Protein 4H3W (pdb70)

Structure (mmCIF, N/CA/C/O backbone):
data_4H3W
#
_entry.id   4H3W
#
_cell.length_a   38.746
_cell.length_b   65.323
_cell.length_c   78.756
_cell.angle_alpha   91.640
_cell.angle_beta   92.350
_cell.angle_gamma   104.500
#
_symmetry.space_group_name_H-M   'P 1'
#
loop_
_entity.id
_entity.type
_entity.pdbx_description
1 polymer 'hypothetical protein'
2 water water
#
loop_
_atom_site.group_PDB
_atom_site.id
_atom_site.type_symbol
_atom_site.label_atom_id
_atom_site.label_alt_id
_atom_site.label_comp_id
_atom_site.label_asym_id
_atom_site.label_entity_id
_atom_site.label_seq_id
_atom_site.pdbx_PDB_ins_code
_atom_site.Cartn_x
_atom_site.Cartn_y
_atom_site.Cartn_z
_atom_site.occupancy
_atom_site.B_iso_or_equiv
_atom_site.auth_seq_id
_atom_site.auth_comp_id
_atom_site.auth_asym_id
_atom_site.auth_atom_id
_atom_site.pdbx_PDB_model_num
ATOM 1 N N . GLU A 1 16 ? 7.286 -18.223 4.693 1.00 69.35 38 GLU A N 1
ATOM 2 C CA . GLU A 1 16 ? 6.001 -17.488 4.962 1.00 72.89 38 GLU A CA 1
ATOM 3 C C . GLU A 1 16 ? 5.986 -16.851 6.364 1.00 62.53 38 GLU A C 1
ATOM 4 O O . GLU A 1 16 ? 5.194 -17.257 7.238 1.00 64.85 38 GLU A O 1
ATOM 6 N N . SER A 1 17 ? 6.870 -15.864 6.564 1.00 54.36 39 SER A N 1
ATOM 7 C CA . SER A 1 17 ? 6.869 -15.030 7.772 1.00 53.81 39 SER A CA 1
ATOM 8 C C . SER A 1 17 ? 6.075 -13.734 7.611 1.00 47.91 39 SER A C 1
ATOM 9 O O . SER A 1 17 ? 6.179 -13.072 6.591 1.00 50.14 39 SER A O 1
ATOM 12 N N . TRP A 1 18 ? 5.294 -13.389 8.632 1.00 39.50 40 TRP A N 1
ATOM 13 C CA A TRP A 1 18 ? 4.690 -12.065 8.754 0.50 36.02 40 TRP A CA 1
ATOM 14 C CA B TRP A 1 18 ? 4.686 -12.080 8.745 0.50 36.67 40 TRP A CA 1
ATOM 15 C C . TRP A 1 18 ? 5.440 -11.315 9.836 1.00 35.25 40 TRP A C 1
ATOM 16 O O . TRP A 1 18 ? 5.817 -11.896 10.866 1.00 33.91 40 TRP A O 1
ATOM 37 N N . VAL A 1 19 ? 5.686 -10.033 9.621 1.00 34.08 41 VAL A N 1
ATOM 38 C CA . VAL A 1 19 ? 6.188 -9.175 10.686 1.00 32.27 41 VAL A CA 1
ATOM 39 C C . VAL A 1 19 ? 5.210 -8.019 10.867 1.00 34.59 41 VAL A C 1
ATOM 40 O O . VAL A 1 19 ? 4.776 -7.416 9.878 1.00 35.24 41 VAL A O 1
ATOM 44 N N . ALA A 1 20 ? 4.836 -7.747 12.125 1.00 31.54 42 ALA A N 1
ATOM 45 C CA . ALA A 1 20 ? 3.919 -6.664 12.431 1.00 31.82 42 ALA A CA 1
ATOM 46 C C . ALA A 1 20 ? 4.505 -5.751 13.528 1.00 30.10 42 ALA A C 1
ATOM 47 O O . ALA A 1 20 ? 5.031 -6.232 14.520 1.00 31.92 42 ALA A O 1
ATOM 49 N N . PRO A 1 21 ? 4.383 -4.438 13.358 1.00 31.80 43 PRO A N 1
ATOM 50 C CA . PRO A 1 21 ? 4.880 -3.495 14.371 1.00 31.04 43 PRO A CA 1
ATOM 51 C C . PRO A 1 21 ? 3.917 -3.369 15.540 1.00 32.23 43 PRO A C 1
ATOM 52 O O . PRO A 1 21 ? 2.712 -3.551 15.371 1.00 38.96 43 PRO A O 1
ATOM 56 N N . LEU A 1 22 ? 4.431 -3.130 16.735 1.00 30.05 44 LEU A N 1
ATOM 57 C CA . LEU A 1 22 ? 3.586 -3.112 17.937 1.00 34.10 44 LEU A CA 1
ATOM 58 C C . LEU A 1 22 ? 3.583 -1.753 18.605 1.00 37.77 44 LEU A C 1
ATOM 59 O O . LEU A 1 22 ? 2.721 -1.498 19.433 1.00 41.89 44 LEU A O 1
ATOM 64 N N . GLY A 1 23 ? 4.560 -0.916 18.281 1.00 46.04 45 GLY A N 1
ATOM 65 C CA . GLY A 1 23 ? 4.640 0.460 18.784 1.00 50.90 45 GLY A CA 1
ATOM 66 C C . GLY A 1 23 ? 5.706 0.527 19.851 1.00 52.68 45 GLY A C 1
ATOM 67 O O . GLY A 1 23 ? 6.064 -0.484 20.420 1.00 52.51 45 GLY A O 1
ATOM 76 N N . GLY A 1 25 ? 7.246 1.137 23.233 1.00 61.30 47 GLY A N 1
ATOM 77 C CA . GLY A 1 25 ? 7.397 1.395 24.661 1.00 51.76 47 GLY A CA 1
ATOM 78 C C . GLY A 1 25 ? 8.628 2.291 24.746 1.00 69.92 47 GLY A C 1
ATOM 79 O O . GLY A 1 25 ? 9.613 2.164 23.977 1.00 65.26 47 GLY A O 1
ATOM 80 N N . TYR A 1 26 ? 8.556 3.239 25.652 1.00 66.55 48 TYR A N 1
ATOM 81 C CA . TYR A 1 26 ? 9.567 4.265 25.718 1.00 72.51 48 TYR A CA 1
ATOM 82 C C . TYR A 1 26 ? 9.180 5.005 26.941 1.00 61.15 48 TYR A C 1
ATOM 83 O O . TYR A 1 26 ? 8.140 5.639 26.940 1.00 50.96 48 TYR A O 1
ATOM 92 N N . VAL A 1 27 ? 9.970 4.900 28.000 1.00 43.70 49 VAL A N 1
ATOM 93 C CA . VAL A 1 27 ? 9.593 5.536 29.251 1.00 41.20 49 VAL A CA 1
ATOM 94 C C . VAL A 1 27 ? 10.768 6.330 29.823 1.00 43.41 49 VAL A C 1
ATOM 95 O O . VAL A 1 27 ? 11.921 6.022 29.536 1.00 44.84 49 VAL A O 1
ATOM 99 N N . THR A 1 28 ? 10.469 7.396 30.550 1.00 41.97 50 THR A N 1
ATOM 100 C CA A THR A 1 28 ? 11.506 8.217 31.177 0.33 41.86 50 THR A CA 1
ATOM 101 C CA B THR A 1 28 ? 11.506 8.213 31.185 0.67 36.67 50 THR A CA 1
ATOM 102 C C . THR A 1 28 ? 11.542 7.882 32.660 1.00 38.88 50 THR A C 1
ATOM 103 O O . THR A 1 28 ? 10.664 7.173 33.152 1.00 37.62 50 THR A O 1
ATOM 110 N N . SER A 1 29 ? 12.558 8.379 33.354 1.00 34.93 51 SER A N 1
ATOM 111 C CA . SER A 1 29 ? 12.721 8.080 34.774 1.00 38.76 51 SER A CA 1
ATOM 112 C C . SER A 1 29 ? 11.427 8.375 35.494 1.00 45.08 51 SER A C 1
ATOM 113 O O . SER A 1 29 ? 10.907 7.530 36.240 1.00 36.61 51 SER A O 1
ATOM 116 N N . ASP A 1 30 ? 10.855 9.535 35.203 1.00 35.82 52 ASP A N 1
ATOM 117 C CA . ASP A 1 30 ? 9.661 9.938 35.953 1.00 36.39 52 ASP A CA 1
ATOM 118 C C . ASP A 1 30 ? 8.332 9.232 35.498 1.00 32.44 52 ASP A C 1
ATOM 119 O O . ASP A 1 30 ? 7.340 9.306 36.183 1.00 37.15 52 ASP A O 1
ATOM 124 N N . ASP A 1 31 ? 8.362 8.398 34.458 1.00 35.58 53 ASP A N 1
ATOM 125 C CA . ASP A 1 31 ? 7.298 7.430 34.209 1.00 32.61 53 ASP A CA 1
ATOM 126 C C . ASP A 1 31 ? 7.478 6.162 35.071 1.00 47.34 53 ASP A C 1
ATOM 127 O O . ASP A 1 31 ? 6.507 5.564 35.544 1.00 47.06 53 ASP A O 1
ATOM 132 N N . VAL A 1 32 ? 8.725 5.701 35.206 1.00 39.76 54 VAL A N 1
ATOM 133 C CA . VAL A 1 32 ? 9.015 4.451 35.912 1.00 41.17 54 VAL A CA 1
ATOM 134 C C . VAL A 1 32 ? 8.959 4.622 37.439 1.00 34.47 54 VAL A C 1
ATOM 135 O O . VAL A 1 32 ? 8.592 3.702 38.165 1.00 35.96 54 VAL A O 1
ATOM 139 N N . VAL A 1 33 ? 9.384 5.795 37.883 1.00 30.66 55 VAL A N 1
ATOM 140 C CA . VAL A 1 33 ? 9.435 6.179 39.242 1.00 30.23 55 VAL A CA 1
ATOM 141 C C . VAL A 1 33 ? 8.588 7.422 39.375 1.00 40.41 55 VAL A C 1
ATOM 142 O O . VAL A 1 33 ? 8.838 8.386 38.685 1.00 42.74 55 VAL A O 1
ATOM 146 N N . ASN A 1 34 ? 7.582 7.396 40.246 1.00 40.87 56 ASN A N 1
ATOM 147 C CA . ASN A 1 34 ? 6.538 8.454 40.285 1.00 43.99 56 ASN A CA 1
ATOM 148 C C . ASN A 1 34 ? 6.944 9.643 41.092 1.00 38.99 56 ASN A C 1
ATOM 149 O O . ASN A 1 34 ? 6.318 9.956 42.099 1.00 40.79 56 ASN A O 1
ATOM 154 N N . VAL A 1 35 ? 8.039 10.269 40.688 1.00 38.30 57 VAL A N 1
ATOM 155 C CA . VAL A 1 35 ? 8.626 11.364 41.433 1.00 39.18 57 VAL A CA 1
ATOM 156 C C . VAL A 1 35 ? 7.668 12.538 41.524 1.00 41.75 57 VAL A C 1
ATOM 157 O O . VAL A 1 35 ? 7.748 13.333 42.462 1.00 45.59 57 VAL A O 1
ATOM 161 N N . GLU A 1 36 ? 6.736 12.633 40.588 1.00 40.98 58 GLU A N 1
ATOM 162 C CA . GLU A 1 36 ? 5.727 13.704 40.629 1.00 48.75 58 GLU A CA 1
ATOM 163 C C . GLU A 1 36 ? 4.749 13.606 41.801 1.00 46.20 58 GLU A C 1
ATOM 164 O O . GLU A 1 36 ? 4.201 14.613 42.232 1.00 43.13 58 GLU A O 1
ATOM 177 N N . VAL A 1 38 ? 5.561 12.745 44.707 1.00 38.60 60 VAL A N 1
ATOM 178 C CA . VAL A 1 38 ? 6.371 12.807 45.926 1.00 38.58 60 VAL A CA 1
ATOM 179 C C . VAL A 1 38 ? 6.951 14.216 46.106 1.00 36.00 60 VAL A C 1
ATOM 180 O O . VAL A 1 38 ? 8.000 14.523 45.542 1.00 34.76 60 VAL A O 1
ATOM 184 N N . PRO A 1 39 ? 6.285 15.078 46.899 1.00 37.58 61 PRO A N 1
ATOM 185 C CA . PRO A 1 39 ? 6.705 16.497 47.045 1.00 37.38 61 PRO A CA 1
ATOM 186 C C . PRO A 1 39 ? 8.090 16.757 47.615 1.00 37.93 61 PRO A C 1
ATOM 187 O O . PRO A 1 39 ? 8.631 17.853 47.415 1.00 35.83 61 PRO A O 1
ATOM 191 N N . SER A 1 40 ? 8.640 15.791 48.353 1.00 39.88 62 SER A N 1
ATOM 192 C CA . SER A 1 40 ? 9.998 15.920 48.914 1.00 37.33 62 SER A CA 1
ATOM 193 C C . SER A 1 40 ? 11.137 15.819 47.856 1.00 34.50 62 SER A C 1
ATOM 194 O O . SER A 1 40 ? 12.255 16.217 48.105 1.00 31.95 62 SER A O 1
ATOM 197 N N . ILE A 1 41 ? 10.827 15.302 46.682 1.00 32.57 63 ILE A N 1
ATOM 198 C CA . ILE A 1 41 ? 11.791 15.201 45.604 1.00 33.28 63 ILE A CA 1
ATOM 199 C C . ILE A 1 41 ? 12.308 16.573 45.168 1.00 33.57 63 ILE A C 1
ATOM 200 O O . ILE A 1 41 ? 11.496 17.466 44.916 1.00 37.97 63 ILE A O 1
ATOM 205 N N . ARG A 1 42 ? 13.641 16.720 45.133 1.00 31.89 64 ARG A N 1
ATOM 206 C CA . ARG A 1 42 ? 14.365 17.828 44.529 1.00 38.23 64 ARG A CA 1
ATOM 207 C C . ARG A 1 42 ? 15.299 17.283 43.467 1.00 40.75 64 ARG A C 1
ATOM 208 O O . ARG A 1 42 ? 15.690 16.109 43.523 1.00 35.71 64 ARG A O 1
ATOM 216 N N . GLU A 1 43 ? 15.638 18.109 42.482 1.00 38.55 65 GLU A N 1
ATOM 217 C CA . GLU A 1 43 ? 16.682 17.750 41.519 1.00 41.03 65 GLU A CA 1
ATOM 218 C C . GLU A 1 43 ? 17.948 18.429 41.964 1.00 40.29 65 GLU A C 1
ATOM 219 O O . GLU A 1 43 ? 17.960 19.622 42.024 1.00 38.78 65 GLU A O 1
ATOM 225 N N . VAL A 1 44 ? 19.000 17.678 42.299 1.00 37.45 66 VAL A N 1
ATOM 226 C CA . VAL A 1 44 ? 20.267 18.250 42.787 1.00 38.61 66 VAL A CA 1
ATOM 227 C C . VAL A 1 44 ? 21.407 17.732 41.932 1.00 41.95 66 VAL A C 1
ATOM 228 O O . VAL A 1 44 ? 21.708 16.532 41.969 1.00 36.49 66 VAL A O 1
ATOM 232 N N . ASP A 1 45 ? 22.014 18.597 41.126 1.00 39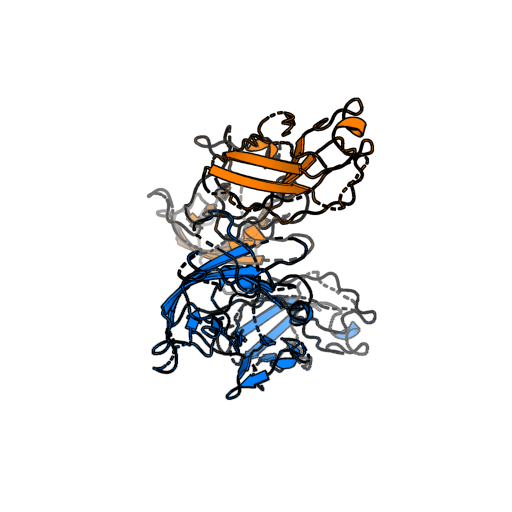.61 67 ASP A N 1
ATOM 233 C CA . ASP A 1 45 ? 23.044 18.167 40.163 1.00 44.08 67 ASP A CA 1
ATOM 234 C C . ASP A 1 45 ? 22.535 17.140 39.134 1.00 47.62 67 ASP A C 1
ATOM 235 O O . ASP A 1 45 ? 23.245 16.218 38.769 1.00 55.70 67 ASP A O 1
ATOM 240 N N . GLY A 1 46 ? 21.293 17.302 38.691 1.00 46.62 68 GLY A N 1
ATOM 241 C CA . GLY A 1 46 ? 20.673 16.437 37.702 1.00 38.86 68 GLY A CA 1
ATOM 242 C C . GLY A 1 46 ? 20.106 15.131 38.252 1.00 41.53 68 GLY A C 1
ATOM 243 O O . GLY A 1 46 ? 19.525 14.359 37.504 1.00 47.61 68 GLY A O 1
ATOM 244 N N . ALA A 1 47 ? 20.236 14.918 39.562 1.00 35.24 69 ALA A N 1
ATOM 245 C CA . ALA A 1 47 ? 19.863 13.675 40.212 1.00 33.61 69 ALA A CA 1
ATOM 246 C C . ALA A 1 47 ? 18.677 13.887 41.137 1.00 32.02 69 ALA A C 1
ATOM 247 O O . ALA A 1 47 ? 18.607 14.892 41.832 1.00 28.78 69 ALA A O 1
ATOM 249 N N . TYR A 1 48 ? 17.770 12.924 41.171 1.00 32.20 70 TYR A N 1
ATOM 250 C CA . TYR A 1 48 ? 16.623 12.987 42.071 1.00 34.92 70 TYR A CA 1
ATOM 251 C C . TYR A 1 48 ? 17.024 12.635 43.514 1.00 35.60 70 TYR A C 1
ATOM 252 O O . TYR A 1 48 ? 17.629 11.593 43.797 1.00 29.97 70 TYR A O 1
ATOM 261 N N . VAL A 1 49 ? 16.659 13.517 44.424 1.00 31.09 71 VAL A N 1
ATOM 262 C CA . VAL A 1 49 ? 16.927 13.335 45.822 1.00 32.84 71 VAL A CA 1
ATOM 263 C C . VAL A 1 49 ? 15.740 13.758 46.682 1.00 35.27 71 VAL A C 1
ATOM 264 O O . VAL A 1 49 ? 15.222 14.859 46.491 1.00 34.43 71 VAL A O 1
ATOM 276 N N . ILE A 1 51 ? 14.363 15.234 50.150 1.00 30.68 73 ILE A N 1
ATOM 277 C CA . ILE A 1 51 ? 14.910 15.972 51.267 1.00 35.67 73 ILE A CA 1
ATOM 278 C C . ILE A 1 51 ? 13.786 16.342 52.236 1.00 34.80 73 ILE A C 1
ATOM 279 O O . ILE A 1 51 ? 12.749 16.830 51.813 1.00 34.60 73 ILE A O 1
ATOM 284 N N . TYR A 1 52 ? 13.996 16.062 53.517 1.00 32.68 74 TYR A N 1
ATOM 285 C CA . TYR A 1 52 ? 13.131 16.525 54.602 1.00 36.80 74 TYR A CA 1
ATOM 286 C C . TYR A 1 52 ? 13.983 17.319 55.547 1.00 37.58 74 TYR A C 1
ATOM 287 O O . TYR A 1 52 ? 14.909 16.759 56.130 1.00 42.67 74 TYR A O 1
ATOM 296 N N . ASP A 1 53 ? 13.722 18.622 55.687 1.00 37.43 75 ASP A N 1
ATOM 297 C CA . ASP A 1 53 ? 14.507 19.473 56.594 1.00 40.02 75 ASP A CA 1
ATOM 298 C C . ASP A 1 53 ? 13.618 20.271 57.568 1.00 38.23 75 ASP A C 1
ATOM 299 O O . ASP A 1 53 ? 12.421 20.374 57.394 1.00 38.15 75 ASP A O 1
ATOM 304 N N . GLY A 1 54 ? 14.230 20.781 58.618 1.00 38.63 76 GLY A N 1
ATOM 305 C CA . GLY A 1 54 ? 13.509 21.552 59.622 1.00 45.39 76 GLY A CA 1
ATOM 306 C C . GLY A 1 54 ? 14.377 21.826 60.820 1.00 43.51 76 GLY A C 1
ATOM 307 O O . GLY A 1 54 ? 15.609 21.756 60.738 1.00 39.04 76 GLY A O 1
ATOM 308 N N . GLU A 1 55 ? 13.721 22.118 61.940 1.00 48.50 77 GLU A N 1
ATOM 309 C CA . GLU A 1 55 ? 14.406 22.380 63.191 1.00 57.31 77 GLU A CA 1
ATOM 310 C C . GLU A 1 55 ? 13.937 21.402 64.249 1.00 53.29 77 GLU A C 1
ATOM 311 O O . GLU A 1 55 ? 12.813 20.910 64.186 1.00 58.97 77 GLU A O 1
ATOM 332 N N . ILE A 1 58 ? 14.327 22.431 71.046 1.00 63.69 80 ILE A N 1
ATOM 333 C CA . ILE A 1 58 ? 15.093 22.087 72.238 1.00 65.51 80 ILE A CA 1
ATOM 334 C C . ILE A 1 58 ? 14.190 22.156 73.473 1.00 70.02 80 ILE A C 1
ATOM 335 O O . ILE A 1 58 ? 13.381 23.071 73.597 1.00 73.66 80 ILE A O 1
ATOM 351 N N . GLY A 1 60 ? 13.180 22.374 77.588 1.00 81.92 82 GLY A N 1
ATOM 352 C CA . GLY A 1 60 ? 13.596 23.110 78.781 1.00 76.82 82 GLY A CA 1
ATOM 353 C C . GLY A 1 60 ? 14.202 22.161 79.797 1.00 77.42 82 GLY A C 1
ATOM 354 O O . GLY A 1 60 ? 14.004 20.951 79.707 1.00 70.74 82 GLY A O 1
ATOM 366 N N . SER A 1 62 ? 14.421 20.411 83.155 1.00 97.96 84 SER A N 1
ATOM 367 C CA . SER A 1 62 ? 13.475 20.012 84.201 1.00 106.77 84 SER A CA 1
ATOM 368 C C . SER A 1 62 ? 14.095 19.272 85.384 1.00 116.17 84 SER A C 1
ATOM 369 O O . SER A 1 62 ? 14.144 18.042 85.369 1.00 127.34 84 SER A O 1
ATOM 372 N N . LEU A 1 63 ? 14.531 19.993 86.418 1.00 121.48 85 LEU A N 1
ATOM 373 C CA . LEU A 1 63 ? 15.080 19.346 87.615 1.00 123.31 85 LEU A CA 1
ATOM 374 C C . LEU A 1 63 ? 16.151 18.313 87.203 1.00 129.57 85 LEU A C 1
ATOM 375 O O . LEU A 1 63 ? 16.939 18.578 86.292 1.00 116.16 85 LEU A O 1
ATOM 377 N N . ARG A 1 64 ? 16.190 17.144 87.842 1.00 131.53 86 ARG A N 1
ATOM 378 C CA . ARG A 1 64 ? 17.095 16.082 87.380 1.00 121.17 86 ARG A CA 1
ATOM 379 C C . ARG A 1 64 ? 16.761 14.688 87.932 1.00 121.51 86 ARG A C 1
ATOM 380 O O . ARG A 1 64 ? 17.083 14.377 89.082 1.00 115.65 86 ARG A O 1
ATOM 382 N N . ALA A 1 65 ? 16.087 13.871 87.121 1.00 125.15 87 ALA A N 1
ATOM 383 C CA . ALA A 1 65 ? 16.156 12.414 87.261 1.00 123.73 87 ALA A CA 1
ATOM 384 C C . ALA A 1 65 ? 17.591 11.986 87.034 1.00 127.20 87 ALA A C 1
ATOM 385 O O . ALA A 1 65 ? 18.231 12.470 86.101 1.00 123.93 87 ALA A O 1
ATOM 387 N N . ALA A 1 66 ? 18.094 11.067 87.857 1.00 127.01 88 ALA A N 1
ATOM 388 C CA . ALA A 1 66 ? 19.518 10.701 87.830 1.00 120.74 88 ALA A CA 1
ATOM 389 C C . ALA A 1 66 ? 19.873 9.711 86.710 1.00 120.16 88 ALA A C 1
ATOM 390 O O . ALA A 1 66 ? 20.683 8.809 86.904 1.00 128.66 88 ALA A O 1
ATOM 392 N N . SER A 1 67 ? 19.276 9.897 85.537 1.00 109.82 89 SER A N 1
ATOM 393 C CA . SER A 1 67 ? 19.589 9.109 84.360 1.00 89.83 89 SER A CA 1
ATOM 394 C C . SER A 1 67 ? 20.880 9.634 83.732 1.00 89.55 89 SER A C 1
ATOM 395 O O . SER A 1 67 ? 21.117 10.841 83.702 1.00 88.74 89 SER A O 1
ATOM 398 N N . ASP A 1 68 ? 21.713 8.722 83.237 1.00 89.05 90 ASP A N 1
ATOM 399 C CA . ASP A 1 68 ? 23.014 9.065 82.638 1.00 83.22 90 ASP A CA 1
ATOM 400 C C . ASP A 1 68 ? 22.907 9.991 81.417 1.00 76.50 90 ASP A C 1
ATOM 401 O O . ASP A 1 68 ? 23.785 10.829 81.171 1.00 69.13 90 ASP A O 1
ATOM 417 N N . VAL A 1 70 ? 19.962 12.338 78.949 1.00 55.39 92 VAL A N 1
ATOM 418 C CA . VAL A 1 70 ? 18.685 13.026 78.955 1.00 53.80 92 VAL A CA 1
ATOM 419 C C . VAL A 1 70 ? 18.323 13.431 77.511 1.00 51.36 92 VAL A C 1
ATOM 420 O O . VAL A 1 70 ? 19.189 13.816 76.730 1.00 53.58 92 VAL A O 1
ATOM 424 N N . GLU A 1 71 ? 17.049 13.307 77.154 1.00 52.29 93 GLU A N 1
ATOM 425 C CA . GLU A 1 71 ? 16.564 13.732 75.847 1.00 52.26 93 GLU A CA 1
ATOM 426 C C . GLU A 1 71 ? 16.441 15.245 75.828 1.00 56.18 93 GLU A C 1
ATOM 427 O O . GLU A 1 71 ? 15.750 15.818 76.664 1.00 57.88 93 GLU A O 1
ATOM 433 N N . ILE A 1 72 ? 17.111 15.900 74.883 1.00 52.13 94 ILE A N 1
ATOM 434 C CA . ILE A 1 72 ? 17.111 17.370 74.852 1.00 50.01 94 ILE A CA 1
ATOM 435 C C . ILE A 1 72 ? 16.384 17.950 73.629 1.00 48.23 94 ILE A C 1
ATOM 436 O O . ILE A 1 72 ? 16.100 19.151 73.570 1.00 45.83 94 ILE A O 1
ATOM 441 N N . ALA A 1 73 ? 16.084 17.113 72.648 1.00 44.42 95 ALA A N 1
ATOM 442 C CA . ALA A 1 73 ? 15.306 17.546 71.486 1.00 45.90 95 ALA A CA 1
ATOM 443 C C . ALA A 1 73 ? 14.722 16.337 70.759 1.00 44.85 95 ALA A C 1
ATOM 444 O O . ALA A 1 73 ? 15.277 15.251 70.846 1.00 44.10 95 ALA A O 1
ATOM 446 N N . SER A 1 74 ? 13.578 16.535 70.107 1.00 44.38 96 SER A N 1
ATOM 447 C CA A SER A 1 74 ? 12.908 15.509 69.327 0.50 46.57 96 SER A CA 1
ATOM 448 C CA B SER A 1 74 ? 12.979 15.483 69.294 0.50 45.22 96 SER A CA 1
ATOM 449 C C . SER A 1 74 ? 12.206 16.120 68.147 1.00 47.15 96 SER A C 1
ATOM 450 O O . SER A 1 74 ? 11.850 17.303 68.184 1.00 49.22 96 SER A O 1
ATOM 455 N N . GLU A 1 75 ? 11.994 15.324 67.114 1.00 44.30 97 GLU A N 1
ATOM 456 C CA . GLU A 1 75 ? 11.208 15.773 65.982 1.00 44.95 97 GLU A CA 1
ATOM 457 C C . GLU A 1 75 ? 10.607 14.570 65.305 1.00 39.74 97 GLU A C 1
ATOM 458 O O . GLU A 1 75 ? 11.253 13.543 65.185 1.00 44.70 97 GLU A O 1
ATOM 464 N N . ASP A 1 76 ? 9.341 14.698 64.915 1.00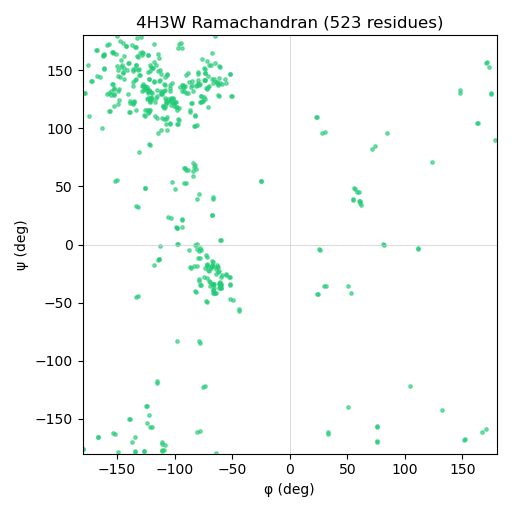 41.49 98 ASP A N 1
ATOM 465 C CA . ASP A 1 76 ? 8.659 13.740 64.078 1.00 43.27 98 ASP A CA 1
ATOM 466 C C . ASP A 1 76 ? 8.587 14.314 62.693 1.00 43.95 98 ASP A C 1
ATOM 467 O O . ASP A 1 76 ? 8.098 15.411 62.494 1.00 43.22 98 ASP A O 1
ATOM 472 N N . ILE A 1 77 ? 9.073 13.553 61.727 1.00 37.65 99 ILE A N 1
ATOM 473 C CA . ILE A 1 77 ? 9.071 13.955 60.348 1.00 37.68 99 ILE A CA 1
ATOM 474 C C . ILE A 1 77 ? 8.010 13.106 59.676 1.00 39.83 99 ILE A C 1
ATOM 475 O O . ILE A 1 77 ? 8.089 11.878 59.706 1.00 38.63 99 ILE A O 1
ATOM 480 N N . THR A 1 78 ? 7.027 13.752 59.058 1.00 39.90 100 THR A N 1
ATOM 481 C CA . THR A 1 78 ? 6.060 13.045 58.212 1.00 43.62 100 THR A CA 1
ATOM 482 C C . THR A 1 78 ? 6.669 12.705 56.843 1.00 38.81 100 THR A C 1
ATOM 483 O O . THR A 1 78 ? 7.114 13.595 56.128 1.00 34.88 100 THR A O 1
ATOM 487 N N . THR A 1 79 ? 6.685 11.422 56.470 1.00 38.61 101 THR A N 1
ATOM 488 C CA . THR A 1 79 ? 7.288 11.000 55.173 1.00 36.33 101 THR A CA 1
ATOM 489 C C . THR A 1 79 ? 6.364 10.069 54.416 1.00 33.94 101 THR A C 1
ATOM 490 O O . THR A 1 79 ? 6.814 9.195 53.681 1.00 33.98 101 THR A O 1
ATOM 494 N N . GLY A 1 80 ? 5.056 10.280 54.582 1.00 39.59 102 GLY A N 1
ATOM 495 C CA . GLY A 1 80 ? 4.045 9.416 53.970 1.00 31.96 102 GLY A CA 1
ATOM 496 C C . GLY A 1 80 ? 3.972 9.488 52.461 1.00 32.06 102 GLY A C 1
ATOM 497 O O . GLY A 1 80 ? 3.400 8.594 51.825 1.00 36.83 102 GLY A O 1
ATOM 498 N N . ASP A 1 81 ? 4.594 10.507 51.875 1.00 30.67 103 ASP A N 1
ATOM 499 C CA . ASP A 1 81 ? 4.649 10.623 50.411 1.00 30.89 103 ASP A CA 1
ATOM 500 C C . ASP A 1 81 ? 5.604 9.631 49.730 1.00 30.96 103 ASP A C 1
ATOM 501 O O . ASP A 1 81 ? 5.449 9.379 48.537 1.00 30.62 103 ASP A O 1
ATOM 506 N N . ILE A 1 82 ? 6.564 9.070 50.474 1.00 25.96 104 ILE A N 1
ATOM 507 C CA . ILE A 1 82 ? 7.558 8.159 49.893 1.00 25.43 104 ILE A CA 1
ATOM 508 C C . ILE A 1 82 ? 6.898 6.939 49.280 1.00 25.93 104 ILE A C 1
ATOM 509 O O . ILE A 1 82 ? 7.358 6.447 48.234 1.00 26.17 104 ILE A O 1
ATOM 514 N N . ASP A 1 83 ? 5.807 6.465 49.891 1.00 28.68 105 ASP A N 1
ATOM 515 C CA . ASP A 1 83 ? 5.033 5.352 49.329 1.00 28.79 105 ASP A CA 1
ATOM 516 C C . ASP A 1 83 ? 4.613 5.567 47.872 1.00 31.36 105 ASP A C 1
ATOM 517 O O . ASP A 1 83 ? 4.406 4.596 47.158 1.00 32.11 105 ASP A O 1
ATOM 522 N N . GLY A 1 84 ? 4.447 6.830 47.455 1.00 32.07 106 GLY A N 1
ATOM 523 C CA . GLY A 1 84 ? 4.019 7.147 46.092 1.00 34.52 106 GLY A CA 1
ATOM 524 C C . GLY A 1 84 ? 5.072 6.917 45.003 1.00 32.68 106 GLY A C 1
ATOM 525 O O . GLY A 1 84 ? 4.743 6.958 43.832 1.00 32.59 106 GLY A O 1
ATOM 526 N N . LEU A 1 85 ? 6.326 6.636 45.350 1.00 27.67 107 LEU A N 1
ATOM 527 C CA . LEU A 1 85 ? 7.315 6.382 44.308 1.00 27.82 107 LEU A CA 1
ATOM 528 C C . LEU A 1 85 ? 6.984 5.183 43.396 1.00 27.43 107 LEU A C 1
ATOM 529 O O . LEU A 1 85 ? 7.303 5.183 42.218 1.00 26.04 107 LEU A O 1
ATOM 534 N N . PHE A 1 86 ? 6.408 4.155 43.961 1.00 25.25 108 PHE A N 1
ATOM 535 C CA . PHE A 1 86 ? 6.021 2.980 43.227 1.00 27.47 108 PHE A CA 1
ATOM 536 C C . PHE A 1 86 ? 4.671 2.535 43.773 1.00 36.74 108 PHE A C 1
ATOM 537 O O . PHE A 1 86 ? 4.307 2.873 44.911 1.00 32.89 108 PHE A O 1
ATOM 545 N N . ASP A 1 87 ? 3.922 1.799 42.954 1.00 29.66 109 ASP A N 1
ATOM 546 C CA . ASP A 1 87 ? 2.734 1.111 43.423 1.00 35.94 109 ASP A CA 1
ATOM 547 C C . ASP A 1 87 ? 3.129 -0.153 44.122 1.00 33.11 109 ASP A C 1
ATOM 548 O O . ASP A 1 87 ? 4.001 -0.861 43.642 1.00 34.61 109 ASP A O 1
ATOM 553 N N . GLY A 1 88 ? 2.475 -0.453 45.236 1.00 30.90 110 GLY A N 1
ATOM 554 C CA . GLY A 1 88 ? 2.736 -1.686 45.949 1.00 36.17 110 GLY A CA 1
ATOM 555 C C . GLY A 1 88 ? 4.044 -1.629 46.743 1.00 32.82 110 GLY A C 1
ATOM 556 O O . GLY A 1 88 ? 4.680 -0.586 46.857 1.00 36.79 110 GLY A O 1
ATOM 557 N N . ASP A 1 89 ? 4.451 -2.773 47.253 1.00 38.36 111 ASP A N 1
ATOM 558 C CA . ASP A 1 89 ? 5.595 -2.844 48.124 1.00 39.47 111 ASP A CA 1
ATOM 559 C C . ASP A 1 89 ? 6.866 -2.675 47.313 1.00 31.52 111 ASP A C 1
ATOM 560 O O . ASP A 1 89 ? 6.974 -3.172 46.185 1.00 30.41 111 ASP A O 1
ATOM 565 N N . PHE A 1 90 ? 7.819 -1.962 47.890 1.00 29.66 112 PHE A N 1
ATOM 566 C CA . PHE A 1 90 ? 9.157 -1.901 47.338 1.00 24.91 112 PHE A CA 1
ATOM 567 C C . PHE A 1 90 ? 10.161 -1.837 48.495 1.00 24.68 112 PHE A C 1
ATOM 568 O O . PHE A 1 90 ? 9.791 -1.556 49.615 1.00 23.87 112 PHE A O 1
ATOM 576 N N . VAL A 1 91 ? 11.411 -2.143 48.178 1.00 25.57 113 VAL A N 1
ATOM 577 C CA . VAL A 1 91 ? 12.507 -2.105 49.096 1.00 23.13 113 VAL A CA 1
ATOM 578 C C . VAL A 1 91 ? 13.401 -0.950 48.662 1.00 22.84 113 VAL A C 1
ATOM 579 O O . VAL A 1 91 ? 14.118 -1.048 47.660 1.00 22.41 113 VAL A O 1
ATOM 583 N N . LEU A 1 92 ? 13.382 0.101 49.460 1.00 21.70 114 LEU A N 1
ATOM 584 C CA . LEU A 1 92 ? 14.064 1.354 49.144 1.00 23.99 114 LEU A CA 1
ATOM 585 C C . LEU A 1 92 ? 15.498 1.373 49.682 1.00 22.19 114 LEU A C 1
ATOM 586 O O . LEU A 1 92 ? 15.805 2.113 50.588 1.00 22.07 114 LEU A O 1
ATOM 591 N N . ALA A 1 93 ? 16.333 0.473 49.159 1.00 21.54 115 ALA A N 1
ATOM 592 C CA . ALA A 1 93 ? 17.741 0.321 49.544 1.00 22.22 115 ALA A CA 1
ATOM 593 C C . ALA A 1 93 ? 18.572 1.284 48.705 1.00 23.56 115 ALA A C 1
ATOM 594 O O . ALA A 1 93 ? 18.614 1.166 47.467 1.00 22.42 115 ALA A O 1
ATOM 596 N N . LEU A 1 94 ? 19.168 2.263 49.384 1.00 23.84 116 LEU A N 1
ATOM 597 C CA . LEU A 1 94 ? 19.877 3.352 48.788 1.00 22.05 116 LEU A CA 1
ATOM 598 C C . LEU A 1 94 ? 21.305 3.335 49.252 1.00 23.76 116 LEU A C 1
ATOM 599 O O . LEU A 1 94 ? 21.639 2.831 50.343 1.00 22.43 116 LEU A O 1
ATOM 604 N N . THR A 1 95 ? 22.177 3.863 48.415 1.00 21.41 117 THR A N 1
ATOM 605 C CA A THR A 1 95 ? 23.607 3.834 48.644 0.50 23.31 117 THR A CA 1
ATOM 606 C CA B THR A 1 95 ? 23.606 3.768 48.720 0.50 23.08 117 THR A CA 1
ATOM 607 C C . THR A 1 95 ? 24.055 4.778 49.741 1.00 23.68 117 THR A C 1
ATOM 608 O O . THR A 1 95 ? 25.016 4.508 50.470 1.00 22.48 117 THR A O 1
ATOM 615 N N . ASN A 1 96 ? 23.390 5.924 49.822 1.00 23.76 118 ASN A N 1
ATOM 616 C CA . ASN A 1 96 ? 23.890 6.969 50.735 1.00 29.19 118 ASN A CA 1
ATOM 617 C C . ASN A 1 96 ? 22.822 7.907 51.302 1.00 24.58 118 ASN A C 1
ATOM 618 O O . ASN A 1 96 ? 22.946 9.157 51.239 1.00 25.64 118 ASN A O 1
ATOM 623 N N . PRO A 1 97 ? 21.809 7.322 51.923 1.00 22.68 119 PRO A N 1
ATOM 624 C CA . PRO A 1 97 ? 20.907 8.122 52.727 1.00 21.93 119 PRO A CA 1
ATOM 625 C C . PRO A 1 97 ? 21.709 8.631 53.890 1.00 23.80 119 PRO A C 1
ATOM 626 O O . PRO A 1 97 ? 22.597 7.921 54.373 1.00 25.76 119 PRO A O 1
ATOM 630 N N . HIS A 1 98 ? 21.494 9.901 54.266 1.00 24.98 120 HIS A N 1
ATOM 631 C CA . HIS A 1 98 ? 22.221 10.478 55.372 1.00 25.27 120 HIS A CA 1
ATOM 632 C C . HIS A 1 98 ? 21.380 11.540 56.046 1.00 24.28 120 HIS A C 1
ATOM 633 O O . HIS A 1 98 ? 20.367 12.007 55.506 1.00 23.02 120 HIS A O 1
ATOM 640 N N . ILE A 1 99 ? 21.813 11.879 57.241 1.00 27.32 121 ILE A N 1
ATOM 641 C CA . ILE A 1 99 ? 21.216 12.912 58.054 1.00 29.05 121 ILE A CA 1
ATOM 642 C C . ILE A 1 99 ? 22.292 13.877 58.445 1.00 30.66 121 ILE A C 1
ATOM 643 O O . ILE A 1 99 ? 23.363 13.464 58.912 1.00 29.65 121 ILE A O 1
ATOM 648 N N . THR A 1 100 ? 22.017 15.179 58.289 1.00 28.36 122 THR A N 1
ATOM 649 C CA . THR A 1 100 ? 22.914 16.199 58.839 1.00 30.37 122 THR A CA 1
ATOM 650 C C . THR A 1 100 ? 22.219 16.958 59.962 1.00 29.12 122 THR A C 1
ATOM 651 O O . THR A 1 100 ? 20.994 17.094 59.975 1.00 29.27 122 THR A O 1
ATOM 655 N N . LEU A 1 101 ? 23.036 17.418 60.894 1.00 33.30 123 LEU A N 1
ATOM 656 C CA . LEU A 1 101 ? 22.635 18.279 61.997 1.00 38.65 123 LEU A CA 1
ATOM 657 C C . LEU A 1 101 ? 23.489 19.515 62.033 1.00 40.54 123 LEU A C 1
ATOM 658 O O . LEU A 1 101 ? 24.692 19.384 62.035 1.00 40.28 123 LEU A O 1
ATOM 674 N N . SER A 1 103 ? 24.082 23.008 64.308 1.00 39.69 125 SER A N 1
ATOM 675 C CA . SER A 1 103 ? 23.779 23.654 65.598 1.00 46.10 125 SER A CA 1
ATOM 676 C C . SER A 1 103 ? 24.575 24.930 65.814 1.00 46.88 125 SER A C 1
ATOM 677 O O . SER A 1 103 ? 25.645 25.085 65.243 1.00 45.23 125 SER A O 1
ATOM 680 N N . ASN A 1 104 ? 24.050 25.825 66.653 1.00 55.47 126 ASN A N 1
ATOM 681 C CA . ASN A 1 104 ? 24.800 26.969 67.175 1.00 59.71 126 ASN A CA 1
ATOM 682 C C . ASN A 1 104 ? 25.187 26.667 68.603 1.00 59.84 126 ASN A C 1
ATOM 683 O O . ASN A 1 104 ? 24.337 26.712 69.475 1.00 58.74 126 ASN A O 1
ATOM 688 N N . VAL A 1 105 ? 26.455 26.323 68.833 1.00 66.23 127 VAL A N 1
ATOM 689 C CA . VAL A 1 105 ? 26.925 25.892 70.155 1.00 65.76 127 VAL A CA 1
ATOM 690 C C . VAL A 1 105 ? 27.848 26.930 70.742 1.00 73.00 127 VAL A C 1
ATOM 691 O O . VAL A 1 105 ? 28.995 27.037 70.311 1.00 81.59 127 VAL A O 1
ATOM 706 N N . ASN A 1 107 ? 30.158 28.130 73.516 1.00 65.27 129 ASN A N 1
ATOM 707 C CA . ASN A 1 107 ? 31.005 27.855 74.679 1.00 69.06 129 ASN A CA 1
ATOM 708 C C . ASN A 1 107 ? 30.666 26.585 75.467 1.00 70.13 129 ASN A C 1
ATOM 709 O O . ASN A 1 107 ? 30.450 26.630 76.685 1.00 63.05 129 ASN A O 1
ATOM 714 N N . ALA A 1 108 ? 30.631 25.451 74.772 1.00 63.13 130 ALA A N 1
ATOM 715 C CA . ALA A 1 108 ? 30.322 24.183 75.417 1.00 62.77 130 ALA A CA 1
ATOM 716 C C . ALA A 1 108 ? 30.782 23.003 74.575 1.00 59.01 130 ALA A C 1
ATOM 717 O O . ALA A 1 108 ? 31.092 23.147 73.388 1.00 57.13 130 ALA A O 1
ATOM 719 N N . SER A 1 109 ? 30.839 21.845 75.219 1.00 58.42 131 SER A N 1
ATOM 720 C CA . SER A 1 109 ? 31.172 20.590 74.582 1.00 56.93 131 SER A CA 1
ATOM 721 C C . SER A 1 109 ? 30.268 19.521 75.166 1.00 56.31 131 SER A C 1
ATOM 722 O O . SER A 1 109 ? 30.357 19.217 76.357 1.00 61.99 131 SER A O 1
ATOM 725 N N . LEU A 1 110 ? 29.388 18.964 74.335 1.00 54.14 132 LEU A N 1
ATOM 726 C CA . LEU A 1 110 ? 28.351 18.023 74.804 1.00 49.74 132 LEU A CA 1
ATOM 727 C C . LEU A 1 110 ? 28.425 16.688 74.091 1.00 48.73 132 LEU A C 1
ATOM 728 O O . LEU A 1 110 ? 28.374 16.630 72.861 1.00 47.16 132 LEU A O 1
ATOM 733 N N . ASP A 1 111 ? 28.517 15.619 74.870 1.00 46.35 133 ASP A N 1
ATOM 734 C CA . ASP A 1 111 ? 28.498 14.271 74.324 1.00 50.80 133 ASP A CA 1
ATOM 735 C C . ASP A 1 111 ? 27.061 13.860 74.152 1.00 48.15 133 ASP A C 1
ATOM 736 O O . ASP A 1 111 ? 26.291 13.821 75.127 1.00 47.61 133 ASP A O 1
ATOM 741 N N . CYS A 1 112 ? 26.724 13.534 72.904 1.00 45.38 134 CYS A N 1
ATOM 742 C CA . CYS A 1 112 ? 25.368 13.347 72.467 1.00 43.88 134 CYS A CA 1
ATOM 743 C C . CYS A 1 112 ? 25.159 12.013 71.759 1.00 39.95 134 CYS A C 1
ATOM 744 O O . CYS A 1 112 ? 26.115 11.339 71.376 1.00 42.37 134 CYS A O 1
ATOM 747 N N . SER A 1 113 ? 23.892 11.642 71.611 1.00 43.38 135 SER A N 1
ATOM 748 C CA . SER A 1 113 ? 23.464 10.521 70.755 1.00 39.87 135 SER A CA 1
ATOM 749 C C . SER A 1 113 ? 22.249 10.926 69.964 1.00 39.44 135 SER A C 1
ATOM 750 O O . SER A 1 113 ? 21.348 11.568 70.509 1.00 47.47 135 SER A O 1
ATOM 753 N N . LEU A 1 114 ? 22.217 10.586 68.681 1.00 39.35 136 LEU A N 1
ATOM 754 C CA . LEU A 1 114 ? 21.016 10.770 67.891 1.00 38.49 136 LEU A CA 1
ATOM 755 C C . LEU A 1 114 ? 20.368 9.423 67.570 1.00 37.35 136 LEU A C 1
ATOM 756 O O . LEU A 1 114 ? 20.972 8.593 66.908 1.00 35.41 136 LEU A O 1
ATOM 761 N N . SER A 1 115 ? 19.139 9.239 68.051 1.00 36.80 137 SER A N 1
ATOM 762 C CA . SER A 1 115 ? 18.300 8.127 67.685 1.00 38.02 137 SER A CA 1
ATOM 763 C C . SER A 1 115 ? 17.476 8.496 66.475 1.00 36.18 137 SER A C 1
ATOM 764 O O . SER A 1 115 ? 16.846 9.561 66.417 1.00 36.64 137 SER A O 1
ATOM 767 N N . ILE A 1 116 ? 17.511 7.599 65.498 1.00 34.40 138 ILE A N 1
ATOM 768 C CA . ILE A 1 116 ? 16.780 7.722 64.251 1.00 33.93 138 ILE A CA 1
ATOM 769 C C . ILE A 1 116 ? 15.881 6.503 64.102 1.00 36.77 138 ILE A C 1
ATOM 770 O O . ILE A 1 116 ? 16.371 5.394 63.951 1.00 31.83 138 ILE A O 1
ATOM 775 N N . GLU A 1 117 ? 14.575 6.724 64.143 1.00 36.96 139 GLU A N 1
ATOM 776 C CA . GLU A 1 117 ? 13.608 5.637 64.088 1.00 36.30 139 GLU A CA 1
ATOM 777 C C . GLU A 1 117 ? 12.713 5.833 62.889 1.00 37.34 139 GLU A C 1
ATOM 778 O O . GLU A 1 117 ? 12.094 6.881 62.736 1.00 41.07 139 GLU A O 1
ATOM 784 N N . ALA A 1 118 ? 12.618 4.808 62.061 1.00 28.96 140 ALA A N 1
ATOM 785 C CA . ALA A 1 118 ? 11.714 4.858 60.950 1.00 30.06 140 ALA A CA 1
ATOM 786 C C . ALA A 1 118 ? 10.569 3.934 61.240 1.00 31.05 140 ALA A C 1
ATOM 787 O O . ALA A 1 118 ? 10.759 2.905 61.870 1.00 28.59 140 ALA A O 1
ATOM 789 N N . GLU A 1 119 ? 9.369 4.307 60.812 1.00 29.95 141 GLU A N 1
ATOM 790 C CA . GLU A 1 119 ? 8.252 3.375 60.976 1.00 32.84 141 GLU A CA 1
ATOM 791 C C . GLU A 1 119 ? 7.225 3.527 59.877 1.00 32.26 141 GLU A C 1
ATOM 792 O O . GLU A 1 119 ? 7.056 4.593 59.271 1.00 29.20 141 GLU A O 1
ATOM 798 N N . ASN A 1 120 ? 6.588 2.413 59.587 1.00 29.23 142 ASN A N 1
ATOM 799 C CA . ASN A 1 120 ? 5.387 2.422 58.786 1.00 31.00 142 ASN A CA 1
ATOM 800 C C . ASN A 1 120 ? 4.367 1.510 59.475 1.00 31.06 142 ASN A C 1
ATOM 801 O O . ASN A 1 120 ? 4.576 1.128 60.625 1.00 28.80 142 ASN A O 1
ATOM 806 N N . THR A 1 121 ? 3.306 1.133 58.781 1.00 34.93 143 THR A N 1
ATOM 807 C CA . THR A 1 121 ? 2.229 0.387 59.440 1.00 42.86 143 THR A CA 1
ATOM 808 C C . THR A 1 121 ? 2.627 -1.029 59.819 1.00 40.16 143 THR A C 1
ATOM 809 O O . THR A 1 121 ? 2.029 -1.592 60.722 1.00 39.26 143 THR A O 1
ATOM 813 N N . SER A 1 122 ? 3.637 -1.602 59.170 1.00 32.48 144 SER A N 1
ATOM 814 C CA A SER A 1 122 ? 3.998 -2.986 59.503 0.50 34.18 144 SER A CA 1
ATOM 815 C CA B SER A 1 122 ? 4.046 -2.986 59.427 0.50 34.44 144 SER A CA 1
ATOM 816 C C . SER A 1 122 ? 5.343 -3.117 60.231 1.00 37.03 144 SER A C 1
ATOM 817 O O . SER A 1 122 ? 5.604 -4.172 60.853 1.00 32.69 144 SER A O 1
ATOM 839 N N . GLU A 1 125 ? 12.011 0.410 62.775 1.00 31.22 147 GLU A N 1
ATOM 840 C CA . GLU A 1 125 ? 13.425 0.034 62.953 1.00 31.45 147 GLU A CA 1
ATOM 841 C C . GLU A 1 125 ? 14.167 1.290 63.335 1.00 33.87 147 GLU A C 1
ATOM 842 O O . GLU A 1 125 ? 13.749 2.382 62.945 1.00 31.16 147 GLU A O 1
ATOM 848 N N . ALA A 1 126 ? 15.266 1.134 64.053 1.00 29.25 148 ALA A N 1
ATOM 849 C CA . ALA A 1 126 ? 15.955 2.277 64.656 1.00 30.75 148 ALA A CA 1
ATOM 850 C C . ALA A 1 126 ? 17.459 2.058 64.659 1.00 35.29 148 ALA A C 1
ATOM 851 O O . ALA A 1 126 ? 17.940 0.925 64.620 1.00 31.55 148 ALA A O 1
ATOM 853 N N . THR A 1 127 ? 18.197 3.157 64.663 1.00 31.18 149 THR A N 1
ATOM 854 C CA . THR A 1 127 ? 19.618 3.105 64.856 1.00 33.67 149 THR A CA 1
ATOM 855 C C . THR A 1 127 ? 19.965 4.349 65.641 1.00 34.41 149 THR A C 1
ATOM 856 O O . THR A 1 127 ? 19.127 5.224 65.851 1.00 32.65 149 THR A O 1
ATOM 860 N N . SER A 1 128 ? 21.219 4.419 66.050 1.00 36.77 150 SER A N 1
ATOM 861 C CA . SER A 1 128 ? 21.703 5.493 66.872 1.00 35.84 150 SER A CA 1
ATOM 862 C C . SER A 1 128 ? 23.150 5.755 66.532 1.00 37.72 150 SER A C 1
ATOM 863 O O . SER A 1 128 ? 23.882 4.827 66.201 1.00 34.41 150 SER A O 1
ATOM 866 N N . SER A 1 129 ? 23.549 7.022 66.577 1.00 33.02 151 SER A N 1
ATOM 867 C CA . SER A 1 129 ? 24.962 7.419 66.424 1.00 36.66 151 SER A CA 1
ATOM 868 C C . SER A 1 129 ? 25.386 8.372 67.548 1.00 35.51 151 SER A C 1
ATOM 869 O O . SER A 1 129 ? 24.596 9.201 67.980 1.00 36.10 151 SER A O 1
ATOM 872 N N . ASP A 1 130 ? 26.647 8.268 67.980 1.00 40.61 152 ASP A N 1
ATOM 873 C CA . ASP A 1 130 ? 27.221 9.115 69.036 1.00 40.00 152 ASP A CA 1
ATOM 874 C C . ASP A 1 130 ? 28.185 10.151 68.469 1.00 37.40 152 ASP A C 1
ATOM 875 O O . ASP A 1 130 ? 28.884 9.890 67.483 1.00 39.27 152 ASP A O 1
ATOM 880 N N . PHE A 1 131 ? 28.227 11.315 69.101 1.00 40.30 153 PHE A N 1
ATOM 881 C CA . PHE A 1 131 ? 29.097 12.400 68.658 1.00 37.09 153 PHE A CA 1
ATOM 882 C C . PHE A 1 131 ? 29.132 13.457 69.726 1.00 40.53 153 PHE A C 1
ATOM 883 O O . PHE A 1 131 ? 28.305 13.461 70.627 1.00 40.55 153 PHE A O 1
ATOM 891 N N . THR A 1 132 ? 30.072 14.386 69.596 1.00 42.95 154 THR A N 1
ATOM 892 C CA . THR A 1 132 ? 30.160 15.527 70.487 1.00 48.26 154 THR A CA 1
ATOM 893 C C . THR A 1 132 ? 29.819 16.798 69.723 1.00 47.27 154 THR A C 1
ATOM 894 O O . THR A 1 132 ? 30.303 17.017 68.617 1.00 47.94 154 THR A O 1
ATOM 898 N N . LEU A 1 133 ? 28.915 17.585 70.290 1.00 44.67 155 LEU A N 1
ATOM 899 C CA . LEU A 1 133 ? 28.585 18.879 69.750 1.00 43.92 155 LEU A CA 1
ATOM 900 C C . LEU A 1 133 ? 29.402 19.897 70.508 1.00 45.65 155 LEU A C 1
ATOM 901 O O . LEU A 1 133 ? 29.246 20.011 71.725 1.00 45.42 155 LEU A O 1
ATOM 906 N N . SER A 1 134 ? 30.287 20.606 69.806 1.00 47.56 156 SER A N 1
ATOM 907 C CA . SER A 1 134 ? 31.046 21.682 70.428 1.00 47.25 156 SER A CA 1
ATOM 908 C C . SER A 1 134 ? 31.063 22.933 69.563 1.00 49.41 156 SER A C 1
ATOM 909 O O . SER A 1 134 ? 30.658 22.917 68.399 1.00 45.84 156 SER A O 1
ATOM 912 N N . THR A 1 135 ? 31.554 24.010 70.164 1.00 45.92 157 THR A N 1
ATOM 913 C CA . THR A 1 135 ? 31.864 25.243 69.474 1.00 50.75 157 THR A CA 1
ATOM 914 C C . THR A 1 135 ? 32.590 24.999 68.173 1.00 45.58 157 THR A C 1
ATOM 915 O O . THR A 1 135 ? 32.146 25.431 67.114 1.00 43.03 157 THR A O 1
ATOM 919 N N . VAL A 1 136 ? 33.706 24.282 68.271 1.00 46.73 158 VAL A N 1
ATOM 920 C CA . VAL A 1 136 ? 34.593 24.029 67.129 1.00 54.72 158 VAL A CA 1
ATOM 921 C C . VAL A 1 136 ? 34.039 22.996 66.149 1.00 53.13 158 VAL A C 1
ATOM 922 O O . VAL A 1 136 ? 34.368 23.060 64.970 1.00 47.89 158 VAL A O 1
ATOM 926 N N . SER A 1 137 ? 33.210 22.060 66.637 1.00 50.36 159 SER A N 1
ATOM 927 C CA A SER A 1 137 ? 32.542 21.057 65.774 0.50 47.31 159 SER A CA 1
ATOM 928 C CA B SER A 1 137 ? 32.550 21.072 65.789 0.50 44.87 159 SER A CA 1
ATOM 929 C C . SER A 1 137 ? 31.047 20.971 66.073 1.00 44.34 159 SER A C 1
ATOM 930 O O . SER A 1 137 ? 30.603 20.063 66.780 1.00 41.88 159 SER A O 1
ATOM 935 N N . PRO A 1 138 ? 30.259 21.903 65.514 1.00 42.09 160 PRO A N 1
ATOM 936 C CA . PRO A 1 138 ? 28.825 22.000 65.808 1.00 42.48 160 PRO A CA 1
ATOM 937 C C . PRO A 1 138 ? 27.918 21.335 64.802 1.00 39.93 160 PRO A C 1
ATOM 938 O O . PRO A 1 138 ? 26.693 21.372 64.973 1.00 39.39 160 PRO A O 1
ATOM 942 N N . ASN A 1 139 ? 28.507 20.721 63.772 1.00 41.25 161 ASN A N 1
ATOM 943 C CA . ASN A 1 139 ? 27.755 20.129 62.687 1.00 35.23 161 ASN A CA 1
ATOM 944 C C . ASN A 1 139 ? 28.130 18.681 62.486 1.00 34.75 161 ASN A C 1
ATOM 945 O O . ASN A 1 139 ? 29.307 18.351 62.437 1.00 33.93 161 ASN A O 1
ATOM 950 N N . ILE A 1 140 ? 27.116 17.837 62.332 1.00 32.51 162 ILE A N 1
ATOM 951 C CA . ILE A 1 140 ? 27.310 16.418 62.241 1.00 33.60 162 ILE A CA 1
ATOM 952 C C . ILE A 1 140 ? 26.740 15.888 60.944 1.00 31.59 162 ILE A C 1
ATOM 953 O O . ILE A 1 140 ? 25.688 16.352 60.503 1.00 34.93 162 ILE A O 1
ATOM 958 N N . TRP A 1 141 ? 27.423 14.902 60.344 1.00 29.75 163 TRP A N 1
ATOM 959 C CA . TRP A 1 141 ? 26.916 14.191 59.163 1.00 28.89 163 TRP A CA 1
ATOM 960 C C . TRP A 1 141 ? 26.883 12.689 59.487 1.00 28.22 163 TRP A C 1
ATOM 961 O O . TRP A 1 141 ? 27.923 12.102 59.761 1.00 26.79 163 TRP A O 1
ATOM 972 N N . ILE A 1 142 ? 25.691 12.103 59.514 1.00 27.17 164 ILE A N 1
ATOM 973 C CA . ILE A 1 142 ? 25.523 10.679 59.818 1.00 27.68 164 ILE A CA 1
ATOM 974 C C . ILE A 1 142 ? 25.080 9.904 58.569 1.00 27.24 164 ILE A C 1
ATOM 975 O O . ILE A 1 142 ? 24.024 10.171 57.995 1.00 29.31 164 ILE A O 1
ATOM 980 N N . GLY A 1 143 ? 25.885 8.946 58.157 1.00 28.63 165 GLY A N 1
ATOM 981 C CA . GLY A 1 143 ? 25.553 8.103 57.016 1.00 25.55 165 GLY A CA 1
ATOM 982 C C . GLY A 1 143 ? 26.631 7.075 56.764 1.00 26.07 165 GLY A C 1
ATOM 983 O O . GLY A 1 143 ? 27.626 7.022 57.470 1.00 28.66 165 GLY A O 1
ATOM 984 N N . PRO A 1 144 ? 26.478 6.306 55.697 1.00 27.99 166 PRO A N 1
ATOM 985 C CA . PRO A 1 144 ? 27.412 5.215 55.402 1.00 27.72 166 PRO A CA 1
ATOM 986 C C . PRO A 1 144 ? 28.686 5.698 54.669 1.00 30.12 166 PRO A C 1
ATOM 987 O O . PRO A 1 144 ? 29.707 5.037 54.765 1.00 25.57 166 PRO A O 1
ATOM 991 N N . LEU A 1 145 ? 28.670 6.884 54.051 1.00 27.27 167 LEU A N 1
ATOM 992 C CA . LEU A 1 145 ? 29.820 7.324 53.244 1.00 26.79 167 LEU A CA 1
ATOM 993 C C . LEU A 1 145 ? 30.340 8.683 53.690 1.00 28.58 167 LEU A C 1
ATOM 994 O O . LEU A 1 145 ? 29.571 9.616 53.851 1.00 26.48 167 LEU A O 1
ATOM 999 N N . ASP A 1 146 ? 31.656 8.808 53.802 1.00 31.01 168 ASP A N 1
ATOM 1000 C CA . ASP A 1 146 ? 32.259 10.027 54.333 1.00 30.65 168 ASP A CA 1
ATOM 1001 C C . ASP A 1 146 ? 32.180 11.164 53.308 1.00 30.64 168 ASP A C 1
ATOM 1002 O O . ASP A 1 146 ? 32.605 10.994 52.196 1.00 30.23 168 ASP A O 1
ATOM 1007 N N . PRO A 1 147 ? 31.604 12.323 53.664 1.00 31.15 169 PRO A N 1
ATOM 1008 C CA . PRO A 1 147 ? 31.496 13.363 52.643 1.00 32.22 169 PRO A CA 1
ATOM 1009 C C . PRO A 1 147 ? 32.827 14.116 52.398 1.00 40.51 169 PRO A C 1
ATOM 1010 O O . PRO A 1 147 ? 32.949 14.852 51.415 1.00 37.94 169 PRO A O 1
ATOM 1033 N N . THR A 1 149 ? 34.150 16.721 54.034 1.00 44.79 171 THR A N 1
ATOM 1034 C CA . THR A 1 149 ? 33.975 18.170 54.060 1.00 46.53 171 THR A CA 1
ATOM 1035 C C . THR A 1 149 ? 34.255 18.621 55.476 1.00 46.12 171 THR A C 1
ATOM 1036 O O . THR A 1 149 ? 33.741 18.037 56.437 1.00 39.81 171 THR A O 1
ATOM 1040 N N . ASP A 1 150 ? 35.092 19.639 55.626 1.00 39.96 172 ASP A N 1
ATOM 1041 C CA . ASP A 1 150 ? 35.482 20.117 56.944 1.00 40.62 172 ASP A CA 1
ATOM 1042 C C . ASP A 1 150 ? 34.322 20.768 57.658 1.00 38.67 172 ASP A C 1
ATOM 1043 O O . ASP A 1 150 ? 34.377 20.939 58.867 1.00 35.92 172 ASP A O 1
ATOM 1048 N N . ALA A 1 151 ? 33.296 21.162 56.908 1.00 40.64 173 ALA A N 1
ATOM 1049 C CA . ALA A 1 151 ? 32.102 21.742 57.501 1.00 40.80 173 ALA A CA 1
ATOM 1050 C C . ALA A 1 151 ? 31.418 20.786 58.470 1.00 34.93 173 ALA A C 1
ATOM 1051 O O . ALA A 1 151 ? 30.733 21.235 59.393 1.00 35.48 173 ALA A O 1
ATOM 1053 N N . PHE A 1 152 ? 31.570 19.487 58.249 1.00 35.12 174 PHE A N 1
ATOM 1054 C CA . PHE A 1 152 ? 30.847 18.478 59.024 1.00 35.30 174 PHE A CA 1
ATOM 1055 C C . PHE A 1 152 ? 31.789 17.482 59.700 1.00 35.63 174 PHE A C 1
ATOM 1056 O O . PHE A 1 152 ? 32.769 17.061 59.103 1.00 36.26 174 PHE A O 1
ATOM 1075 N N . PHE A 1 154 ? 32.049 13.765 60.424 1.00 31.76 176 PHE A N 1
ATOM 1076 C CA . PHE A 1 154 ? 31.426 12.556 59.888 1.00 30.77 176 PHE A CA 1
ATOM 1077 C C . PHE A 1 154 ? 31.351 11.417 60.920 1.00 30.40 176 PHE A C 1
ATOM 1078 O O . PHE A 1 154 ? 32.345 11.084 61.567 1.00 31.95 176 PHE A O 1
ATOM 1086 N N . VAL A 1 155 ? 30.166 10.843 61.070 1.00 28.62 177 VAL A N 1
ATOM 1087 C CA . VAL A 1 155 ? 29.953 9.757 61.990 1.00 30.67 177 VAL A CA 1
ATOM 1088 C C . VAL A 1 155 ? 29.374 8.612 61.178 1.00 29.03 177 VAL A C 1
ATOM 1089 O O . VAL A 1 155 ? 28.247 8.695 60.743 1.00 28.55 177 VAL A O 1
ATOM 1104 N N . ASN A 1 157 ? 27.588 5.533 59.881 1.00 32.62 179 ASN A N 1
ATOM 1105 C CA . ASN A 1 157 ? 26.451 4.681 60.271 1.00 31.85 179 ASN A CA 1
ATOM 1106 C C . ASN A 1 157 ? 26.022 3.866 59.079 1.00 30.68 179 ASN A C 1
ATOM 1107 O O . ASN A 1 157 ? 25.401 4.367 58.140 1.00 28.77 179 ASN A O 1
ATOM 1112 N N . GLU A 1 158 ? 26.392 2.601 59.116 1.00 30.40 180 GLU A N 1
ATOM 1113 C CA . GLU A 1 158 ? 26.082 1.675 58.032 1.00 31.03 180 GLU A CA 1
ATOM 1114 C C . GLU A 1 158 ? 24.765 0.949 58.209 1.00 30.70 180 GLU A C 1
ATOM 1115 O O . GLU A 1 158 ? 24.362 0.194 57.323 1.00 29.20 180 GLU A O 1
ATOM 1128 N N . LEU A 1 160 ? 21.993 2.783 58.785 1.00 28.05 182 LEU A N 1
ATOM 1129 C CA . LEU A 1 160 ? 20.958 3.726 58.329 1.00 28.55 182 LEU A CA 1
ATOM 1130 C C . LEU A 1 160 ? 20.253 3.280 57.037 1.00 23.43 182 LEU A C 1
ATOM 1131 O O . LEU A 1 160 ? 19.035 3.434 56.946 1.00 25.81 182 LEU A O 1
ATOM 1136 N N . PRO A 1 161 ? 20.992 2.745 56.043 1.00 25.56 183 PRO A N 1
ATOM 1137 C CA . PRO A 1 161 ? 20.275 2.362 54.832 1.00 26.41 183 PRO A CA 1
ATOM 1138 C C . PRO A 1 161 ? 19.216 1.280 55.063 1.00 25.29 183 PRO A C 1
ATOM 1139 O O . PRO A 1 161 ? 18.161 1.296 54.453 1.00 24.88 183 PRO A O 1
ATOM 1143 N N . GLY A 1 162 ? 19.530 0.336 55.936 1.00 24.10 184 GLY A N 1
ATOM 1144 C CA . GLY A 1 162 ? 18.562 -0.675 56.327 1.00 24.01 184 GLY A CA 1
ATOM 1145 C C . GLY A 1 162 ? 17.296 -0.189 56.980 1.00 26.00 184 GLY A C 1
ATOM 1146 O O . GLY A 1 162 ? 16.218 -0.764 56.753 1.00 25.87 184 GLY A O 1
ATOM 1147 N N . ILE A 1 163 ? 17.343 0.906 57.745 1.00 25.93 185 ILE A N 1
ATOM 1148 C CA . ILE A 1 163 ? 16.085 1.374 58.363 1.00 28.43 185 ILE A CA 1
ATOM 1149 C C . ILE A 1 163 ? 15.251 2.130 57.307 1.00 26.83 185 ILE A C 1
ATOM 1150 O O . ILE A 1 163 ? 14.024 2.185 57.377 1.00 30.15 185 ILE A O 1
ATOM 1155 N N . VAL A 1 164 ? 15.915 2.788 56.368 1.00 26.29 186 VAL A N 1
ATOM 1156 C CA . VAL A 1 164 ? 15.214 3.521 55.310 1.00 26.66 186 VAL A CA 1
ATOM 1157 C C . VAL A 1 164 ? 14.541 2.576 54.329 1.00 24.83 186 VAL A C 1
ATOM 1158 O O . VAL A 1 164 ? 13.498 2.901 53.789 1.00 31.71 186 VAL A O 1
ATOM 1162 N N . GLN A 1 165 ? 15.122 1.404 54.114 1.00 26.20 187 GLN A N 1
ATOM 1163 C CA . GLN A 1 165 ? 14.604 0.509 53.056 1.00 24.07 187 GLN A CA 1
ATOM 1164 C C . GLN A 1 165 ? 13.205 -0.056 53.349 1.00 23.11 187 GLN A C 1
ATOM 1165 O O . GLN A 1 165 ? 12.550 -0.509 52.442 1.00 24.34 187 GLN A O 1
ATOM 1171 N N . ILE A 1 166 ? 12.757 -0.018 54.597 1.00 22.50 188 ILE A N 1
ATOM 1172 C CA . ILE A 1 166 ? 11.379 -0.419 54.926 1.00 24.79 188 ILE A CA 1
ATOM 1173 C C . ILE A 1 166 ? 10.313 0.486 54.274 1.00 25.35 188 ILE A C 1
ATOM 1174 O O . ILE A 1 166 ? 9.148 0.132 54.222 1.00 24.55 188 ILE A O 1
ATOM 1179 N N . VAL A 1 167 ? 10.731 1.675 53.838 1.00 22.55 189 VAL A N 1
ATOM 1180 C CA . VAL A 1 167 ? 9.861 2.736 53.290 1.00 24.03 189 VAL A CA 1
ATOM 1181 C C . VAL A 1 167 ? 9.082 3.388 54.446 1.00 26.06 189 VAL A C 1
ATOM 1182 O O . VAL A 1 167 ? 7.956 3.060 54.740 1.00 25.57 189 VAL A O 1
ATOM 1186 N N . PRO A 1 168 ? 9.717 4.371 55.103 1.00 29.25 190 PRO A N 1
ATOM 1187 C CA . PRO A 1 168 ? 9.089 4.968 56.255 1.00 29.60 190 PRO A CA 1
ATOM 1188 C C . PRO A 1 168 ? 7.892 5.821 55.868 1.00 34.16 190 PRO A C 1
ATOM 1189 O O . PRO A 1 168 ? 7.890 6.474 54.819 1.00 33.52 190 PRO A O 1
ATOM 1193 N N . GLN A 1 169 ? 6.885 5.812 56.711 1.00 32.45 191 GLN A N 1
ATOM 1194 C CA . GLN A 1 169 ? 5.830 6.811 56.661 1.00 33.93 191 GLN A CA 1
ATOM 1195 C C . GLN A 1 169 ? 6.131 7.895 57.688 1.00 33.38 191 GLN A C 1
ATOM 1196 O O . GLN A 1 169 ? 5.605 8.968 57.580 1.00 32.37 191 GLN A O 1
ATOM 1208 N N . ILE A 1 171 ? 9.546 9.377 60.296 1.00 30.94 193 ILE A N 1
ATOM 1209 C CA . ILE A 1 171 ? 10.879 9.255 60.894 1.00 29.58 193 ILE A CA 1
ATOM 1210 C C . ILE A 1 171 ? 10.895 10.074 62.160 1.00 35.32 193 ILE A C 1
ATOM 1211 O O . ILE A 1 171 ? 10.489 11.229 62.138 1.00 38.92 193 ILE A O 1
ATOM 1216 N N . HIS A 1 172 ? 11.383 9.500 63.247 1.00 34.30 194 HIS A N 1
ATOM 1217 C CA . HIS A 1 172 ? 11.469 10.214 64.505 1.00 35.05 194 HIS A CA 1
ATOM 1218 C C . HIS A 1 172 ? 12.931 10.366 64.904 1.00 35.13 194 HIS A C 1
ATOM 1219 O O . HIS A 1 172 ? 13.694 9.385 64.941 1.00 31.74 194 HIS A O 1
ATOM 1226 N N . LEU A 1 173 ? 13.328 11.608 65.162 1.00 31.76 195 LEU A N 1
ATOM 1227 C CA . LEU A 1 173 ? 14.675 11.938 65.597 1.00 35.71 195 LEU A CA 1
ATOM 1228 C C . LEU A 1 173 ? 14.638 12.331 67.043 1.00 39.00 195 LEU A C 1
ATOM 1229 O O . LEU A 1 173 ? 13.805 13.159 67.441 1.00 36.88 195 LEU A O 1
ATOM 1234 N N . SER A 1 174 ? 15.560 11.762 67.808 1.00 38.85 196 SER A N 1
ATOM 1235 C CA . SER A 1 174 ? 15.684 12.031 69.209 1.00 41.25 196 SER A CA 1
ATOM 1236 C C . SER A 1 174 ? 17.144 12.289 69.590 1.00 43.19 196 SER A C 1
ATOM 1237 O O . SER A 1 174 ? 17.986 11.403 69.501 1.00 37.21 196 SER A O 1
ATOM 1240 N N . LEU A 1 175 ? 17.414 13.514 70.034 1.00 39.40 197 LEU A N 1
ATOM 1241 C CA . LEU A 1 175 ? 18.748 13.914 70.447 1.00 40.28 197 LEU A CA 1
ATOM 1242 C C . LEU A 1 175 ? 18.863 13.839 71.952 1.00 40.21 197 LEU A C 1
ATOM 1243 O O . LEU A 1 175 ? 18.078 14.481 72.675 1.00 41.25 197 LEU A O 1
ATOM 1248 N N . SER A 1 176 ? 19.829 13.049 72.416 1.00 42.26 198 SER A N 1
ATOM 1249 C CA A SER A 1 176 ? 20.094 12.931 73.846 0.50 45.00 198 SER A CA 1
ATOM 1250 C CA B SER A 1 176 ? 20.120 12.899 73.831 0.50 45.40 198 SER A CA 1
ATOM 1251 C C . SER A 1 176 ? 21.531 13.350 74.142 1.00 47.42 198 SER A C 1
ATOM 1252 O O . SER A 1 176 ? 22.407 13.264 73.287 1.00 49.78 198 SER A O 1
ATOM 1257 N N . ALA A 1 177 ? 21.736 13.847 75.361 1.00 50.37 199 ALA A N 1
ATOM 1258 C CA . ALA A 1 177 ? 23.044 14.287 75.817 1.00 50.08 199 ALA A CA 1
ATOM 1259 C C . ALA A 1 177 ? 23.333 13.741 77.205 1.00 51.97 199 ALA A C 1
ATOM 1260 O O . ALA A 1 177 ? 22.414 13.446 77.953 1.00 52.95 199 ALA A O 1
ATOM 1262 N N . ASP A 1 178 ? 24.619 13.598 77.516 1.00 54.37 200 ASP A N 1
ATOM 1263 C CA . ASP A 1 178 ? 25.086 13.286 78.856 1.00 58.76 200 ASP A CA 1
ATOM 1264 C C . ASP A 1 178 ? 24.441 14.255 79.862 1.00 59.86 200 ASP A C 1
ATOM 1265 O O . ASP A 1 178 ? 24.486 15.466 79.678 1.00 58.00 200 ASP A O 1
ATOM 1270 N N . SER A 1 179 ? 23.833 13.715 80.917 1.00 62.23 201 SER A N 1
ATOM 1271 C CA . SER A 1 179 ? 23.011 14.534 81.826 1.00 65.04 201 SER A CA 1
ATOM 1272 C C . SER A 1 179 ? 23.802 15.555 82.640 1.00 62.70 201 SER A C 1
ATOM 1273 O O . SER A 1 179 ? 23.353 16.685 82.811 1.00 57.42 201 SER A O 1
ATOM 1281 N N . GLN A 1 181 ? 26.703 16.945 81.909 1.00 61.31 203 GLN A N 1
ATOM 1282 C CA . GLN A 1 181 ? 27.170 18.010 81.004 1.00 62.70 203 GLN A CA 1
ATOM 1283 C C . GLN A 1 181 ? 26.073 18.999 80.649 1.00 60.97 203 GLN A C 1
ATOM 1284 O O . GLN A 1 181 ? 26.303 20.208 80.613 1.00 60.44 203 GLN A O 1
ATOM 1290 N N . TRP A 1 182 ? 24.881 18.473 80.378 1.00 59.77 204 TRP A N 1
ATOM 1291 C CA . TRP A 1 182 ? 23.739 19.311 79.995 1.00 61.27 204 TRP A CA 1
ATOM 1292 C C . TRP A 1 182 ? 23.259 20.251 81.116 1.00 64.10 204 TRP A C 1
ATOM 1293 O O . TRP A 1 182 ? 22.940 21.419 80.847 1.00 63.20 204 TRP A O 1
ATOM 1304 N N . THR A 1 183 ? 23.202 19.765 82.359 1.00 69.20 205 THR A N 1
ATOM 1305 C CA . THR A 1 183 ? 22.854 20.649 83.493 1.00 65.82 205 THR A CA 1
ATOM 1306 C C . THR A 1 183 ? 23.928 21.705 83.757 1.00 68.85 205 THR A C 1
ATOM 1307 O O . THR A 1 183 ? 23.611 22.854 84.073 1.00 70.28 205 THR A O 1
ATOM 1311 N N . ASN A 1 184 ? 25.196 21.312 83.641 1.00 70.23 206 ASN A N 1
ATOM 1312 C CA . ASN A 1 184 ? 26.327 22.211 83.908 1.00 72.75 206 ASN A CA 1
ATOM 1313 C C . ASN A 1 184 ? 26.649 23.202 82.793 1.00 68.21 206 ASN A C 1
ATOM 1314 O O . ASN A 1 184 ? 27.453 24.116 82.988 1.00 67.54 206 ASN A O 1
ATOM 1319 N N . ALA A 1 185 ? 26.056 23.016 81.623 1.00 62.81 207 ALA A N 1
ATOM 1320 C CA . ALA A 1 185 ? 26.379 23.866 80.487 1.00 68.05 207 ALA A CA 1
ATOM 1321 C C . ALA A 1 185 ? 25.745 25.251 80.638 1.00 67.31 207 ALA A C 1
ATOM 1322 O O . ALA A 1 185 ? 24.691 25.383 81.262 1.00 70.66 207 ALA A O 1
ATOM 1324 N N . PRO A 1 186 ? 26.373 26.281 80.042 1.00 71.54 208 PRO A N 1
ATOM 1325 C CA . PRO A 1 186 ? 25.767 27.623 80.021 1.00 69.57 208 PRO A CA 1
ATOM 1326 C C . PRO A 1 186 ? 24.327 27.601 79.494 1.00 67.35 208 PRO A C 1
ATOM 1327 O O . PRO A 1 186 ? 23.997 26.781 78.633 1.00 66.75 208 PRO A O 1
ATOM 1331 N N . ALA A 1 187 ? 23.475 28.476 80.013 1.00 67.72 209 ALA A N 1
ATOM 1332 C CA . ALA A 1 187 ? 22.043 28.457 79.675 1.00 72.15 209 ALA A CA 1
ATOM 1333 C C . ALA A 1 187 ? 21.786 28.659 78.182 1.00 73.18 209 ALA A C 1
ATOM 1334 O O . ALA A 1 187 ? 20.851 28.084 77.648 1.00 70.46 209 ALA A O 1
ATOM 1336 N N . ASP A 1 188 ? 22.620 29.460 77.515 1.00 76.04 210 ASP A N 1
ATOM 1337 C CA . ASP A 1 188 ? 22.484 29.695 76.065 1.00 79.55 210 ASP A CA 1
ATOM 1338 C C . ASP A 1 188 ? 23.353 28.757 75.182 1.00 73.24 210 ASP A C 1
ATOM 1339 O O . ASP A 1 188 ? 23.639 29.080 74.020 1.00 68.94 210 ASP A O 1
ATOM 1344 N N . ALA A 1 189 ? 23.754 27.605 75.724 1.00 64.33 211 ALA A N 1
ATOM 1345 C CA . ALA A 1 189 ? 24.806 26.783 75.100 1.00 64.96 211 ALA A CA 1
ATOM 1346 C C . ALA A 1 189 ? 24.390 26.180 73.756 1.00 60.65 211 ALA A C 1
ATOM 1347 O O . ALA A 1 189 ? 25.223 26.052 72.869 1.00 62.42 211 ALA A O 1
ATOM 1349 N N . LEU A 1 190 ? 23.117 25.828 73.609 1.00 53.12 212 LEU A N 1
ATOM 1350 C CA . LEU A 1 190 ? 22.648 25.202 72.385 1.00 54.51 212 LEU A CA 1
ATOM 1351 C C . LEU A 1 190 ? 21.322 25.772 71.875 1.00 54.02 212 LEU A C 1
ATOM 1352 O O . LEU A 1 190 ? 20.332 25.766 72.596 1.00 57.68 212 LEU A O 1
ATOM 1357 N N . SER A 1 191 ? 21.327 26.264 70.629 1.00 57.87 213 SER A N 1
ATOM 1358 C CA . SER A 1 191 ? 20.111 26.662 69.905 1.00 59.36 213 SER A CA 1
ATOM 1359 C C . SER A 1 191 ? 20.288 26.475 68.377 1.00 60.24 213 SER A C 1
ATOM 1360 O O . SER A 1 191 ? 21.345 26.026 67.923 1.00 61.29 213 SER A O 1
ATOM 1363 N N . GLU A 1 192 ? 19.252 26.793 67.598 1.00 57.12 214 GLU A N 1
ATOM 1364 C CA . GLU A 1 192 ? 19.281 26.713 66.124 1.00 58.92 214 GLU A CA 1
ATOM 1365 C C . GLU A 1 192 ? 19.594 25.307 65.635 1.00 61.83 214 GLU A C 1
ATOM 1366 O O . GLU A 1 192 ? 20.407 25.129 64.724 1.00 60.68 214 GLU A O 1
ATOM 1368 N N . LEU A 1 193 ? 18.944 24.313 66.219 1.00 60.11 215 LEU A N 1
ATOM 1369 C CA . LEU A 1 193 ? 19.219 22.935 65.879 1.00 56.75 215 LEU A CA 1
ATOM 1370 C C . LEU A 1 193 ? 18.497 22.517 64.587 1.00 52.49 215 LEU A C 1
ATOM 1371 O O . LEU A 1 193 ? 17.302 22.257 64.605 1.00 54.18 215 LEU A O 1
ATOM 1376 N N . ARG A 1 194 ? 19.235 22.450 63.472 1.00 46.02 216 ARG A N 1
ATOM 1377 C CA . ARG A 1 194 ? 18.649 22.269 62.145 1.00 43.26 216 ARG A CA 1
ATOM 1378 C C . ARG A 1 194 ? 19.008 20.906 61.584 1.00 40.18 216 ARG A C 1
ATOM 1379 O O . ARG A 1 194 ? 20.182 20.534 61.588 1.00 38.03 216 ARG A O 1
ATOM 1387 N N . TYR A 1 195 ? 18.019 20.168 61.095 1.00 35.50 217 TYR A N 1
ATOM 1388 C CA . TYR A 1 195 ? 18.286 18.852 60.489 1.00 34.69 217 TYR A CA 1
ATOM 1389 C C . TYR A 1 195 ? 17.978 18.791 58.996 1.00 34.10 217 TYR A C 1
ATOM 1390 O O . TYR A 1 195 ? 17.182 19.573 58.471 1.00 33.60 217 TYR A O 1
ATOM 1399 N N . ALA A 1 196 ? 18.513 17.755 58.344 1.00 30.05 218 ALA A N 1
ATOM 1400 C CA . ALA A 1 196 ? 18.229 17.495 56.969 1.00 29.05 218 ALA A CA 1
ATOM 1401 C C . ALA A 1 196 ? 18.409 15.987 56.768 1.00 28.82 218 ALA A C 1
ATOM 1402 O O . ALA A 1 196 ? 19.446 15.461 57.133 1.00 27.53 218 ALA A O 1
ATOM 1404 N N . VAL A 1 197 ? 17.339 15.315 56.370 1.00 26.44 219 VAL A N 1
ATOM 1405 C CA . VAL A 1 197 ? 17.352 13.912 55.988 1.00 28.29 219 VAL A CA 1
ATOM 1406 C C . VAL A 1 197 ? 17.367 13.928 54.486 1.00 27.41 219 VAL A C 1
ATOM 1407 O O . VAL A 1 197 ? 16.471 14.489 53.872 1.00 30.41 219 VAL A O 1
ATOM 1411 N N . GLU A 1 198 ? 18.409 13.359 53.884 1.00 27.41 220 GLU A N 1
ATOM 1412 C CA . GLU A 1 198 ? 18.550 13.354 52.450 1.00 28.21 220 GLU A CA 1
ATOM 1413 C C . GLU A 1 198 ? 18.597 11.920 51.947 1.00 26.39 220 GLU A C 1
ATOM 1414 O O . GLU A 1 198 ? 19.397 11.118 52.428 1.00 24.60 220 GLU A O 1
ATOM 1420 N N . LEU A 1 199 ? 17.703 11.604 51.017 1.00 25.62 221 LEU A N 1
ATOM 1421 C CA . LEU A 1 199 ? 17.566 10.249 50.466 1.00 26.03 221 LEU A CA 1
ATOM 1422 C C . LEU A 1 199 ? 17.776 10.302 48.951 1.00 23.89 221 LEU A C 1
ATOM 1423 O O . LEU A 1 199 ? 16.820 10.456 48.170 1.00 27.01 221 LEU A O 1
ATOM 1428 N N . PRO A 1 200 ? 19.026 10.231 48.515 1.00 23.12 222 PRO A N 1
ATOM 1429 C CA . PRO A 1 200 ? 19.332 10.266 47.086 1.00 25.46 222 PRO A CA 1
ATOM 1430 C C . PRO A 1 200 ? 18.933 8.959 46.432 1.00 28.82 222 PRO A C 1
ATOM 1431 O O . PRO A 1 200 ? 19.261 7.887 46.954 1.00 23.47 222 PRO A O 1
ATOM 1435 N N . LEU A 1 201 ? 18.273 9.052 45.286 1.00 26.52 223 LEU A N 1
ATOM 1436 C CA . LEU A 1 201 ? 17.780 7.885 44.625 1.00 27.16 223 LEU A CA 1
ATOM 1437 C C . LEU A 1 201 ? 18.910 7.255 43.806 1.00 27.88 223 LEU A C 1
ATOM 1438 O O . LEU A 1 201 ? 18.875 7.257 42.575 1.00 27.31 223 LEU A O 1
ATOM 1443 N N . THR A 1 202 ? 19.899 6.716 44.534 1.00 26.15 224 THR A N 1
ATOM 1444 C CA . THR A 1 202 ? 20.964 5.886 44.000 1.00 25.84 224 THR A CA 1
ATOM 1445 C C . THR A 1 202 ? 20.720 4.500 44.545 1.00 22.51 224 THR A C 1
ATOM 1446 O O . THR A 1 202 ? 21.007 4.247 45.719 1.00 23.37 224 THR A O 1
ATOM 1450 N N . PRO A 1 203 ? 20.095 3.622 43.763 1.00 21.74 225 PRO A N 1
ATOM 1451 C CA . PRO A 1 203 ? 19.787 2.278 44.318 1.00 21.82 225 PRO A CA 1
ATOM 1452 C C . PRO A 1 203 ? 21.031 1.469 44.732 1.00 20.39 225 PRO A C 1
ATOM 1453 O O . PRO A 1 203 ? 22.059 1.563 44.078 1.00 23.95 225 PRO A O 1
ATOM 1457 N N . ALA A 1 204 ? 20.901 0.729 45.812 1.00 22.66 226 ALA A N 1
ATOM 1458 C CA . ALA A 1 204 ? 21.874 -0.234 46.292 1.00 22.66 226 ALA A CA 1
ATOM 1459 C C . ALA A 1 204 ? 21.458 -1.616 45.804 1.00 23.21 226 ALA A C 1
ATOM 1460 O O . ALA A 1 204 ? 20.343 -1.761 45.318 1.00 22.57 226 ALA A O 1
ATOM 1462 N N . PRO A 1 205 ? 22.323 -2.623 45.944 1.00 22.29 227 PRO A N 1
ATOM 1463 C CA . PRO A 1 205 ? 21.988 -3.993 45.457 1.00 27.64 227 PRO A CA 1
ATOM 1464 C C . PRO A 1 205 ? 20.649 -4.548 45.933 1.00 23.85 227 PRO A C 1
ATOM 1465 O O . PRO A 1 205 ? 19.989 -5.250 45.170 1.00 29.18 227 PRO A O 1
ATOM 1469 N N . GLU A 1 206 ? 20.218 -4.250 47.156 1.00 24.23 228 GLU A N 1
ATOM 1470 C CA . GLU A 1 206 ? 18.959 -4.796 47.664 1.00 26.74 228 GLU A CA 1
ATOM 1471 C C . GLU A 1 206 ? 17.700 -4.047 47.189 1.00 24.47 228 GLU A C 1
ATOM 1472 O O . GLU A 1 206 ? 16.561 -4.409 47.536 1.00 22.35 228 GLU A O 1
ATOM 1478 N N . PHE A 1 207 ? 17.873 -3.019 46.388 1.00 22.94 229 PHE A N 1
ATOM 1479 C CA . PHE A 1 207 ? 16.727 -2.259 45.906 1.00 22.58 229 PHE A CA 1
ATOM 1480 C C . PHE A 1 207 ? 15.808 -3.191 45.114 1.00 26.77 229 PHE A C 1
ATOM 1481 O O . PHE A 1 207 ? 16.272 -3.998 44.351 1.00 24.44 229 PHE A O 1
ATOM 1489 N N . SER A 1 208 ? 14.505 -3.051 45.306 1.00 24.24 230 SER A N 1
ATOM 1490 C CA . SER A 1 208 ? 13.532 -3.839 44.546 1.00 25.54 230 SER A CA 1
ATOM 1491 C C . SER A 1 208 ? 12.226 -3.072 44.427 1.00 22.85 230 SER A C 1
ATOM 1492 O O . SER A 1 208 ? 11.760 -2.501 45.394 1.00 26.26 230 SER A O 1
ATOM 1495 N N . ALA A 1 209 ? 11.645 -3.050 43.231 1.00 20.32 231 ALA A N 1
ATOM 1496 C CA . ALA A 1 209 ? 10.360 -2.422 42.976 1.00 23.60 231 ALA A CA 1
ATOM 1497 C C . ALA A 1 209 ? 9.770 -2.947 41.678 1.00 26.00 231 ALA A C 1
ATOM 1498 O O . ALA A 1 209 ? 10.463 -3.577 40.883 1.00 28.38 231 ALA A O 1
ATOM 1500 N N . VAL A 1 210 ? 8.486 -2.734 41.489 1.00 26.44 232 VAL A N 1
ATOM 1501 C CA . VAL A 1 210 ? 7.840 -3.071 40.246 1.00 25.92 232 VAL A CA 1
ATOM 1502 C C . VAL A 1 210 ? 7.177 -1.828 39.653 1.00 30.44 232 VAL A C 1
ATOM 1503 O O . VAL A 1 210 ? 6.447 -1.093 40.339 1.00 29.23 232 VAL A O 1
ATOM 1507 N N . SER A 1 211 ? 7.432 -1.620 38.375 1.00 28.28 233 SER A N 1
ATOM 1508 C CA A SER 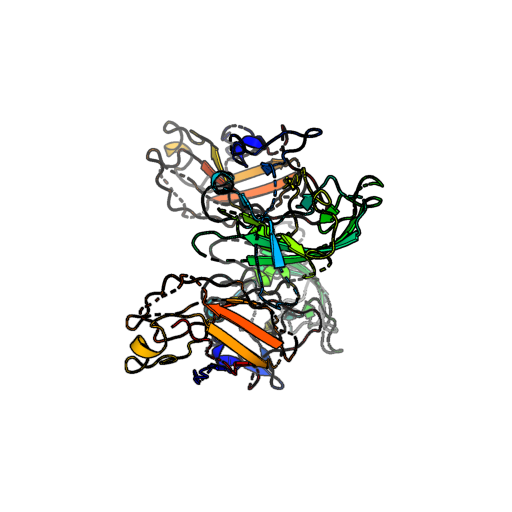A 1 211 ? 6.811 -0.556 37.622 0.50 27.46 233 SER A CA 1
ATOM 1509 C CA B SER A 1 211 ? 6.812 -0.556 37.599 0.50 29.28 233 SER A CA 1
ATOM 1510 C C . SER A 1 211 ? 6.165 -1.157 36.362 1.00 33.56 233 SER A C 1
ATOM 1511 O O . SER A 1 211 ? 6.736 -2.031 35.725 1.00 30.82 233 SER A O 1
ATOM 1516 N N . VAL A 1 212 ? 4.956 -0.711 36.031 1.00 36.36 234 VAL A N 1
ATOM 1517 C CA . VAL A 1 212 ? 4.206 -1.229 34.885 1.00 35.63 234 VAL A CA 1
ATOM 1518 C C . VAL A 1 212 ? 4.172 -0.198 33.771 1.00 38.54 234 VAL A C 1
ATOM 1519 O O . VAL A 1 212 ? 3.795 0.948 34.005 1.00 36.94 234 VAL A O 1
ATOM 1523 N N . GLU A 1 213 ? 4.581 -0.584 32.568 1.00 31.01 235 GLU A N 1
ATOM 1524 C CA . GLU A 1 213 ? 4.522 0.308 31.409 1.00 33.60 235 GLU A CA 1
ATOM 1525 C C . GLU A 1 213 ? 3.537 -0.250 30.367 1.00 33.84 235 GLU A C 1
ATOM 1526 O O . GLU A 1 213 ? 3.523 -1.446 30.064 1.00 34.07 235 GLU A O 1
ATOM 1532 N N . ARG A 1 214 ? 2.679 0.641 29.886 1.00 34.48 236 ARG A N 1
ATOM 1533 C CA . ARG A 1 214 ? 1.571 0.320 28.997 1.00 35.53 236 ARG A CA 1
ATOM 1534 C C . ARG A 1 214 ? 1.923 0.677 27.568 1.00 36.55 236 ARG A C 1
ATOM 1535 O O . ARG A 1 214 ? 2.333 1.790 27.288 1.00 38.77 236 ARG A O 1
ATOM 1543 N N . ILE A 1 215 ? 1.802 -0.295 26.670 1.00 33.79 237 ILE A N 1
ATOM 1544 C CA A ILE A 1 215 ? 1.822 -0.032 25.239 0.50 35.08 237 ILE A CA 1
ATOM 1545 C CA B ILE A 1 215 ? 1.829 -0.028 25.234 0.50 34.02 237 ILE A CA 1
ATOM 1546 C C . ILE A 1 215 ? 0.384 -0.232 24.776 1.00 36.53 237 ILE A C 1
ATOM 1547 O O . ILE A 1 215 ? -0.128 -1.354 24.736 1.00 28.82 237 ILE A O 1
ATOM 1556 N N . GLU A 1 216 ? -0.278 0.894 24.512 1.00 36.87 238 GLU A N 1
ATOM 1557 C CA . GLU A 1 216 ? -1.679 0.974 24.151 1.00 41.83 238 GLU A CA 1
ATOM 1558 C C . GLU A 1 216 ? -1.873 0.680 22.678 1.00 33.52 238 GLU A C 1
ATOM 1559 O O . GLU A 1 216 ? -1.115 1.141 21.852 1.00 33.01 238 GLU A O 1
ATOM 1565 N N . ASP A 1 217 ? -2.878 -0.112 22.364 1.00 32.84 239 ASP A N 1
ATOM 1566 C CA . ASP A 1 217 ? -3.207 -0.467 20.982 1.00 38.46 239 ASP A CA 1
ATOM 1567 C C . ASP A 1 217 ? -2.023 -1.112 20.238 1.00 32.79 239 ASP A C 1
ATOM 1568 O O . ASP A 1 217 ? -1.718 -0.784 19.113 1.00 31.19 239 ASP A O 1
ATOM 1573 N N . ALA A 1 218 ? -1.404 -2.078 20.890 1.00 31.24 240 ALA A N 1
ATOM 1574 C CA . ALA A 1 218 ? -0.345 -2.868 20.274 1.00 32.37 240 ALA A CA 1
ATOM 1575 C C . ALA A 1 218 ? -0.887 -3.716 19.140 1.00 33.54 240 ALA A C 1
ATOM 1576 O O . ALA A 1 218 ? -0.205 -3.951 18.152 1.00 30.76 240 ALA A O 1
ATOM 1578 N N . PHE A 1 219 ? -2.123 -4.175 19.284 1.00 30.46 241 PHE A N 1
ATOM 1579 C CA . PHE A 1 219 ? -2.776 -5.008 18.294 1.00 29.84 241 PHE A CA 1
ATOM 1580 C C . PHE A 1 219 ? -4.076 -4.356 17.880 1.00 33.72 241 PHE A C 1
ATOM 1581 O O . PHE A 1 219 ? -4.853 -3.925 18.737 1.00 35.69 241 PHE A O 1
ATOM 1589 N N . ASP A 1 220 ? -4.326 -4.298 16.576 1.00 35.11 242 ASP A N 1
ATOM 1590 C CA . ASP A 1 220 ? -5.514 -3.661 16.032 1.00 36.04 242 ASP A CA 1
ATOM 1591 C C . ASP A 1 220 ? -6.638 -4.681 15.866 1.00 38.85 242 ASP A C 1
ATOM 1592 O O . ASP A 1 220 ? -6.417 -5.760 15.321 1.00 33.99 242 ASP A O 1
ATOM 1597 N N . GLU A 1 221 ? -7.840 -4.353 16.324 1.00 37.09 243 GLU A N 1
ATOM 1598 C CA . GLU A 1 221 ? -8.955 -5.270 16.195 1.00 38.15 243 GLU A CA 1
ATOM 1599 C C . GLU A 1 221 ? -9.181 -5.686 14.731 1.00 38.27 243 GLU A C 1
ATOM 1600 O O . GLU A 1 221 ? -9.732 -6.741 14.465 1.00 38.44 243 GLU A O 1
ATOM 1606 N N . ASP A 1 222 ? -8.788 -4.854 13.776 1.00 39.47 244 ASP A N 1
ATOM 1607 C CA . ASP A 1 222 ? -9.081 -5.150 12.360 1.00 40.26 244 ASP A CA 1
ATOM 1608 C C . ASP A 1 222 ? -8.145 -6.168 11.740 1.00 37.18 244 ASP A C 1
ATOM 1609 O O . ASP A 1 222 ? -8.349 -6.552 10.581 1.00 36.45 244 ASP A O 1
ATOM 1614 N N . PHE A 1 223 ? -7.117 -6.582 12.479 1.00 35.33 245 PHE A N 1
ATOM 1615 C CA A PHE A 1 223 ? -6.120 -7.523 11.933 0.50 36.01 245 PHE A CA 1
ATOM 1616 C CA B PHE A 1 223 ? -6.093 -7.496 11.979 0.50 36.44 245 PHE A CA 1
ATOM 1617 C C . PHE A 1 223 ? -5.963 -8.795 12.779 1.00 37.27 245 PHE A C 1
ATOM 1618 O O . PHE A 1 223 ? -5.498 -9.797 12.257 1.00 36.63 245 PHE A O 1
ATOM 1633 N N . VAL A 1 224 ? -6.385 -8.773 14.045 1.00 34.18 246 VAL A N 1
ATOM 1634 C CA . VAL A 1 224 ? -6.133 -9.923 14.946 1.00 34.18 246 VAL A CA 1
ATOM 1635 C C . VAL A 1 224 ? -6.729 -11.227 14.473 1.00 33.49 246 VAL A C 1
ATOM 1636 O O . VAL A 1 224 ? -6.120 -12.265 14.674 1.00 34.03 246 VAL A O 1
ATOM 1640 N N . ASP A 1 225 ? -7.916 -11.197 13.875 1.00 38.61 247 ASP A N 1
ATOM 1641 C CA . ASP A 1 225 ? -8.568 -12.438 13.455 1.00 39.93 247 ASP A CA 1
ATOM 1642 C C . ASP A 1 225 ? -7.756 -13.127 12.381 1.00 40.34 247 ASP A C 1
ATOM 1643 O O . ASP A 1 225 ? -7.606 -14.351 12.403 1.00 39.52 247 ASP A O 1
ATOM 1648 N N . TYR A 1 226 ? -7.231 -12.348 11.441 1.00 37.66 248 TYR A N 1
ATOM 1649 C CA . TYR A 1 226 ? -6.385 -12.927 10.388 1.00 36.48 248 TYR A CA 1
ATOM 1650 C C . TYR A 1 226 ? -5.012 -13.340 10.926 1.00 34.99 248 TYR A C 1
ATOM 1651 O O . TYR A 1 226 ? -4.573 -14.451 10.687 1.00 33.62 248 TYR A O 1
ATOM 1660 N N . ILE A 1 227 ? -4.348 -12.464 11.670 1.00 33.73 249 ILE A N 1
ATOM 1661 C CA . ILE A 1 227 ? -2.970 -12.728 12.085 1.00 36.88 249 ILE A CA 1
ATOM 1662 C C . ILE A 1 227 ? -2.901 -13.859 13.102 1.00 37.97 249 ILE A C 1
ATOM 1663 O O . ILE A 1 227 ? -1.947 -14.620 13.085 1.00 37.42 249 ILE A O 1
ATOM 1668 N N . PHE A 1 228 ? -3.887 -13.966 13.982 1.00 34.07 250 PHE A N 1
ATOM 1669 C CA . PHE A 1 228 ? -3.836 -15.007 15.044 1.00 34.00 250 PHE A CA 1
ATOM 1670 C C . PHE A 1 228 ? -4.736 -16.213 14.767 1.00 36.99 250 PHE A C 1
ATOM 1671 O O . PHE A 1 228 ? -5.074 -16.942 15.682 1.00 42.04 250 PHE A O 1
ATOM 1679 N N . SER A 1 229 ? -5.076 -16.440 13.494 1.00 42.70 251 SER A N 1
ATOM 1680 C CA A SER A 1 229 ? -5.938 -17.575 13.115 0.67 47.23 251 SER A CA 1
ATOM 1681 C CA B SER A 1 229 ? -5.928 -17.570 13.095 0.33 48.35 251 SER A CA 1
ATOM 1682 C C . SER A 1 229 ? -5.313 -18.897 13.505 1.00 49.45 251 SER A C 1
ATOM 1683 O O . SER A 1 229 ? -5.992 -19.758 14.062 1.00 50.24 251 SER A O 1
ATOM 1688 N N . ASP A 1 230 ? -4.023 -19.048 13.188 1.00 48.31 252 ASP A N 1
ATOM 1689 C CA . ASP A 1 230 ? -3.257 -20.239 13.545 1.00 50.20 252 ASP A CA 1
ATOM 1690 C C . ASP A 1 230 ? -1.749 -19.988 13.345 1.00 43.68 252 ASP A C 1
ATOM 1691 O O . ASP A 1 230 ? -1.335 -18.856 13.177 1.00 46.01 252 ASP A O 1
ATOM 1696 N N . GLY A 1 231 ? -0.954 -21.052 13.342 1.00 40.33 253 GLY A N 1
ATOM 1697 C CA . GLY A 1 231 ? 0.483 -20.939 13.360 1.00 37.38 253 GLY A CA 1
ATOM 1698 C C . GLY A 1 231 ? 0.985 -20.563 14.746 1.00 33.93 253 GLY A C 1
ATOM 1699 O O . GLY A 1 231 ? 0.326 -20.809 15.758 1.00 34.49 253 GLY A O 1
ATOM 1700 N N . SER A 1 232 ? 2.171 -19.968 14.787 1.00 33.58 254 SER A N 1
ATOM 1701 C CA . SER A 1 232 ? 2.795 -19.568 16.029 1.00 33.41 254 SER A CA 1
ATOM 1702 C C . SER A 1 232 ? 3.517 -18.241 15.812 1.00 31.99 254 SER A C 1
ATOM 1703 O O . SER A 1 232 ? 3.658 -17.783 14.680 1.00 32.88 254 SER A O 1
ATOM 1706 N N . ALA A 1 233 ? 3.987 -17.636 16.885 1.00 29.23 255 ALA A N 1
ATOM 1707 C CA . ALA A 1 233 ? 4.580 -16.300 16.766 1.00 27.87 255 ALA A CA 1
ATOM 1708 C C . ALA A 1 233 ? 5.494 -15.990 17.908 1.00 29.52 255 ALA A C 1
ATOM 1709 O O . ALA A 1 233 ? 5.592 -16.737 18.861 1.00 27.95 255 ALA A O 1
ATOM 1711 N N . ARG A 1 234 ? 6.208 -14.871 17.800 1.00 29.76 256 ARG A N 1
ATOM 1712 C CA . ARG A 1 234 ? 6.942 -14.360 18.922 1.00 28.48 256 ARG A CA 1
ATOM 1713 C C . ARG A 1 234 ? 6.893 -12.853 18.898 1.00 26.25 256 ARG A C 1
ATOM 1714 O O . ARG A 1 234 ? 6.770 -12.210 17.835 1.00 25.10 256 ARG A O 1
ATOM 1722 N N . ILE A 1 235 ? 6.983 -12.308 20.091 1.00 25.60 257 ILE A N 1
ATOM 1723 C CA . ILE A 1 235 ? 7.147 -10.879 20.273 1.00 24.32 257 ILE A CA 1
ATOM 1724 C C . ILE A 1 235 ? 8.571 -10.688 20.715 1.00 27.40 257 ILE A C 1
ATOM 1725 O O . ILE A 1 235 ? 8.994 -11.303 21.707 1.00 25.67 257 ILE A O 1
ATOM 1730 N N . TYR A 1 236 ? 9.323 -9.869 19.991 1.00 27.92 258 TYR A N 1
ATOM 1731 C CA . TYR A 1 236 ? 10.749 -9.775 20.275 1.00 32.90 258 TYR A CA 1
ATOM 1732 C C . TYR A 1 236 ? 11.322 -8.446 19.883 1.00 38.39 258 TYR A C 1
ATOM 1733 O O . TYR A 1 236 ? 10.703 -7.692 19.159 1.00 39.84 258 TYR A O 1
ATOM 1742 N N . GLY A 1 237 ? 12.531 -8.188 20.372 1.00 45.14 259 GLY A N 1
ATOM 1743 C CA . GLY A 1 237 ? 13.300 -7.006 19.979 1.00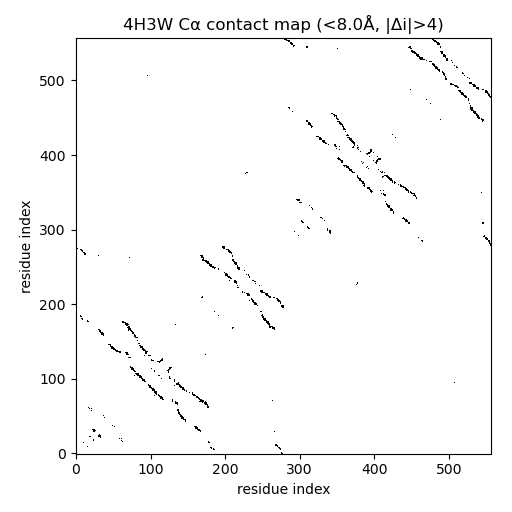 44.13 259 GLY A CA 1
ATOM 1744 C C . GLY A 1 237 ? 14.267 -6.508 21.038 1.00 44.54 259 GLY A C 1
ATOM 1745 O O . GLY A 1 237 ? 14.533 -7.195 22.034 1.00 32.94 259 GLY A O 1
ATOM 1746 N N . GLU A 1 238 ? 14.778 -5.295 20.824 1.00 51.54 260 GLU A N 1
ATOM 1747 C CA . GLU A 1 238 ? 15.833 -4.772 21.669 1.00 50.11 260 GLU A CA 1
ATOM 1748 C C . GLU A 1 238 ? 15.300 -3.730 22.665 1.00 34.36 260 GLU A C 1
ATOM 1749 O O . GLU A 1 238 ? 14.416 -2.905 22.379 1.00 30.71 260 GLU A O 1
ATOM 1755 N N . VAL A 1 239 ? 15.790 -3.858 23.875 1.00 32.05 261 VAL A N 1
ATOM 1756 C CA . VAL A 1 239 ? 15.513 -2.919 24.917 1.00 30.19 261 VAL A CA 1
ATOM 1757 C C . VAL A 1 239 ? 16.773 -2.126 25.168 1.00 33.81 261 VAL A C 1
ATOM 1758 O O . VAL A 1 239 ? 17.841 -2.704 25.256 1.00 32.50 261 VAL A O 1
ATOM 1762 N N . THR A 1 240 ? 16.655 -0.825 25.342 1.00 34.59 262 THR A N 1
ATOM 1763 C CA . THR A 1 240 ? 17.782 -0.034 25.790 1.00 37.46 262 THR A CA 1
ATOM 1764 C C . THR A 1 240 ? 17.392 0.569 27.114 1.00 32.23 262 THR A C 1
ATOM 1765 O O . THR A 1 240 ? 16.239 0.896 27.314 1.00 31.04 262 THR A O 1
ATOM 1769 N N . ASN A 1 241 ? 18.324 0.628 28.059 1.00 34.09 263 ASN A N 1
ATOM 1770 C CA . ASN A 1 241 ? 18.027 1.127 29.402 1.00 30.22 263 ASN A CA 1
ATOM 1771 C C . ASN A 1 241 ? 19.127 2.050 29.881 1.00 32.19 263 ASN A C 1
ATOM 1772 O O . ASN A 1 241 ? 20.281 1.639 29.973 1.00 33.66 263 ASN A O 1
ATOM 1777 N N . GLU A 1 242 ? 18.769 3.291 30.194 1.00 28.44 264 GLU A N 1
ATOM 1778 C CA . GLU A 1 242 ? 19.711 4.268 30.739 1.00 30.47 264 GLU A CA 1
ATOM 1779 C C . GLU A 1 242 ? 19.555 4.457 32.269 1.00 29.42 264 GLU A C 1
ATOM 1780 O O . GLU A 1 242 ? 20.335 5.141 32.906 1.00 32.06 264 GLU A O 1
ATOM 1794 N N . PRO A 1 244 ? 19.338 3.308 36.345 1.00 26.15 266 PRO A N 1
ATOM 1795 C CA . PRO A 1 244 ? 20.224 2.506 37.210 1.00 26.10 266 PRO A CA 1
ATOM 1796 C C . PRO A 1 244 ? 19.517 1.331 37.899 1.00 31.36 266 PRO A C 1
ATOM 1797 O O . PRO A 1 244 ? 19.604 1.197 39.120 1.00 38.10 266 PRO A O 1
ATOM 1801 N N . PHE A 1 245 ? 18.758 0.541 37.130 1.00 25.80 267 PHE A N 1
ATOM 1802 C CA . PHE A 1 245 ? 18.103 -0.644 37.581 1.00 27.87 267 PHE A CA 1
ATOM 1803 C C . PHE A 1 245 ? 18.348 -1.725 36.572 1.00 25.89 267 PHE A C 1
ATOM 1804 O O . PHE A 1 245 ? 18.322 -1.462 35.377 1.00 25.21 267 PHE A O 1
ATOM 1812 N N . ASP A 1 246 ? 18.535 -2.954 37.032 1.00 27.22 268 ASP A N 1
ATOM 1813 C CA . ASP A 1 246 ? 18.362 -4.115 36.173 1.00 25.01 268 ASP A CA 1
ATOM 1814 C C . ASP A 1 246 ? 16.858 -4.428 36.079 1.00 26.78 268 ASP A C 1
ATOM 1815 O O . ASP A 1 246 ? 16.102 -4.059 36.962 1.00 25.03 268 ASP A O 1
ATOM 1828 N N . SER A 1 248 ? 13.760 -7.361 35.093 1.00 24.03 270 SER A N 1
ATOM 1829 C CA . SER A 1 248 ? 13.205 -8.624 34.678 1.00 24.34 270 SER A CA 1
ATOM 1830 C C . SER A 1 248 ? 11.822 -8.283 34.148 1.00 23.37 270 SER A C 1
ATOM 1831 O O . SER A 1 248 ? 10.940 -7.812 34.909 1.00 22.55 270 SER A O 1
ATOM 1834 N N . ILE A 1 249 ? 11.630 -8.490 32.847 1.00 20.42 271 ILE A N 1
ATOM 1835 C CA . ILE A 1 249 ? 10.429 -8.025 32.198 1.00 23.76 271 ILE A CA 1
ATOM 1836 C C . ILE A 1 249 ? 9.451 -9.178 32.051 1.00 23.81 271 ILE A C 1
ATOM 1837 O O . ILE A 1 249 ? 9.722 -10.185 31.390 1.00 24.60 271 ILE A O 1
ATOM 1842 N N . GLU A 1 250 ? 8.274 -8.960 32.619 1.00 24.29 272 GLU A N 1
ATOM 1843 C CA . GLU A 1 250 ? 7.157 -9.882 32.522 1.00 29.12 272 GLU A CA 1
ATOM 1844 C C . GLU A 1 250 ? 6.080 -9.231 31.665 1.00 29.19 272 GLU A C 1
ATOM 1845 O O . GLU A 1 250 ? 5.589 -8.162 32.001 1.00 29.10 272 GLU A O 1
ATOM 1859 N N . VAL A 1 252 ? 2.385 -8.916 29.969 1.00 26.50 274 VAL A N 1
ATOM 1860 C CA . VAL A 1 252 ? 0.986 -9.267 30.055 1.00 23.80 274 VAL A CA 1
ATOM 1861 C C . VAL A 1 252 ? 0.247 -8.692 28.872 1.00 25.57 274 VAL A C 1
ATOM 1862 O O . VAL A 1 252 ? 0.365 -7.519 28.540 1.00 28.72 274 VAL A O 1
ATOM 1866 N N . ILE A 1 253 ? -0.535 -9.552 28.232 1.00 25.74 275 ILE A N 1
ATOM 1867 C CA . ILE A 1 253 ? -1.337 -9.157 27.111 1.00 26.71 275 ILE A CA 1
ATOM 1868 C C . ILE A 1 253 ? -2.720 -8.864 27.653 1.00 29.97 275 ILE A C 1
ATOM 1869 O O . ILE A 1 253 ? -3.285 -9.714 28.304 1.00 29.14 275 ILE A O 1
ATOM 1882 N N . ASP A 1 255 ? -6.806 -7.358 27.004 1.00 29.51 277 ASP A N 1
ATOM 1883 C CA . ASP A 1 255 ? -7.898 -7.212 26.056 1.00 30.01 277 ASP A CA 1
ATOM 1884 C C . ASP A 1 255 ? -8.497 -5.793 26.096 1.00 33.42 277 ASP A C 1
ATOM 1885 O O . ASP A 1 255 ? -7.987 -4.922 26.821 1.00 31.70 277 ASP A O 1
ATOM 1890 N N . GLU A 1 256 ? -9.521 -5.550 25.286 1.00 34.79 278 GLU A N 1
ATOM 1891 C CA . GLU A 1 256 ? -10.105 -4.196 25.149 1.00 35.85 278 GLU A CA 1
ATOM 1892 C C . GLU A 1 256 ? -10.708 -3.647 26.445 1.00 36.75 278 GLU A C 1
ATOM 1893 O O . GLU A 1 256 ? -10.883 -2.442 26.572 1.00 39.18 278 GLU A O 1
ATOM 1899 N N . ASN A 1 257 ? -11.004 -4.517 27.400 1.00 36.68 279 ASN A N 1
ATOM 1900 C CA . ASN A 1 257 ? -11.470 -4.082 28.723 1.00 38.11 279 ASN A CA 1
ATOM 1901 C C . ASN A 1 257 ? -10.380 -4.050 29.795 1.00 36.29 279 ASN A C 1
ATOM 1902 O O . ASN A 1 257 ? -10.679 -3.962 30.967 1.00 36.10 279 ASN A O 1
ATOM 1907 N N . ASN A 1 258 ? -9.117 -4.098 29.382 1.00 32.95 280 ASN A N 1
ATOM 1908 C CA . ASN A 1 258 ? -7.989 -4.198 30.276 1.00 36.18 280 ASN A CA 1
ATOM 1909 C C . ASN A 1 258 ? -8.110 -5.389 31.223 1.00 36.59 280 ASN A C 1
ATOM 1910 O O . ASN A 1 258 ? -7.779 -5.278 32.390 1.00 32.39 280 ASN A O 1
ATOM 1915 N N . VAL A 1 259 ? -8.605 -6.514 30.700 1.00 32.13 281 VAL A N 1
ATOM 1916 C CA . VAL A 1 259 ? -8.561 -7.795 31.366 1.00 33.65 281 VAL A CA 1
ATOM 1917 C C . VAL A 1 259 ? -7.454 -8.670 30.718 1.00 34.16 281 VAL A C 1
ATOM 1918 O O . VAL A 1 259 ? -7.377 -8.748 29.499 1.00 31.29 281 VAL A O 1
ATOM 1922 N N . PRO A 1 260 ? -6.623 -9.346 31.525 1.00 33.67 282 PRO A N 1
ATOM 1923 C CA . PRO A 1 260 ? -5.523 -10.088 30.914 1.00 32.80 282 PRO A CA 1
ATOM 1924 C C . PRO A 1 260 ? -6.010 -11.209 30.025 1.00 34.23 282 PRO A C 1
ATOM 1925 O O . PRO A 1 260 ? -6.968 -11.847 30.338 1.00 28.47 282 PRO A O 1
ATOM 1929 N N . VAL A 1 261 ? -5.353 -11.393 28.888 1.00 34.72 283 VAL A N 1
ATOM 1930 C CA . VAL A 1 261 ? -5.522 -12.573 28.083 1.00 30.59 283 VAL A CA 1
ATOM 1931 C C . VAL A 1 261 ? -4.791 -13.679 28.854 1.00 33.48 283 VAL A C 1
ATOM 1932 O O . VAL A 1 261 ? -3.767 -13.396 29.497 1.00 31.89 283 VAL A O 1
ATOM 1936 N N . ASP A 1 262 ? -5.276 -14.919 28.774 1.00 32.79 284 ASP A N 1
ATOM 1937 C CA . ASP A 1 262 ? -4.698 -16.056 29.521 1.00 33.43 284 ASP A CA 1
ATOM 1938 C C . ASP A 1 262 ? -3.492 -16.694 28.785 1.00 33.04 284 ASP A C 1
ATOM 1939 O O . ASP A 1 262 ? -3.534 -17.812 28.288 1.00 31.94 284 ASP A O 1
ATOM 1944 N N . ILE A 1 263 ? -2.407 -15.942 28.747 1.00 31.24 285 ILE A N 1
ATOM 1945 C CA . ILE A 1 263 ? -1.164 -16.398 28.151 1.00 31.00 285 ILE A CA 1
ATOM 1946 C C . ILE A 1 263 ? -0.013 -15.901 29.020 1.00 30.38 285 ILE A C 1
ATOM 1947 O O . ILE A 1 263 ? 0.035 -14.698 29.407 1.00 28.23 285 ILE A O 1
ATOM 1952 N N . GLN A 1 264 ? 0.874 -16.829 29.372 1.00 28.06 286 GLN A N 1
ATOM 1953 C CA . GLN A 1 264 ? 2.041 -16.490 30.135 1.00 27.35 286 GLN A CA 1
ATOM 1954 C C . GLN A 1 264 ? 3.323 -16.779 29.377 1.00 25.22 286 GLN A C 1
ATOM 1955 O O . GLN A 1 264 ? 3.343 -17.582 28.474 1.00 27.32 286 GLN A O 1
ATOM 1961 N N . PHE A 1 265 ? 4.383 -16.099 29.772 1.00 25.66 287 PHE A N 1
ATOM 1962 C CA . PHE A 1 265 ? 5.705 -16.269 29.194 1.00 27.05 287 PHE A CA 1
ATOM 1963 C C . PHE A 1 265 ? 6.812 -16.204 30.249 1.00 25.40 287 PHE A C 1
ATOM 1964 O O . PHE A 1 265 ? 6.652 -15.535 31.272 1.00 22.81 287 PHE A O 1
ATOM 1972 N N . PRO A 1 266 ? 7.939 -16.910 30.016 1.00 25.06 288 PRO A N 1
ATOM 1973 C CA . PRO A 1 266 ? 9.102 -16.707 30.891 1.00 27.41 288 PRO A CA 1
ATOM 1974 C C . PRO A 1 266 ? 9.460 -15.227 30.911 1.00 28.30 288 PRO A C 1
ATOM 1975 O O . PRO A 1 266 ? 9.343 -14.551 29.886 1.00 27.49 288 PRO A O 1
ATOM 1979 N N . ALA A 1 267 ? 9.803 -14.705 32.083 1.00 29.84 289 ALA A N 1
ATOM 1980 C CA . ALA A 1 267 ? 10.285 -13.356 32.172 1.00 26.97 289 ALA A CA 1
ATOM 1981 C C . ALA A 1 267 ? 11.569 -13.198 31.349 1.00 24.63 289 ALA A C 1
ATOM 1982 O O . ALA A 1 267 ? 12.285 -14.167 31.092 1.00 26.04 289 ALA A O 1
ATOM 1984 N N . GLN A 1 268 ? 11.830 -12.006 30.871 1.00 22.73 290 GLN A N 1
ATOM 1985 C CA . GLN A 1 268 ? 13.043 -11.732 30.111 1.00 25.23 290 GLN A CA 1
ATOM 1986 C C . GLN A 1 268 ? 13.942 -10.720 30.806 1.00 25.10 290 GLN A C 1
ATOM 1987 O O . GLN A 1 268 ? 13.495 -9.624 31.107 1.00 21.90 290 GLN A O 1
ATOM 1993 N N . GLU A 1 269 ? 15.190 -11.080 31.084 1.00 24.25 291 GLU A N 1
ATOM 1994 C CA . GLU A 1 269 ? 16.083 -10.213 31.854 1.00 26.33 291 GLU A CA 1
ATOM 1995 C C . GLU A 1 269 ? 16.750 -9.228 30.937 1.00 25.80 291 GLU A C 1
ATOM 1996 O O . GLU A 1 269 ? 17.209 -9.582 29.869 1.00 28.35 291 GLU A O 1
ATOM 2002 N N . VAL A 1 270 ? 16.905 -8.006 31.395 1.00 26.72 292 VAL A N 1
ATOM 2003 C CA . VAL A 1 270 ? 17.725 -7.033 30.725 1.00 27.17 292 VAL A CA 1
ATOM 2004 C C . VAL A 1 270 ? 18.601 -6.397 31.806 1.00 34.25 292 VAL A C 1
ATOM 2005 O O . VAL A 1 270 ? 18.129 -5.595 32.591 1.00 27.93 292 VAL A O 1
ATOM 2020 N N . GLY A 1 272 ? 22.066 -4.166 32.470 1.00 32.36 294 GLY A N 1
ATOM 2021 C CA . GLY A 1 272 ? 22.874 -3.259 31.674 1.00 33.26 294 GLY A CA 1
ATOM 2022 C C . GLY A 1 272 ? 22.097 -2.417 30.664 1.00 30.77 294 GLY A C 1
ATOM 2023 O O . GLY A 1 272 ? 20.884 -2.241 30.760 1.00 28.27 294 GLY A O 1
ATOM 2024 N N . GLN A 1 273 ? 22.827 -1.861 29.705 1.00 30.16 295 GLN A N 1
ATOM 2025 C CA . GLN A 1 273 ? 22.315 -0.777 28.881 1.00 31.03 295 GLN A CA 1
ATOM 2026 C C . GLN A 1 273 ? 21.523 -1.318 27.672 1.00 30.32 295 GLN A C 1
ATOM 2027 O O . GLN A 1 273 ? 20.755 -0.597 27.091 1.00 31.66 295 GLN A O 1
ATOM 2033 N N . SER A 1 274 ? 21.742 -2.582 27.306 1.00 33.62 296 SER A N 1
ATOM 2034 C CA A SER A 1 274 ? 21.102 -3.193 26.140 0.50 37.83 296 SER A CA 1
ATOM 2035 C CA B SER A 1 274 ? 21.059 -3.177 26.146 0.50 37.19 296 SER A CA 1
ATOM 2036 C C . SER A 1 274 ? 20.784 -4.656 26.369 1.00 37.38 296 SER A C 1
ATOM 2037 O O . SER A 1 274 ? 21.523 -5.338 27.055 1.00 36.56 296 SER A O 1
ATOM 2042 N N . GLY A 1 275 ? 19.709 -5.134 25.753 1.00 30.68 297 GLY A N 1
ATOM 2043 C CA . GLY A 1 275 ? 19.315 -6.542 25.881 1.00 38.08 297 GLY A CA 1
ATOM 2044 C C . GLY A 1 275 ? 18.258 -6.922 24.863 1.00 33.70 297 GLY A C 1
ATOM 2045 O O . GLY A 1 275 ? 17.461 -6.104 24.478 1.00 37.20 297 GLY A O 1
ATOM 2046 N N . GLU A 1 276 ? 18.321 -8.142 24.370 1.00 40.82 298 GLU A N 1
ATOM 2047 C CA . GLU A 1 276 ? 17.301 -8.685 23.473 1.00 43.90 298 GLU A CA 1
ATOM 2048 C C . GLU A 1 276 ? 16.321 -9.457 24.292 1.00 34.53 298 GLU A C 1
ATOM 2049 O O . GLU A 1 276 ? 16.742 -10.227 25.141 1.00 34.21 298 GLU A O 1
ATOM 2055 N N . VAL A 1 277 ? 15.023 -9.273 24.034 1.00 32.19 299 VAL A N 1
ATOM 2056 C CA . VAL A 1 277 ? 13.977 -10.090 24.667 1.00 36.37 299 VAL A CA 1
ATOM 2057 C C . VAL A 1 277 ? 13.129 -10.830 23.631 1.00 31.01 299 VAL A C 1
ATOM 2058 O O . VAL A 1 277 ? 12.949 -10.333 22.500 1.00 31.67 299 VAL A O 1
ATOM 2062 N N . ILE A 1 278 ? 12.624 -12.003 24.023 1.00 30.50 300 ILE A N 1
ATOM 2063 C CA . ILE A 1 278 ? 11.791 -12.861 23.184 1.00 28.76 300 ILE A CA 1
ATOM 2064 C C . ILE A 1 278 ? 10.653 -13.420 24.036 1.00 28.17 300 ILE A C 1
ATOM 2065 O O . ILE A 1 278 ? 10.885 -14.015 25.069 1.00 24.78 300 ILE A O 1
ATOM 2070 N N . PHE A 1 279 ? 9.410 -13.160 23.631 1.00 24.03 301 PHE A N 1
ATOM 2071 C CA . PHE A 1 279 ? 8.251 -13.758 24.245 1.00 25.44 301 PHE A CA 1
ATOM 2072 C C . PHE A 1 279 ? 7.535 -14.659 23.230 1.00 23.75 301 PHE A C 1
ATOM 2073 O O . PHE A 1 279 ? 6.947 -14.164 22.227 1.00 21.75 301 PHE A O 1
ATOM 2081 N N . GLU A 1 280 ? 7.608 -15.968 23.421 1.00 24.80 302 GLU A N 1
ATOM 2082 C CA . GLU A 1 280 ? 7.005 -16.893 22.472 1.00 26.69 302 GLU A CA 1
ATOM 2083 C C . GLU A 1 280 ? 5.498 -17.063 22.676 1.00 29.91 302 GLU A C 1
ATOM 2084 O O . GLU A 1 280 ? 5.039 -17.278 23.792 1.00 33.40 302 GLU A O 1
ATOM 2090 N N . ILE A 1 281 ? 4.755 -17.072 21.571 1.00 27.28 303 ILE A N 1
ATOM 2091 C CA . ILE A 1 281 ? 3.354 -17.385 21.570 1.00 28.85 303 ILE A CA 1
ATOM 2092 C C . ILE A 1 281 ? 3.244 -18.744 20.913 1.00 29.46 303 ILE A C 1
ATOM 2093 O O . ILE A 1 281 ? 3.459 -18.8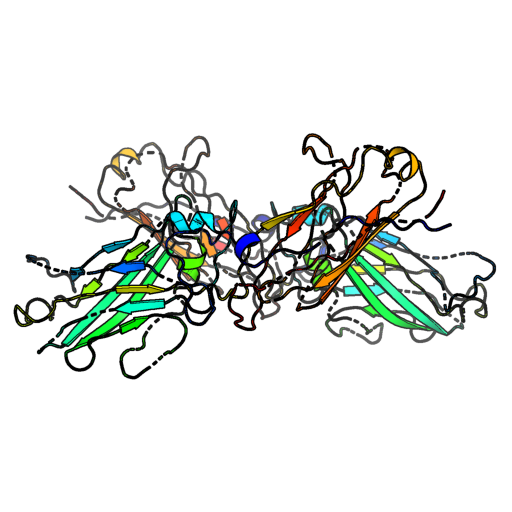67 19.711 1.00 30.54 303 ILE A O 1
ATOM 2098 N N . THR A 1 282 ? 2.944 -19.772 21.695 1.00 32.08 304 THR A N 1
ATOM 2099 C CA . THR A 1 282 ? 2.879 -21.128 21.148 1.00 30.57 304 THR A CA 1
ATOM 2100 C C . THR A 1 282 ? 1.637 -21.348 20.298 1.00 32.66 304 THR A C 1
ATOM 2101 O O . THR A 1 282 ? 0.678 -20.590 20.365 1.00 30.16 304 THR A O 1
ATOM 2111 N N . GLU A 1 284 ? -0.620 -23.461 20.663 1.00 38.06 306 GLU A N 1
ATOM 2112 C CA . GLU A 1 284 ? -1.768 -23.690 21.535 1.00 40.93 306 GLU A CA 1
ATOM 2113 C C . GLU A 1 284 ? -2.370 -22.369 21.989 1.00 37.24 306 GLU A C 1
ATOM 2114 O O . GLU A 1 284 ? -3.573 -22.251 22.154 1.00 36.81 306 GLU A O 1
ATOM 2120 N N . ASP A 1 285 ? -1.531 -21.377 22.218 1.00 34.87 307 ASP A N 1
ATOM 2121 C CA . ASP A 1 285 ? -2.030 -20.102 22.737 1.00 32.26 307 ASP A CA 1
ATOM 2122 C C . ASP A 1 285 ? -2.392 -19.089 21.662 1.00 31.98 307 ASP A C 1
ATOM 2123 O O . ASP A 1 285 ? -3.038 -18.109 21.968 1.00 34.11 307 ASP A O 1
ATOM 2136 N N . PRO A 1 287 ? -4.631 -18.773 19.230 1.00 40.23 309 PRO A N 1
ATOM 2137 C CA . PRO A 1 287 ? -6.033 -18.323 19.068 1.00 39.12 309 PRO A CA 1
ATOM 2138 C C . PRO A 1 287 ? -6.520 -17.363 20.159 1.00 41.10 309 PRO A C 1
ATOM 2139 O O . PRO A 1 287 ? -7.362 -16.503 19.878 1.00 38.10 309 PRO A O 1
ATOM 2173 N N . ASP A 1 291 ? -8.023 -11.791 21.168 1.00 34.34 313 ASP A N 1
ATOM 2174 C CA . ASP A 1 291 ? -8.522 -10.812 22.115 1.00 35.73 313 ASP A CA 1
ATOM 2175 C C . ASP A 1 291 ? -7.474 -9.799 22.511 1.00 34.19 313 ASP A C 1
ATOM 2176 O O . ASP A 1 291 ? -7.782 -8.849 23.246 1.00 33.50 313 ASP A O 1
ATOM 2181 N N . ALA A 1 292 ? -6.246 -9.941 22.019 1.00 31.98 314 ALA A N 1
ATOM 2182 C CA . ALA A 1 292 ? -5.183 -9.038 22.426 1.00 29.03 314 ALA A CA 1
ATOM 2183 C C . ALA A 1 292 ? -5.364 -7.616 21.856 1.00 26.73 314 ALA A C 1
ATOM 2184 O O . ALA A 1 292 ? -5.699 -7.445 20.683 1.00 30.53 314 ALA A O 1
ATOM 2186 N N . ARG A 1 293 ? -5.170 -6.604 22.686 1.00 29.57 315 ARG A N 1
ATOM 2187 C CA . ARG A 1 293 ? -5.165 -5.200 22.248 1.00 28.84 315 ARG A CA 1
ATOM 2188 C C . ARG A 1 293 ? -3.983 -4.372 22.762 1.00 28.32 315 ARG A C 1
ATOM 2189 O O . ARG A 1 293 ? -3.413 -3.605 22.005 1.00 31.29 315 ARG A O 1
ATOM 2197 N N . HIS A 1 294 ? -3.643 -4.516 24.046 1.00 27.91 316 HIS A N 1
ATOM 2198 C CA . HIS A 1 294 ? -2.614 -3.757 24.689 1.00 29.14 316 HIS A CA 1
ATOM 2199 C C . HIS A 1 294 ? -1.582 -4.714 25.277 1.00 28.17 316 HIS A C 1
ATOM 2200 O O . HIS A 1 294 ? -1.863 -5.885 25.509 1.00 29.16 316 HIS A O 1
ATOM 2207 N N . ILE A 1 295 ? -0.427 -4.145 25.579 1.00 27.46 317 ILE A N 1
ATOM 2208 C CA . ILE A 1 295 ? 0.608 -4.844 26.311 1.00 28.49 317 ILE A CA 1
ATOM 2209 C C . ILE A 1 295 ? 0.916 -4.086 27.600 1.00 31.60 317 ILE A C 1
ATOM 2210 O O . ILE A 1 295 ? 1.121 -2.874 27.574 1.00 28.06 317 ILE A O 1
ATOM 2215 N N . ASP A 1 296 ? 0.938 -4.818 28.711 1.00 30.07 318 ASP A N 1
ATOM 2216 C CA . ASP A 1 296 ? 1.576 -4.339 29.937 1.00 28.31 318 ASP A CA 1
ATOM 2217 C C . ASP A 1 296 ? 2.926 -5.038 30.136 1.00 24.70 318 ASP A C 1
ATOM 2218 O O . ASP A 1 296 ? 2.984 -6.270 30.150 1.00 29.16 318 ASP A O 1
ATOM 2223 N N . LEU A 1 297 ? 3.988 -4.246 30.258 1.00 26.28 319 LEU A N 1
ATOM 2224 C CA . LEU A 1 297 ? 5.329 -4.723 30.634 1.00 24.77 319 LEU A CA 1
ATOM 2225 C C . LEU A 1 297 ? 5.489 -4.491 32.117 1.00 26.15 319 LEU A C 1
ATOM 2226 O O . LEU A 1 297 ? 5.505 -3.337 32.571 1.00 28.61 319 LEU A O 1
ATOM 2231 N N . ASN A 1 298 ? 5.462 -5.563 32.893 1.00 22.96 320 ASN A N 1
ATOM 2232 C CA . ASN A 1 298 ? 5.785 -5.474 34.318 1.00 24.01 320 ASN A CA 1
ATOM 2233 C C . ASN A 1 298 ? 7.291 -5.501 34.513 1.00 25.14 320 ASN A C 1
ATOM 2234 O O . ASN A 1 298 ? 7.956 -6.517 34.248 1.00 26.95 320 ASN A O 1
ATOM 2239 N N . LEU A 1 299 ? 7.832 -4.375 34.924 1.00 22.11 321 LEU A N 1
ATOM 2240 C CA . LEU A 1 299 ? 9.269 -4.223 35.040 1.00 23.74 321 LEU A CA 1
ATOM 2241 C C . LEU A 1 299 ? 9.669 -4.455 36.483 1.00 23.83 321 LEU A C 1
ATOM 2242 O O . LEU A 1 299 ? 9.451 -3.597 37.341 1.00 26.10 321 LEU A O 1
ATOM 2247 N N . HIS A 1 300 ? 10.229 -5.623 36.753 1.00 25.69 322 HIS A N 1
ATOM 2248 C CA . HIS A 1 300 ? 10.749 -5.977 38.076 1.00 23.26 322 HIS A CA 1
ATOM 2249 C C . HIS A 1 300 ? 12.172 -5.398 38.214 1.00 25.69 322 HIS A C 1
ATOM 2250 O O . HIS A 1 300 ? 13.132 -5.882 37.580 1.00 24.16 322 HIS A O 1
ATOM 2257 N N . LEU A 1 301 ? 12.284 -4.285 38.942 1.00 21.79 323 LEU A N 1
ATOM 2258 C CA . LEU A 1 301 ? 13.525 -3.504 39.041 1.00 22.07 323 LEU A CA 1
ATOM 2259 C C . LEU A 1 301 ? 14.348 -3.950 40.212 1.00 21.92 323 LEU A C 1
ATOM 2260 O O . LEU A 1 301 ? 13.824 -4.189 41.301 1.00 27.86 323 LEU A O 1
ATOM 2265 N N . THR A 1 302 ? 15.636 -4.096 40.000 1.00 22.43 324 THR A N 1
ATOM 2266 C CA . THR A 1 302 ? 16.544 -4.467 41.076 1.00 24.69 324 THR A CA 1
ATOM 2267 C C . THR A 1 302 ? 17.796 -3.632 41.005 1.00 27.13 324 THR A C 1
ATOM 2268 O O . THR A 1 302 ? 18.217 -3.172 39.940 1.00 29.17 324 THR A O 1
ATOM 2272 N N . GLY A 1 303 ? 18.375 -3.398 42.169 1.00 24.52 325 GLY A N 1
ATOM 2273 C CA . GLY A 1 303 ? 19.571 -2.619 42.281 1.00 28.13 325 GLY A CA 1
ATOM 2274 C C . GLY A 1 303 ? 20.806 -3.2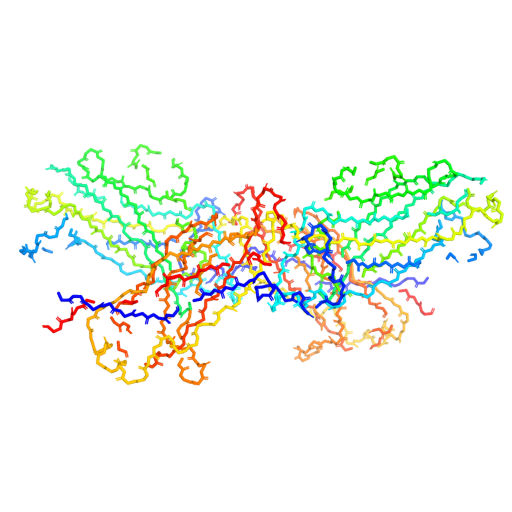64 41.739 1.00 25.84 325 GLY A C 1
ATOM 2275 O O . GLY A 1 303 ? 20.906 -4.497 41.679 1.00 30.27 325 GLY A O 1
ATOM 2276 N N . ARG A 1 304 ? 21.758 -2.429 41.357 1.00 24.22 326 ARG A N 1
ATOM 2277 C CA . ARG A 1 304 ? 23.087 -2.875 40.908 1.00 30.56 326 ARG A CA 1
ATOM 2278 C C . ARG A 1 304 ? 24.112 -2.516 41.964 1.00 30.99 326 ARG A C 1
ATOM 2279 O O . ARG A 1 304 ? 23.725 -1.947 42.977 1.00 32.40 326 ARG A O 1
ATOM 2287 N N . ASP A 1 305 ? 25.407 -2.764 41.741 1.00 35.18 327 ASP A N 1
ATOM 2288 C CA A ASP A 1 305 ? 26.411 -2.379 42.762 0.50 39.19 327 ASP A CA 1
ATOM 2289 C CA B ASP A 1 305 ? 26.420 -2.417 42.741 0.50 39.86 327 ASP A CA 1
ATOM 2290 C C . ASP A 1 305 ? 27.400 -1.324 42.268 1.00 42.43 327 ASP A C 1
ATOM 2291 O O . ASP A 1 305 ? 28.496 -1.216 42.791 1.00 38.65 327 ASP A O 1
ATOM 2300 N N . GLN A 1 306 ? 26.987 -0.486 41.310 1.00 41.23 328 GLN A N 1
ATOM 2301 C CA A GLN A 1 306 ? 27.890 0.518 40.727 0.50 41.31 328 GLN A CA 1
ATOM 2302 C CA B GLN A 1 306 ? 27.878 0.511 40.712 0.50 42.38 328 GLN A CA 1
ATOM 2303 C C . GLN A 1 306 ? 27.561 1.940 41.162 1.00 41.59 328 GLN A C 1
ATOM 2304 O O . GLN A 1 306 ? 28.153 2.879 40.666 1.00 42.89 328 GLN A O 1
ATOM 2315 N N . GLY A 1 307 ? 26.629 2.105 42.095 1.00 43.34 329 GLY A N 1
ATOM 2316 C CA . GLY A 1 307 ? 26.355 3.437 42.631 1.00 36.66 329 GLY A CA 1
ATOM 2317 C C . GLY A 1 307 ? 25.859 4.473 41.627 1.00 35.82 329 GLY A C 1
ATOM 2318 O O . GLY A 1 307 ? 26.158 5.676 41.750 1.00 33.85 329 GLY A O 1
ATOM 2319 N N . GLU A 1 308 ? 25.082 4.041 40.643 1.00 31.62 330 GLU A N 1
ATOM 2320 C CA . GLU A 1 308 ? 24.539 4.985 39.628 1.00 36.70 330 GLU A CA 1
ATOM 2321 C C . GLU A 1 308 ? 23.248 5.663 40.102 1.00 29.98 330 GLU A C 1
ATOM 2322 O O . GLU A 1 308 ? 22.367 5.022 40.662 1.00 28.32 330 GLU A O 1
ATOM 2328 N N . ALA A 1 309 ? 23.127 6.972 39.870 1.00 32.30 331 ALA A N 1
ATOM 2329 C CA . ALA A 1 309 ? 21.998 7.763 40.351 1.00 28.56 331 ALA A CA 1
ATOM 2330 C C . ALA A 1 309 ? 20.877 7.796 39.359 1.00 26.69 331 ALA A C 1
ATOM 2331 O O . ALA A 1 309 ? 21.139 7.766 38.169 1.00 31.48 331 ALA A O 1
ATOM 2333 N N . LEU A 1 310 ? 19.624 7.836 39.832 1.00 26.54 332 LEU A N 1
ATOM 2334 C CA . LEU A 1 310 ? 18.460 8.088 38.962 1.00 26.68 332 LEU A CA 1
ATOM 2335 C C . LEU A 1 310 ? 18.468 9.553 38.548 1.00 30.40 332 LEU A C 1
ATOM 2336 O O . LEU A 1 310 ? 18.598 10.442 39.387 1.00 31.50 332 LEU A O 1
ATOM 2363 N N . GLY A 1 313 ? 15.218 12.367 32.824 1.00 40.10 335 GLY A N 1
ATOM 2364 C CA . GLY A 1 313 ? 15.480 12.239 31.392 1.00 45.23 335 GLY A CA 1
ATOM 2365 C C . GLY A 1 313 ? 16.171 10.953 30.953 1.00 39.47 335 GLY A C 1
ATOM 2366 O O . GLY A 1 313 ? 16.346 10.749 29.773 1.00 33.44 335 GLY A O 1
ATOM 2367 N N . GLN A 1 314 ? 16.570 10.091 31.886 1.00 37.24 336 GLN A N 1
ATOM 2368 C CA . GLN A 1 314 ? 17.022 8.754 31.502 1.00 31.11 336 GLN A CA 1
ATOM 2369 C C . GLN A 1 314 ? 15.862 8.001 30.914 1.00 31.91 336 GLN A C 1
ATOM 2370 O O . GLN A 1 314 ? 14.723 8.103 31.415 1.00 37.15 336 GLN A O 1
ATOM 2387 N N . THR A 1 316 ? 14.220 4.294 29.067 1.00 31.43 338 THR A N 1
ATOM 2388 C CA . THR A 1 316 ? 14.207 2.893 28.706 1.00 27.55 338 THR A CA 1
ATOM 2389 C C . THR A 1 316 ? 13.307 2.682 27.502 1.00 31.73 338 THR A C 1
ATOM 2390 O O . THR A 1 316 ? 12.161 3.107 27.507 1.00 32.11 338 THR A O 1
ATOM 2394 N N . THR A 1 317 ? 13.801 1.985 26.493 1.00 26.66 339 THR A N 1
ATOM 2395 C CA . THR A 1 317 ? 13.170 1.935 25.179 1.00 31.56 339 THR A CA 1
ATOM 2396 C C . THR A 1 317 ? 12.906 0.514 24.901 1.00 31.59 339 THR A C 1
ATOM 2397 O O . THR A 1 317 ? 13.814 -0.261 25.068 1.00 30.44 339 THR A O 1
ATOM 2401 N N . PHE A 1 318 ? 11.688 0.175 24.463 1.00 28.10 340 PHE A N 1
ATOM 2402 C CA . PHE A 1 318 ? 11.320 -1.196 24.102 1.00 28.91 340 PHE A CA 1
ATOM 2403 C C . PHE A 1 318 ? 10.913 -1.282 22.613 1.00 36.74 340 PHE A C 1
ATOM 2404 O O . PHE A 1 318 ? 9.783 -1.001 22.264 1.00 45.70 340 PHE A O 1
ATOM 2412 N N A ASN A 1 319 ? 11.869 -1.670 21.785 0.50 40.44 341 ASN A N 1
ATOM 2413 N N B ASN A 1 319 ? 11.853 -1.631 21.741 0.50 41.80 341 ASN A N 1
ATOM 2414 C CA A ASN A 1 319 ? 11.705 -1.774 20.373 0.50 44.56 341 ASN A CA 1
ATOM 2415 C CA B ASN A 1 319 ? 11.549 -1.703 20.301 0.50 46.33 341 ASN A CA 1
ATOM 2416 C C A ASN A 1 319 ? 11.212 -3.156 19.966 0.50 40.11 341 ASN A C 1
ATOM 2417 C C B ASN A 1 319 ? 11.187 -3.128 19.942 0.50 41.53 341 ASN A C 1
ATOM 2418 O O A ASN A 1 319 ? 12.022 -3.985 19.566 0.50 46.73 341 ASN A O 1
ATOM 2419 O O B ASN A 1 319 ? 12.034 -3.955 19.587 0.50 47.96 341 ASN A O 1
ATOM 2428 N N . LEU A 1 320 ? 9.904 -3.391 20.045 1.00 45.03 342 LEU A N 1
ATOM 2429 C CA . LEU A 1 320 ? 9.368 -4.742 19.811 1.00 53.82 342 LEU A CA 1
ATOM 2430 C C . LEU A 1 320 ? 8.427 -4.873 18.605 1.00 33.26 342 LEU A C 1
ATOM 2431 O O . LEU A 1 320 ? 7.697 -3.966 18.237 1.00 33.30 342 LEU A O 1
ATOM 2443 N N . LEU A 1 322 ? 6.155 -8.180 16.263 1.00 31.08 344 LEU A N 1
ATOM 2444 C CA . LEU A 1 322 ? 5.594 -9.514 16.230 1.00 31.91 344 LEU A CA 1
ATOM 2445 C C . LEU A 1 322 ? 6.014 -10.208 14.953 1.00 31.39 344 LEU A C 1
ATOM 2446 O O . LEU A 1 322 ? 5.946 -9.614 13.864 1.00 32.63 344 LEU A O 1
ATOM 2473 N N . GLU A 1 325 ? 4.838 -17.116 12.127 1.00 42.05 347 GLU A N 1
ATOM 2474 C CA . GLU A 1 325 ? 5.140 -18.193 11.198 1.00 47.57 347 GLU A CA 1
ATOM 2475 C C . GLU A 1 325 ? 3.855 -18.950 10.927 1.00 47.14 347 GLU A C 1
ATOM 2476 O O . GLU A 1 325 ? 3.115 -19.291 11.873 1.00 46.36 347 GLU A O 1
ATOM 2482 N N . GLY A 1 326 ? 3.581 -19.202 9.653 1.00 51.73 348 GLY A N 1
ATOM 2483 C CA . GLY A 1 326 ? 2.292 -19.769 9.233 1.00 62.28 348 GLY A CA 1
ATOM 2484 C C . GLY A 1 326 ? 2.053 -21.179 9.741 1.00 59.56 348 GLY A C 1
ATOM 2485 O O . GLY A 1 326 ? 2.998 -21.887 10.105 1.00 59.77 348 GLY A O 1
ATOM 2486 N N . GLY A 1 327 ? 0.778 -21.545 9.834 1.00 66.43 349 GLY A N 1
ATOM 2487 C CA . GLY A 1 327 ? 0.361 -22.929 10.030 1.00 74.65 349 GLY A CA 1
ATOM 2488 C C . GLY A 1 327 ? -0.025 -23.502 8.672 1.00 90.54 349 GLY A C 1
ATOM 2489 O O . GLY A 1 327 ? 0.798 -24.150 8.022 1.00 95.28 349 GLY A O 1
ATOM 2490 N N . ILE A 1 328 ? -1.269 -23.233 8.251 1.00 106.97 350 ILE A N 1
ATOM 2491 C CA . ILE A 1 328 ? -1.839 -23.668 6.947 1.00 114.70 350 ILE A CA 1
ATOM 2492 C C . ILE A 1 328 ? -0.785 -24.185 5.961 1.00 111.83 350 ILE A C 1
ATOM 2493 O O . ILE A 1 328 ? -0.891 -25.298 5.447 1.00 98.41 350 ILE A O 1
ATOM 2498 N N . GLU B 1 16 ? 3.974 -1.525 90.898 1.00 69.98 38 GLU B N 1
ATOM 2499 C CA . GLU B 1 16 ? 2.722 -2.277 90.567 1.00 68.16 38 GLU B CA 1
ATOM 2500 C C . GLU B 1 16 ? 2.773 -2.897 89.149 1.00 61.37 38 GLU B C 1
ATOM 2501 O O . GLU B 1 16 ? 2.011 -2.498 88.264 1.00 64.05 38 GLU B O 1
ATOM 2503 N N . SER B 1 17 ? 3.671 -3.870 88.957 1.00 54.06 39 SER B N 1
ATOM 2504 C CA . SER B 1 17 ? 3.672 -4.731 87.763 1.00 48.15 39 SER B CA 1
ATOM 2505 C C . SER B 1 17 ? 2.888 -6.028 87.931 1.00 44.10 39 SER B C 1
ATOM 2506 O O . SER B 1 17 ? 2.979 -6.658 88.976 1.00 47.08 39 SER B O 1
ATOM 2509 N N . TRP B 1 18 ? 2.120 -6.396 86.904 1.00 33.83 40 TRP B N 1
ATOM 2510 C CA A TRP B 1 18 ? 1.514 -7.707 86.805 0.50 34.11 40 TRP B CA 1
ATOM 2511 C CA B TRP B 1 18 ? 1.519 -7.713 86.774 0.50 33.75 40 TRP B CA 1
ATOM 2512 C C . TRP B 1 18 ? 2.259 -8.463 85.695 1.00 33.65 40 TRP B C 1
ATOM 2513 O O . TRP B 1 18 ? 2.633 -7.884 84.677 1.00 31.42 40 TRP B O 1
ATOM 2534 N N . VAL B 1 19 ? 2.490 -9.750 85.900 1.00 36.57 41 VAL B N 1
ATOM 2535 C CA . VAL B 1 19 ? 2.953 -10.605 84.834 1.00 33.96 41 VAL B CA 1
ATOM 2536 C C . VAL B 1 19 ? 1.954 -11.754 84.681 1.00 39.80 41 VAL B C 1
ATOM 2537 O O . VAL B 1 19 ? 1.561 -12.380 85.689 1.00 37.76 41 VAL B O 1
ATOM 2541 N N . ALA B 1 20 ? 1.550 -12.015 83.439 1.00 34.68 42 ALA B N 1
ATOM 2542 C CA . ALA B 1 20 ? 0.650 -13.111 83.133 1.00 36.95 42 ALA B CA 1
ATOM 2543 C C . ALA B 1 20 ? 1.217 -14.029 82.028 1.00 33.62 42 ALA B C 1
ATOM 2544 O O . ALA B 1 20 ? 1.748 -13.554 81.040 1.00 33.67 42 ALA B O 1
ATOM 2546 N N . PRO B 1 21 ? 1.078 -15.346 82.194 1.00 34.10 43 PRO B N 1
ATOM 2547 C CA . PRO B 1 21 ? 1.598 -16.293 81.201 1.00 33.30 43 PRO B CA 1
ATOM 2548 C C . PRO B 1 21 ? 0.644 -16.399 80.034 1.00 30.83 43 PRO B C 1
ATOM 2549 O O . PRO B 1 21 ? -0.564 -16.235 80.200 1.00 38.51 43 PRO B O 1
ATOM 2553 N N . LEU B 1 22 ? 1.167 -16.617 78.841 1.00 29.92 44 LEU B N 1
ATOM 2554 C CA . LEU B 1 22 ? 0.314 -16.654 77.648 1.00 30.19 44 LEU B CA 1
ATOM 2555 C C . LEU B 1 22 ? 0.279 -18.034 77.020 1.00 38.42 44 LEU B C 1
ATOM 2556 O O . LEU B 1 22 ? -0.575 -18.295 76.172 1.00 39.40 44 LEU B O 1
ATOM 2561 N N . GLY B 1 23 ? 1.185 -18.905 77.424 1.00 40.94 45 GLY B N 1
ATOM 2562 C CA . GLY B 1 23 ? 0.975 -20.338 77.189 1.00 55.71 45 GLY B CA 1
ATOM 2563 C C . GLY B 1 23 ? 1.428 -20.730 75.803 1.00 55.08 45 GLY B C 1
ATOM 2564 O O . GLY B 1 23 ? 0.722 -21.411 75.023 1.00 54.03 45 GLY B O 1
ATOM 2573 N N . GLY B 1 25 ? 4.486 -22.170 74.201 1.00 48.82 47 GLY B N 1
ATOM 2574 C CA . GLY B 1 25 ? 5.254 -23.281 73.643 1.00 57.07 47 GLY B CA 1
ATOM 2575 C C . GLY B 1 25 ? 5.942 -23.068 72.288 1.00 58.54 47 GLY B C 1
ATOM 2576 O O . GLY B 1 25 ? 6.431 -21.974 71.964 1.00 50.59 47 GLY B O 1
ATOM 2577 N N . TYR B 1 26 ? 5.933 -24.125 71.479 1.00 54.32 48 TYR B N 1
ATOM 2578 C CA . TYR B 1 26 ? 6.772 -24.233 70.291 1.00 52.99 48 TYR B CA 1
ATOM 2579 C C . TYR B 1 26 ? 6.037 -24.805 69.082 1.00 47.01 48 TYR B C 1
ATOM 2580 O O . TYR B 1 26 ? 4.916 -25.262 69.219 1.00 37.85 48 TYR B O 1
ATOM 2589 N N . VAL B 1 27 ? 6.713 -24.762 67.925 1.00 39.33 49 VAL B N 1
ATOM 2590 C CA . VAL B 1 27 ? 6.332 -25.428 66.675 1.00 35.40 49 VAL B CA 1
ATOM 2591 C C . VAL B 1 27 ? 7.506 -26.212 66.078 1.00 37.47 49 VAL B C 1
ATOM 2592 O O . VAL B 1 27 ? 8.665 -25.896 66.329 1.00 36.32 49 VAL B O 1
ATOM 2596 N N . THR B 1 28 ? 7.225 -27.281 65.348 1.00 35.87 50 THR B N 1
ATOM 2597 C CA A THR B 1 28 ? 8.237 -28.121 64.723 0.50 40.30 50 THR B CA 1
ATOM 2598 C CA B THR B 1 28 ? 8.309 -28.066 64.730 0.50 36.13 50 THR B CA 1
ATOM 2599 C C . THR B 1 28 ? 8.298 -27.794 63.237 1.00 36.62 50 THR B C 1
ATOM 2600 O O . THR B 1 28 ? 7.404 -27.116 62.735 1.00 35.18 50 THR B O 1
ATOM 2607 N N . SER B 1 29 ? 9.331 -28.262 62.541 1.00 35.63 51 SER B N 1
ATOM 2608 C CA . SER B 1 29 ? 9.473 -27.996 61.114 1.00 33.31 51 SER B CA 1
ATOM 2609 C C . SER B 1 29 ? 8.166 -28.315 60.411 1.00 38.19 51 SER B C 1
ATOM 2610 O O . SER B 1 29 ? 7.655 -27.511 59.625 1.00 32.18 51 SER B O 1
ATOM 2613 N N . ASP B 1 30 ? 7.611 -29.487 60.708 1.00 36.77 52 ASP B N 1
ATOM 2614 C CA . ASP B 1 30 ? 6.437 -29.951 59.946 1.00 34.95 52 ASP B CA 1
ATOM 2615 C C . ASP B 1 30 ? 5.125 -29.225 60.403 1.00 32.53 52 ASP B C 1
ATOM 2616 O O . ASP B 1 30 ? 4.116 -29.331 59.731 1.00 34.53 52 ASP B O 1
ATOM 2621 N N . ASP B 1 31 ? 5.167 -28.374 61.442 1.00 33.19 53 ASP B N 1
ATOM 2622 C CA . ASP B 1 31 ? 4.089 -27.417 61.688 1.00 36.68 53 ASP B CA 1
ATOM 2623 C C . ASP B 1 31 ? 4.240 -26.161 60.819 1.00 43.65 53 ASP B C 1
ATOM 2624 O O . ASP B 1 31 ? 3.252 -25.586 60.347 1.00 45.86 53 ASP B O 1
ATOM 2629 N N . VAL B 1 32 ? 5.482 -25.698 60.661 1.00 36.31 54 VAL B N 1
ATOM 2630 C CA . VAL B 1 32 ? 5.749 -24.458 59.924 1.00 35.11 54 VAL B CA 1
ATOM 2631 C C . VAL B 1 32 ? 5.694 -24.660 58.397 1.00 32.15 54 VAL B C 1
ATOM 2632 O O . VAL B 1 32 ? 5.284 -23.771 57.652 1.00 37.90 54 VAL B O 1
ATOM 2636 N N . VAL B 1 33 ? 6.136 -25.841 57.963 1.00 26.38 55 VAL B N 1
ATOM 2637 C CA . VAL B 1 33 ? 6.173 -26.218 56.595 1.00 26.71 55 VAL B CA 1
ATOM 2638 C C . VAL B 1 33 ? 5.309 -27.483 56.491 1.00 31.82 55 VAL B C 1
ATOM 2639 O O . VAL B 1 33 ? 5.580 -28.449 57.177 1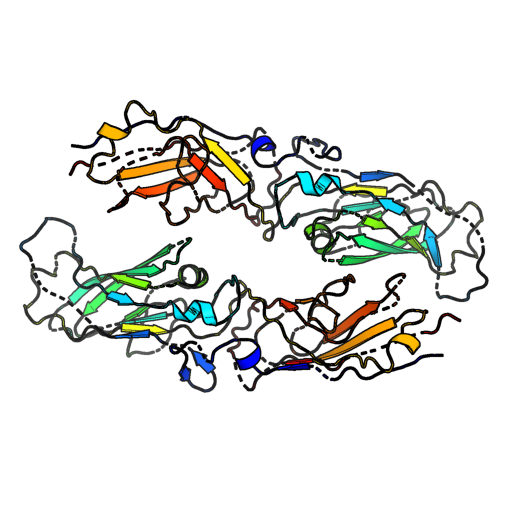.00 33.44 55 VAL B O 1
ATOM 2643 N N . ASN B 1 34 ? 4.301 -27.476 55.621 1.00 36.72 56 ASN B N 1
ATOM 2644 C CA . ASN B 1 34 ? 3.304 -28.561 55.576 1.00 40.30 56 ASN B CA 1
ATOM 2645 C C . ASN B 1 34 ? 3.757 -29.739 54.757 1.00 40.90 56 ASN B C 1
ATOM 2646 O O . ASN B 1 34 ? 3.112 -30.104 53.772 1.00 39.04 56 ASN B O 1
ATOM 2651 N N . VAL B 1 35 ? 4.828 -30.381 55.201 1.00 37.51 57 VAL B N 1
ATOM 2652 C CA . VAL B 1 35 ? 5.414 -31.504 54.478 1.00 38.46 57 VAL B CA 1
ATOM 2653 C C . VAL B 1 35 ? 4.465 -32.684 54.400 1.00 41.31 57 VAL B C 1
ATOM 2654 O O . VAL B 1 35 ? 4.556 -33.489 53.471 1.00 37.92 57 VAL B O 1
ATOM 2658 N N . GLU B 1 36 ? 3.541 -32.775 55.352 1.00 49.25 58 GLU B N 1
ATOM 2659 C CA . GLU B 1 36 ? 2.541 -33.850 55.354 1.00 39.94 58 GLU B CA 1
ATOM 2660 C C . GLU B 1 36 ? 1.560 -33.764 54.189 1.00 45.58 58 GLU B C 1
ATOM 2661 O O . GLU B 1 36 ? 1.021 -34.779 53.780 1.00 47.86 58 GLU B O 1
ATOM 2678 N N . VAL B 1 38 ? 2.339 -32.997 51.217 1.00 39.35 60 VAL B N 1
ATOM 2679 C CA . VAL B 1 38 ? 3.146 -33.071 49.997 1.00 36.23 60 VAL B CA 1
ATOM 2680 C C . VAL B 1 38 ? 3.746 -34.454 49.814 1.00 34.85 60 VAL B C 1
ATOM 2681 O O . VAL B 1 38 ? 4.791 -34.756 50.386 1.00 33.01 60 VAL B O 1
ATOM 2685 N N . PRO B 1 39 ? 3.097 -35.317 49.008 1.00 46.02 61 PRO B N 1
ATOM 2686 C CA . PRO B 1 39 ? 3.506 -36.742 48.899 1.00 39.39 61 PRO B CA 1
ATOM 2687 C C . PRO B 1 39 ? 4.894 -37.021 48.329 1.00 40.40 61 PRO B C 1
ATOM 2688 O O . PRO B 1 39 ? 5.439 -38.113 48.544 1.00 35.06 61 PRO B O 1
ATOM 2692 N N . SER B 1 40 ? 5.444 -36.067 47.588 1.00 36.70 62 SER B N 1
ATOM 2693 C CA . SER B 1 40 ? 6.798 -36.199 47.027 1.00 39.44 62 SER B CA 1
ATOM 2694 C C . SER B 1 40 ? 7.916 -36.097 48.085 1.00 32.51 62 SER B C 1
ATOM 2695 O O . SER B 1 40 ? 9.055 -36.480 47.837 1.00 32.80 62 SER B O 1
ATOM 2698 N N . ILE B 1 41 ? 7.593 -35.564 49.255 1.00 35.61 63 ILE B N 1
ATOM 2699 C CA . ILE B 1 41 ? 8.571 -35.410 50.336 1.00 36.03 63 ILE B CA 1
ATOM 2700 C C . ILE B 1 41 ? 9.098 -36.768 50.788 1.00 33.55 63 ILE B C 1
ATOM 2701 O O . ILE B 1 41 ? 8.308 -37.669 51.041 1.00 38.86 63 ILE B O 1
ATOM 2706 N N . ARG B 1 42 ? 10.422 -36.880 50.835 1.00 33.33 64 ARG B N 1
ATOM 2707 C CA A ARG B 1 42 ? 11.163 -37.953 51.483 0.50 34.93 64 ARG B CA 1
ATOM 2708 C CA B ARG B 1 42 ? 11.137 -37.966 51.475 0.50 36.08 64 ARG B CA 1
ATOM 2709 C C . ARG B 1 42 ? 12.076 -37.366 52.547 1.00 37.60 64 ARG B C 1
ATOM 2710 O O . ARG B 1 42 ? 12.479 -36.214 52.455 1.00 33.42 64 ARG B O 1
ATOM 2725 N N . GLU B 1 43 ? 12.422 -38.151 53.558 1.00 37.83 65 GLU B N 1
ATOM 2726 C CA . GLU B 1 43 ? 13.491 -37.793 54.491 1.00 41.66 65 GLU B CA 1
ATOM 2727 C C . GLU B 1 43 ? 14.758 -38.495 54.058 1.00 43.12 65 GLU B C 1
ATOM 2728 O O . GLU B 1 43 ? 14.769 -39.705 54.025 1.00 38.86 65 GLU B O 1
ATOM 2734 N N . VAL B 1 44 ? 15.806 -37.759 53.716 1.00 37.39 66 VAL B N 1
ATOM 2735 C CA . VAL B 1 44 ? 17.063 -38.343 53.260 1.00 42.76 66 VAL B CA 1
ATOM 2736 C C . VAL B 1 44 ? 18.196 -37.779 54.105 1.00 42.34 66 VAL B C 1
ATOM 2737 O O . VAL B 1 44 ? 18.490 -36.584 54.025 1.00 38.85 66 VAL B O 1
ATOM 2741 N N . ASP B 1 45 ? 18.818 -38.603 54.947 1.00 39.99 67 ASP B N 1
ATOM 2742 C CA . ASP B 1 45 ? 19.850 -38.111 55.886 1.00 41.93 67 ASP B CA 1
ATOM 2743 C C . ASP B 1 45 ? 19.335 -37.071 56.880 1.00 40.85 67 ASP B C 1
ATOM 2744 O O . ASP B 1 45 ? 20.037 -36.150 57.231 1.00 47.98 67 ASP B O 1
ATOM 2749 N N . GLY B 1 46 ? 18.108 -37.246 57.340 1.00 37.89 68 GLY B N 1
ATOM 2750 C CA . GLY B 1 46 ? 17.489 -36.387 58.324 1.00 34.73 68 GLY B CA 1
ATOM 2751 C C . GLY B 1 46 ? 16.923 -35.095 57.733 1.00 35.50 68 GLY B C 1
ATOM 2752 O O . GLY B 1 46 ? 16.330 -34.309 58.461 1.00 41.05 68 GLY B O 1
ATOM 2753 N N . ALA B 1 47 ? 17.046 -34.909 56.416 1.00 35.79 69 ALA B N 1
ATOM 2754 C CA . ALA B 1 47 ? 16.644 -33.680 55.721 1.00 33.31 69 ALA B CA 1
ATOM 2755 C C . ALA B 1 47 ? 15.474 -33.906 54.771 1.00 31.18 69 ALA B C 1
ATOM 2756 O O . ALA B 1 47 ? 15.404 -34.943 54.113 1.00 31.47 69 ALA B O 1
ATOM 2758 N N . TYR B 1 48 ? 14.549 -32.948 54.717 1.00 29.73 70 TYR B N 1
ATOM 2759 C CA . TYR B 1 48 ? 13.406 -33.055 53.841 1.00 31.78 70 TYR B CA 1
ATOM 2760 C C . TYR B 1 48 ? 13.779 -32.745 52.383 1.00 39.20 70 TYR B C 1
ATOM 2761 O O . TYR B 1 48 ? 14.382 -31.701 52.063 1.00 29.52 70 TYR B O 1
ATOM 2770 N N . VAL B 1 49 ? 13.419 -33.662 51.493 1.00 32.18 71 VAL B N 1
ATOM 2771 C CA . VAL B 1 49 ? 13.719 -33.501 50.084 1.00 31.81 71 VAL B CA 1
ATOM 2772 C C . VAL B 1 49 ? 12.538 -33.955 49.234 1.00 34.67 71 VAL B C 1
ATOM 2773 O O . VAL B 1 49 ? 12.005 -35.034 49.466 1.00 38.37 71 VAL B O 1
ATOM 2785 N N . ILE B 1 51 ? 11.190 -35.510 45.791 1.00 38.46 73 ILE B N 1
ATOM 2786 C CA . ILE B 1 51 ? 11.746 -36.263 44.690 1.00 39.53 73 ILE B CA 1
ATOM 2787 C C . ILE B 1 51 ? 10.640 -36.658 43.715 1.00 38.62 73 ILE B C 1
ATOM 2788 O O . ILE B 1 51 ? 9.596 -37.147 44.135 1.00 34.51 73 ILE B O 1
ATOM 2793 N N . TYR B 1 52 ? 10.855 -36.379 42.430 1.00 37.72 74 TYR B N 1
ATOM 2794 C CA . TYR B 1 52 ? 9.992 -36.873 41.352 1.00 38.47 74 TYR B CA 1
ATOM 2795 C C . TYR B 1 52 ? 10.863 -37.676 40.409 1.00 38.76 74 TYR B C 1
ATOM 2796 O O . TYR B 1 52 ? 11.771 -37.111 39.822 1.00 42.39 74 TYR B O 1
ATOM 2805 N N . ASP B 1 53 ? 10.616 -38.997 40.273 1.00 40.72 75 ASP B N 1
ATOM 2806 C CA . ASP B 1 53 ? 11.418 -39.859 39.369 1.00 42.44 75 ASP B CA 1
ATOM 2807 C C . ASP B 1 53 ? 10.557 -40.683 38.398 1.00 40.06 75 ASP B C 1
ATOM 2808 O O . ASP B 1 53 ? 9.351 -40.784 38.537 1.00 37.71 75 ASP B O 1
ATOM 2813 N N . GLY B 1 54 ? 11.198 -41.231 37.389 1.00 41.56 76 GLY B N 1
ATOM 2814 C CA . GLY B 1 54 ? 10.488 -41.997 36.376 1.00 41.10 76 GLY B CA 1
ATOM 2815 C C . GLY B 1 54 ? 11.358 -42.253 35.177 1.00 43.00 76 GLY B C 1
ATOM 2816 O O . GLY B 1 54 ? 12.596 -42.162 35.241 1.00 42.31 76 GLY B O 1
ATOM 2817 N N . GLU B 1 55 ? 10.705 -42.597 34.074 1.00 47.38 77 GLU B N 1
ATOM 2818 C CA . GLU B 1 55 ? 11.399 -42.861 32.831 1.00 53.85 77 GLU B CA 1
ATOM 2819 C C . GLU B 1 55 ? 10.910 -41.895 31.776 1.00 51.12 77 GLU B C 1
ATOM 2820 O O . GLU B 1 55 ? 9.772 -41.425 31.843 1.00 56.49 77 GLU B O 1
ATOM 2840 N N . ILE B 1 58 ? 11.325 -43.042 24.974 1.00 60.35 80 ILE B N 1
ATOM 2841 C CA . ILE B 1 58 ? 12.083 -42.709 23.768 1.00 61.03 80 ILE B CA 1
ATOM 2842 C C . ILE B 1 58 ? 11.191 -42.845 22.534 1.00 59.70 80 ILE B C 1
ATOM 2843 O O . ILE B 1 58 ? 10.400 -43.775 22.435 1.00 66.29 80 ILE B O 1
ATOM 2855 N N . GLY B 1 60 ? 10.179 -43.236 18.446 1.00 68.71 82 GLY B N 1
ATOM 2856 C CA . GLY B 1 60 ? 10.619 -44.008 17.282 1.00 73.58 82 GLY B CA 1
ATOM 2857 C C . GLY B 1 60 ? 11.185 -43.069 16.235 1.00 77.85 82 GLY B C 1
ATOM 2858 O O . GLY B 1 60 ? 10.928 -41.866 16.283 1.00 78.77 82 GLY B O 1
ATOM 2870 N N . SER B 1 62 ? 11.303 -41.379 12.854 1.00 94.19 84 SER B N 1
ATOM 2871 C CA . SER B 1 62 ? 10.354 -41.110 11.771 1.00 98.65 84 SER B CA 1
ATOM 2872 C C . SER B 1 62 ? 10.288 -39.608 11.462 1.00 107.87 84 SER B C 1
ATOM 2873 O O . SER B 1 62 ? 9.306 -38.916 11.768 1.00 92.13 84 SER B O 1
ATOM 2876 N N . LEU B 1 63 ? 11.368 -39.118 10.867 1.00 122.13 85 LEU B N 1
ATOM 2877 C CA . LEU B 1 63 ? 11.457 -37.737 10.425 1.00 118.29 85 LEU B CA 1
ATOM 2878 C C . LEU B 1 63 ? 12.341 -37.676 9.192 1.00 116.55 85 LEU B C 1
ATOM 2879 O O . LEU B 1 63 ? 13.473 -38.163 9.210 1.00 112.51 85 LEU B O 1
ATOM 2881 N N . ARG B 1 64 ? 11.796 -37.123 8.114 1.00 117.95 86 ARG B N 1
ATOM 2882 C CA . ARG B 1 64 ? 12.594 -36.682 6.983 1.00 125.44 86 ARG B CA 1
ATOM 2883 C C . ARG B 1 64 ? 13.060 -35.236 7.211 1.00 146.49 86 ARG B C 1
ATOM 2884 O O . ARG B 1 64 ? 13.863 -34.724 6.438 1.00 171.09 86 ARG B O 1
ATOM 2886 N N . ALA B 1 65 ? 12.605 -34.595 8.293 1.00 156.38 87 ALA B N 1
ATOM 2887 C CA . ALA B 1 65 ? 12.827 -33.160 8.494 1.00 141.48 87 ALA B CA 1
ATOM 2888 C C . ALA B 1 65 ? 14.307 -32.866 8.804 1.00 136.56 87 ALA B C 1
ATOM 2889 O O . ALA B 1 65 ? 14.854 -33.349 9.797 1.00 126.19 87 ALA B O 1
ATOM 2891 N N . ALA B 1 66 ? 14.955 -32.086 7.938 1.00 130.74 88 ALA B N 1
ATOM 2892 C CA . ALA B 1 66 ? 16.385 -31.777 8.075 1.00 118.75 88 ALA B CA 1
ATOM 2893 C C . ALA B 1 66 ? 16.643 -30.683 9.121 1.00 116.76 88 ALA B C 1
ATOM 2894 O O . ALA B 1 66 ? 17.445 -29.773 8.887 1.00 118.10 88 ALA B O 1
ATOM 2896 N N . SER B 1 67 ? 15.962 -30.776 10.269 1.00 104.27 89 SER B N 1
ATOM 2897 C CA . SER B 1 67 ? 16.245 -29.915 11.413 1.00 86.36 89 SER B CA 1
ATOM 2898 C C . SER B 1 67 ? 17.540 -30.383 12.068 1.00 81.79 89 SER B C 1
ATOM 2899 O O . SER B 1 67 ? 17.791 -31.584 12.149 1.00 69.89 89 SER B O 1
ATOM 2901 N N . ASP B 1 68 ? 18.353 -29.434 12.529 1.00 75.25 90 ASP B N 1
ATOM 2902 C CA . ASP B 1 68 ? 19.653 -29.721 13.140 1.00 69.58 90 ASP B CA 1
ATOM 2903 C C . ASP B 1 68 ? 19.565 -30.619 14.390 1.00 65.16 90 ASP B C 1
ATOM 2904 O O . ASP B 1 68 ? 20.463 -31.426 14.661 1.00 57.30 90 ASP B O 1
ATOM 2920 N N . VAL B 1 70 ? 16.696 -32.969 16.932 1.00 49.52 92 VAL B N 1
ATOM 2921 C CA . VAL B 1 70 ? 15.435 -33.687 16.932 1.00 51.26 92 VAL B CA 1
ATOM 2922 C C . VAL B 1 70 ? 15.080 -34.064 18.378 1.00 47.37 92 VAL B C 1
ATOM 2923 O O . VAL B 1 70 ? 15.956 -34.432 19.166 1.00 43.10 92 VAL B O 1
ATOM 2927 N N . GLU B 1 71 ? 13.801 -33.959 18.721 1.00 48.65 93 GLU B N 1
ATOM 2928 C CA . GLU B 1 71 ? 13.321 -34.386 20.022 1.00 49.43 93 GLU B CA 1
ATOM 2929 C C . GLU B 1 71 ? 13.240 -35.908 20.066 1.00 48.98 93 GLU B C 1
ATOM 2930 O O . GLU B 1 71 ? 12.558 -36.513 19.241 1.00 48.76 93 GLU B O 1
ATOM 2936 N N . ILE B 1 72 ? 13.922 -36.533 21.022 1.00 48.45 94 ILE B N 1
ATOM 2937 C CA . ILE B 1 72 ? 13.968 -38.010 21.079 1.00 46.62 94 ILE B CA 1
ATOM 2938 C C . ILE B 1 72 ? 13.266 -38.589 22.314 1.00 47.14 94 ILE B C 1
ATOM 2939 O O . ILE B 1 72 ? 13.004 -39.795 22.378 1.00 49.42 94 ILE B O 1
ATOM 2944 N N . ALA B 1 73 ? 12.948 -37.742 23.286 1.00 42.67 95 ALA B N 1
ATOM 2945 C CA . ALA B 1 73 ? 12.179 -38.171 24.441 1.00 44.13 95 ALA B CA 1
ATOM 2946 C C . ALA B 1 73 ? 11.560 -36.952 25.142 1.00 41.84 95 ALA B C 1
ATOM 2947 O O . ALA B 1 73 ? 12.102 -35.858 25.059 1.00 37.24 95 ALA B O 1
ATOM 2949 N N . SER B 1 74 ? 10.428 -37.166 25.813 1.00 41.99 96 SER B N 1
ATOM 2950 C CA A SER B 1 74 ? 9.735 -36.142 26.595 0.50 43.86 96 SER B CA 1
ATOM 2951 C CA B SER B 1 74 ? 9.844 -36.123 26.652 0.50 41.39 96 SER B CA 1
ATOM 2952 C C . SER B 1 74 ? 9.051 -36.743 27.805 1.00 46.04 96 SER B C 1
ATOM 2953 O O . SER B 1 74 ? 8.701 -37.935 27.788 1.00 46.19 96 SER B O 1
ATOM 2958 N N . GLU B 1 75 ? 8.824 -35.933 28.827 1.00 42.66 97 GLU B N 1
ATOM 2959 C CA . GLU B 1 75 ? 8.043 -36.358 29.975 1.00 43.02 97 GLU B CA 1
ATOM 2960 C C . GLU B 1 75 ? 7.408 -35.148 30.630 1.00 43.69 97 GLU B C 1
ATOM 2961 O O . GLU B 1 75 ? 8.048 -34.103 30.741 1.00 41.58 97 GLU B O 1
ATOM 2967 N N . ASP B 1 76 ? 6.143 -35.293 31.032 1.00 42.74 98 ASP B N 1
ATOM 2968 C CA . ASP B 1 76 ? 5.447 -34.324 31.859 1.00 50.53 98 ASP B CA 1
ATOM 2969 C C . ASP B 1 76 ? 5.393 -34.857 33.273 1.00 50.38 98 ASP B C 1
ATOM 2970 O O . ASP B 1 76 ? 4.929 -35.973 33.511 1.00 51.76 98 ASP B O 1
ATOM 2975 N N . ILE B 1 77 ? 5.870 -34.053 34.200 1.00 42.44 99 ILE B N 1
ATOM 2976 C CA . ILE B 1 77 ? 5.875 -34.383 35.602 1.00 42.41 99 ILE B CA 1
ATOM 2977 C C . ILE B 1 77 ? 4.814 -33.529 36.285 1.00 43.52 99 ILE B C 1
ATOM 2978 O O . ILE B 1 77 ? 4.854 -32.307 36.205 1.00 37.70 99 ILE B O 1
ATOM 2983 N N . THR B 1 78 ? 3.838 -34.175 36.917 1.00 43.29 100 THR B N 1
ATOM 2984 C CA . THR B 1 78 ? 2.841 -33.478 37.729 1.00 42.17 100 THR B CA 1
ATOM 2985 C C . THR B 1 78 ? 3.437 -33.099 39.085 1.00 37.60 100 THR B C 1
ATOM 2986 O O . THR B 1 78 ? 3.928 -33.959 39.820 1.00 36.47 100 THR B O 1
ATOM 2990 N N . THR B 1 79 ? 3.431 -31.821 39.417 1.00 38.80 101 THR B N 1
ATOM 2991 C CA . THR B 1 79 ? 4.047 -31.367 40.691 1.00 37.83 101 THR B CA 1
ATOM 2992 C C . THR B 1 79 ? 3.103 -30.412 41.419 1.00 33.97 101 THR B C 1
ATOM 2993 O O . THR B 1 79 ? 3.530 -29.544 42.143 1.00 36.05 101 THR B O 1
ATOM 2997 N N . GLY B 1 80 ? 1.806 -30.650 41.259 1.00 40.93 102 GLY B N 1
ATOM 2998 C CA . GLY B 1 80 ? 0.774 -29.813 41.871 1.00 41.86 102 GLY B CA 1
ATOM 2999 C C . GLY B 1 80 ? 0.713 -29.855 43.390 1.00 37.82 102 GLY B C 1
ATOM 3000 O O . GLY B 1 80 ? 0.170 -28.938 43.998 1.00 41.05 102 GLY B O 1
ATOM 3001 N N . ASP B 1 81 ? 1.305 -30.883 43.997 1.00 35.51 103 ASP B N 1
ATOM 3002 C CA . ASP B 1 81 ? 1.356 -30.991 45.463 1.00 35.69 103 ASP B CA 1
ATOM 3003 C C . ASP B 1 81 ? 2.305 -29.998 46.145 1.00 34.52 103 ASP B C 1
ATOM 3004 O O . ASP B 1 81 ? 2.143 -29.717 47.345 1.00 32.25 103 ASP B O 1
ATOM 3009 N N . ILE B 1 82 ? 3.255 -29.417 45.391 1.00 32.19 104 ILE B N 1
ATOM 3010 C CA . ILE B 1 82 ? 4.252 -28.487 45.973 1.00 29.53 104 ILE B CA 1
ATOM 3011 C C . ILE B 1 82 ? 3.585 -27.258 46.588 1.00 31.79 104 ILE B C 1
ATOM 3012 O O . ILE B 1 82 ? 4.047 -26.747 47.607 1.00 24.98 104 ILE B O 1
ATOM 3017 N N . ASP B 1 83 ? 2.482 -26.805 45.982 1.00 31.06 105 ASP B N 1
ATOM 3018 C CA . ASP B 1 83 ? 1.702 -25.699 46.523 1.00 33.54 105 ASP B CA 1
ATOM 3019 C C . ASP B 1 83 ? 1.305 -25.881 47.982 1.00 31.24 105 ASP B C 1
ATOM 3020 O O . ASP B 1 83 ? 1.069 -24.897 48.672 1.00 33.28 105 ASP B O 1
ATOM 3025 N N . GLY B 1 84 ? 1.167 -27.128 48.419 1.00 31.38 106 GLY B N 1
ATOM 3026 C CA . GLY B 1 84 ? 0.710 -27.418 49.779 1.00 34.85 106 GLY B CA 1
ATOM 3027 C C . GLY B 1 84 ? 1.734 -27.116 50.863 1.00 33.98 106 GLY B C 1
ATOM 3028 O O . GLY B 1 84 ? 1.410 -27.188 52.037 1.00 36.79 106 GLY B O 1
ATOM 3029 N N . LEU B 1 85 ? 2.983 -26.837 50.505 1.00 31.12 107 LEU B N 1
ATOM 3030 C CA . LEU B 1 85 ? 3.989 -26.589 51.540 1.00 29.97 107 LEU B CA 1
ATOM 3031 C C . LEU B 1 85 ? 3.641 -25.396 52.430 1.00 32.99 107 LEU B C 1
ATOM 3032 O O . LEU B 1 85 ? 3.971 -25.374 53.600 1.00 36.11 107 LEU B O 1
ATOM 3037 N N . PHE B 1 86 ? 3.039 -24.378 51.846 1.00 28.40 108 PHE B N 1
ATOM 3038 C CA . PHE B 1 86 ? 2.629 -23.208 52.566 1.00 30.19 108 PHE B CA 1
ATOM 3039 C C . PHE B 1 86 ? 1.281 -22.799 52.021 1.00 33.75 108 PHE B C 1
ATOM 3040 O O . PHE B 1 86 ? 0.940 -23.128 50.879 1.00 32.70 108 PHE B O 1
ATOM 3048 N N . ASP B 1 87 ? 0.520 -22.083 52.830 1.00 33.18 109 ASP B N 1
ATOM 3049 C CA . ASP B 1 87 ? -0.672 -21.428 52.326 1.00 35.47 109 ASP B CA 1
ATOM 3050 C C . ASP B 1 87 ? -0.296 -20.168 51.567 1.00 36.34 109 ASP B C 1
ATOM 3051 O O . ASP B 1 87 ? 0.560 -19.428 52.015 1.00 33.20 109 ASP B O 1
ATOM 3056 N N . GLY B 1 88 ? -0.944 -19.918 50.430 1.00 35.64 110 GLY B N 1
ATOM 3057 C CA . GLY B 1 88 ? -0.704 -18.701 49.669 1.00 38.63 110 GLY B CA 1
ATOM 3058 C C . GLY B 1 88 ? 0.617 -18.747 48.891 1.00 35.38 110 GLY B C 1
ATOM 3059 O O . GLY B 1 88 ? 1.253 -19.775 48.779 1.00 34.16 110 GLY B O 1
ATOM 3060 N N . ASP B 1 89 ? 1.014 -17.608 48.362 1.00 32.90 111 ASP B N 1
ATOM 3061 C CA . ASP B 1 89 ? 2.184 -17.519 47.522 1.00 34.96 111 ASP B CA 1
ATOM 3062 C C . ASP B 1 89 ? 3.447 -17.639 48.356 1.00 29.79 111 ASP B C 1
ATOM 3063 O O . ASP B 1 89 ? 3.525 -17.115 49.469 1.00 30.68 111 ASP B O 1
ATOM 3068 N N . PHE B 1 90 ? 4.426 -18.335 47.806 1.00 29.79 112 PHE B N 1
ATOM 3069 C CA . PHE B 1 90 ? 5.759 -18.367 48.375 1.00 26.18 112 PHE B CA 1
ATOM 3070 C C . PHE B 1 90 ? 6.762 -18.477 47.232 1.00 31.35 112 PHE B C 1
ATOM 3071 O O . PHE B 1 90 ? 6.400 -18.877 46.139 1.00 28.73 112 PHE B O 1
ATOM 3079 N N . VAL B 1 91 ? 8.006 -18.092 47.508 1.00 26.56 113 VAL B N 1
ATOM 3080 C CA . VAL B 1 91 ? 9.092 -18.174 46.579 1.00 25.47 113 VAL B CA 1
ATOM 3081 C C . VAL B 1 91 ? 9.996 -19.288 47.018 1.00 26.57 113 VAL B C 1
ATOM 3082 O O . VAL B 1 91 ? 10.730 -19.170 48.018 1.00 25.59 113 VAL B O 1
ATOM 3086 N N . LEU B 1 92 ? 9.962 -20.380 46.264 1.00 29.81 114 LEU B N 1
ATOM 3087 C CA . LEU B 1 92 ? 10.651 -21.595 46.592 1.00 25.77 114 LEU B CA 1
ATOM 3088 C C . LEU B 1 92 ? 12.100 -21.597 46.039 1.00 24.87 114 LEU B C 1
ATOM 3089 O O . LEU B 1 92 ? 12.447 -22.392 45.179 1.00 21.95 114 LEU B O 1
ATOM 3094 N N . ALA B 1 93 ? 12.926 -20.687 46.539 1.00 24.44 115 ALA B N 1
ATOM 3095 C CA . ALA B 1 93 ? 14.319 -20.579 46.145 1.00 24.15 115 ALA B CA 1
ATOM 3096 C C . ALA B 1 93 ? 15.159 -21.512 46.986 1.00 24.66 115 ALA B C 1
ATOM 3097 O O . ALA B 1 93 ? 15.260 -21.326 48.200 1.00 24.98 115 ALA B O 1
ATOM 3099 N N . LEU B 1 94 ? 15.762 -22.506 46.327 1.00 24.91 116 LEU B N 1
ATOM 3100 C CA . LEU B 1 94 ? 16.544 -23.580 46.958 1.00 24.51 116 LEU B CA 1
ATOM 3101 C C . LEU B 1 94 ? 17.999 -23.490 46.495 1.00 21.76 116 LEU B C 1
ATOM 3102 O O . LEU B 1 94 ? 18.295 -23.004 45.380 1.00 23.69 116 LEU B O 1
ATOM 3107 N N . THR B 1 95 ? 18.890 -24.003 47.323 1.00 21.07 117 THR B N 1
ATOM 3108 C CA A THR B 1 95 ? 20.307 -23.942 47.096 0.50 24.05 117 THR B CA 1
ATOM 3109 C CA B THR B 1 95 ? 20.315 -23.889 47.041 0.50 23.63 117 THR B CA 1
ATOM 3110 C C . THR B 1 95 ? 20.760 -24.919 46.025 1.00 26.03 117 THR B C 1
ATOM 3111 O O . THR B 1 95 ? 21.694 -24.652 45.280 1.00 27.71 117 THR B O 1
ATOM 3118 N N . ASN B 1 96 ? 20.116 -26.090 45.984 1.00 25.66 118 ASN B N 1
ATOM 3119 C CA . ASN B 1 96 ? 20.612 -27.120 45.070 1.00 27.18 118 ASN B CA 1
ATOM 3120 C C . ASN B 1 96 ? 19.550 -28.089 44.506 1.00 26.25 118 ASN B C 1
ATOM 3121 O O . ASN B 1 96 ? 19.702 -29.325 44.576 1.00 32.41 118 ASN B O 1
ATOM 3126 N N . PRO B 1 97 ? 18.516 -27.544 43.881 1.00 28.10 119 PRO B N 1
ATOM 3127 C CA . PRO B 1 97 ? 17.637 -28.392 43.104 1.00 25.32 119 PRO B CA 1
ATOM 3128 C C . PRO B 1 97 ? 18.476 -28.913 41.949 1.00 27.63 119 PRO B C 1
ATOM 3129 O O . PRO B 1 97 ? 19.335 -28.189 41.431 1.00 29.54 119 PRO B O 1
ATOM 3133 N N . HIS B 1 98 ? 18.263 -30.159 41.565 1.00 31.21 120 HIS B N 1
ATOM 3134 C CA . HIS B 1 98 ? 18.992 -30.740 40.463 1.00 29.36 120 HIS B CA 1
ATOM 3135 C C . HIS B 1 98 ? 18.175 -31.854 39.800 1.00 30.69 120 HIS B C 1
ATOM 3136 O O . HIS B 1 98 ? 17.169 -32.318 40.344 1.00 27.76 120 HIS B O 1
ATOM 3143 N N . ILE B 1 99 ? 18.624 -32.215 38.610 1.00 32.09 121 ILE B N 1
ATOM 3144 C CA . ILE B 1 99 ? 18.013 -33.244 37.782 1.00 29.75 121 ILE B CA 1
ATOM 3145 C C . ILE B 1 99 ? 19.094 -34.188 37.397 1.00 30.23 121 ILE B C 1
ATOM 3146 O O . ILE B 1 99 ? 20.160 -33.754 36.949 1.00 30.29 121 ILE B O 1
ATOM 3151 N N . THR B 1 100 ? 18.842 -35.498 37.556 1.00 31.15 122 THR B N 1
ATOM 3152 C CA . THR B 1 100 ? 19.766 -36.486 37.058 1.00 32.24 122 THR B CA 1
ATOM 3153 C C . THR B 1 100 ? 19.091 -37.269 35.957 1.00 31.33 122 THR B C 1
ATOM 3154 O O . THR B 1 100 ? 17.860 -37.405 35.940 1.00 29.13 122 THR B O 1
ATOM 3158 N N . LEU B 1 101 ? 19.925 -37.715 35.035 1.00 32.76 123 LEU B N 1
ATOM 3159 C CA . LEU B 1 101 ? 19.538 -38.581 33.935 1.00 38.35 123 LEU B CA 1
ATOM 3160 C C . LEU B 1 101 ? 20.426 -39.787 33.941 1.00 40.05 123 LEU B C 1
ATOM 3161 O O . LEU B 1 101 ? 21.628 -39.637 33.904 1.00 37.72 123 LEU B O 1
ATOM 3177 N N . SER B 1 103 ? 21.107 -43.292 31.705 1.00 43.89 125 SER B N 1
ATOM 3178 C CA . SER B 1 103 ? 20.812 -43.970 30.435 1.00 45.05 125 SER B CA 1
ATOM 3179 C C . SER B 1 103 ? 21.629 -45.246 30.229 1.00 45.63 125 SER B C 1
ATOM 3180 O O . SER B 1 103 ? 22.726 -45.391 30.782 1.00 44.23 125 SER B O 1
ATOM 3183 N N . ASN B 1 104 ? 21.107 -46.132 29.390 1.00 47.33 126 ASN B N 1
ATOM 3184 C CA . ASN B 1 104 ? 21.879 -47.261 28.880 1.00 52.46 126 ASN B CA 1
ATOM 3185 C C . ASN B 1 104 ? 22.264 -46.951 27.455 1.00 51.88 126 ASN B C 1
ATOM 3186 O O . ASN B 1 104 ? 21.413 -47.049 26.571 1.00 49.60 126 ASN B O 1
ATOM 3191 N N . VAL B 1 105 ? 23.531 -46.587 27.224 1.00 50.61 127 VAL B N 1
ATOM 3192 C CA . VAL B 1 105 ? 24.000 -46.195 25.884 1.00 57.17 127 VAL B CA 1
ATOM 3193 C C . VAL B 1 105 ? 24.950 -47.227 25.314 1.00 60.29 127 VAL B C 1
ATOM 3194 O O . VAL B 1 105 ? 26.099 -47.290 25.735 1.00 65.55 127 VAL B O 1
ATOM 3203 N N . ASN B 1 107 ? 27.289 -48.410 22.548 1.00 64.32 129 ASN B N 1
ATOM 3204 C CA . ASN B 1 107 ? 28.129 -48.134 21.377 1.00 67.53 129 ASN B CA 1
ATOM 3205 C C . ASN B 1 107 ? 27.761 -46.886 20.565 1.00 63.12 129 ASN B C 1
ATOM 3206 O O . ASN B 1 107 ? 27.558 -46.951 19.344 1.00 59.01 129 ASN B O 1
ATOM 3211 N N . ALA B 1 108 ? 27.702 -45.742 21.239 1.00 58.42 130 ALA B N 1
ATOM 3212 C CA . ALA B 1 108 ? 27.354 -44.488 20.575 1.00 54.34 130 ALA B CA 1
ATOM 3213 C C . ALA B 1 108 ? 27.771 -43.275 21.399 1.00 50.82 130 ALA B C 1
ATOM 3214 O O . ALA B 1 108 ? 28.081 -43.393 22.589 1.00 48.16 130 ALA B O 1
ATOM 3216 N N . SER B 1 109 ? 27.809 -42.132 20.733 1.00 54.57 131 SER B N 1
ATOM 3217 C CA . SER B 1 109 ? 28.119 -40.859 21.344 1.00 50.29 131 SER B CA 1
ATOM 3218 C C . SER B 1 109 ? 27.184 -39.815 20.758 1.00 53.03 131 SER B C 1
ATOM 3219 O O . SER B 1 109 ? 27.254 -39.540 19.567 1.00 51.97 131 SER B O 1
ATOM 3222 N N . LEU B 1 110 ? 26.299 -39.262 21.588 1.00 48.24 132 LEU B N 1
ATOM 3223 C CA . LEU B 1 110 ? 25.227 -38.369 21.115 1.00 49.31 132 LEU B CA 1
ATOM 3224 C C . LEU B 1 110 ? 25.263 -37.036 21.812 1.00 51.40 132 LEU B C 1
ATOM 3225 O O . LEU B 1 110 ? 25.212 -36.967 23.048 1.00 46.81 132 LEU B O 1
ATOM 3230 N N . ASP B 1 111 ? 25.324 -35.976 21.016 1.00 49.81 133 ASP B N 1
ATOM 3231 C CA . ASP B 1 111 ? 25.287 -34.633 21.539 1.00 48.95 133 ASP B CA 1
ATOM 3232 C C . ASP B 1 111 ? 23.838 -34.223 21.707 1.00 49.54 133 ASP B C 1
ATOM 3233 O O . ASP B 1 111 ? 23.063 -34.244 20.749 1.00 48.70 133 ASP B O 1
ATOM 3238 N N . CYS B 1 112 ? 23.492 -33.870 22.943 1.00 47.10 134 CYS B N 1
ATOM 3239 C CA . CYS B 1 112 ? 22.124 -33.736 23.380 1.00 43.16 134 CYS B CA 1
ATOM 3240 C C . CYS B 1 112 ? 21.882 -32.414 24.081 1.00 41.52 134 CYS B C 1
ATOM 3241 O O . CYS B 1 112 ? 22.829 -31.718 24.474 1.00 45.37 134 CYS B O 1
ATOM 3244 N N . SER B 1 113 ? 20.604 -32.074 24.238 1.00 44.25 135 SER B N 1
ATOM 3245 C CA . SER B 1 113 ? 20.174 -30.967 25.087 1.00 41.22 135 SER B CA 1
ATOM 3246 C C . SER B 1 113 ? 18.984 -31.413 25.879 1.00 39.36 135 SER B C 1
ATOM 3247 O O . SER B 1 113 ? 18.093 -32.052 25.335 1.00 43.09 135 SER B O 1
ATOM 3250 N N . LEU B 1 114 ? 18.930 -31.031 27.145 1.00 36.41 136 LEU B N 1
ATOM 3251 C CA . LEU B 1 114 ? 17.725 -31.205 27.937 1.00 33.91 136 LEU B CA 1
ATOM 3252 C C . LEU B 1 114 ? 17.061 -29.864 28.213 1.00 36.00 136 LEU B C 1
ATOM 3253 O O . LEU B 1 114 ? 17.646 -29.011 28.874 1.00 32.46 136 LEU B O 1
ATOM 3258 N N . SER B 1 115 ? 15.839 -29.709 27.704 1.00 33.96 137 SER B N 1
ATOM 3259 C CA . SER B 1 115 ? 14.975 -28.603 28.048 1.00 33.79 137 SER B CA 1
ATOM 3260 C C . SER B 1 115 ? 14.145 -28.961 29.286 1.00 31.67 137 SER B C 1
ATOM 3261 O O . SER B 1 115 ? 13.536 -30.046 29.368 1.00 33.45 137 SER B O 1
ATOM 3264 N N . ILE B 1 116 ? 14.157 -28.047 30.248 1.00 29.84 138 ILE B N 1
ATOM 3265 C CA . ILE B 1 116 ? 13.444 -28.143 31.494 1.00 33.49 138 ILE B CA 1
ATOM 3266 C C . ILE B 1 116 ? 12.523 -26.936 31.636 1.00 34.23 138 ILE B C 1
ATOM 3267 O O . ILE B 1 116 ? 12.985 -25.813 31.771 1.00 32.73 138 ILE B O 1
ATOM 3272 N N . GLU B 1 117 ? 11.226 -27.188 31.595 1.00 37.37 139 GLU B N 1
ATOM 3273 C CA . GLU B 1 117 ? 10.197 -26.144 31.534 1.00 40.27 139 GLU B CA 1
ATOM 3274 C C . GLU B 1 117 ? 9.251 -26.279 32.730 1.00 37.18 139 GLU B C 1
ATOM 3275 O O . GLU B 1 117 ? 8.703 -27.354 32.974 1.00 39.48 139 GLU B O 1
ATOM 3281 N N . ALA B 1 118 ? 9.116 -25.239 33.538 1.00 32.26 140 ALA B N 1
ATOM 3282 C CA . ALA B 1 118 ? 8.220 -25.293 34.679 1.00 32.90 140 ALA B CA 1
ATOM 3283 C C . ALA B 1 118 ? 7.078 -24.354 34.400 1.00 32.75 140 ALA B C 1
ATOM 3284 O O . ALA B 1 118 ? 7.278 -23.305 33.791 1.00 29.93 140 ALA B O 1
ATOM 3286 N N . GLU B 1 119 ? 5.888 -24.683 34.875 1.00 29.19 141 GLU B N 1
ATOM 3287 C CA . GLU B 1 119 ? 4.788 -23.732 34.773 1.00 31.42 141 GLU B CA 1
ATOM 3288 C C . GLU B 1 119 ? 3.788 -23.890 35.914 1.00 32.60 141 GLU B C 1
ATOM 3289 O O . GLU B 1 119 ? 3.636 -24.969 36.507 1.00 31.88 141 GLU B O 1
ATOM 3295 N N . ASN B 1 120 ? 3.115 -22.795 36.197 1.00 32.33 142 ASN B N 1
ATOM 3296 C CA . ASN B 1 120 ? 1.901 -22.818 36.988 1.00 34.33 142 ASN B CA 1
ATOM 3297 C C . ASN B 1 120 ? 0.932 -21.884 36.305 1.00 32.76 142 ASN B C 1
ATOM 3298 O O . ASN B 1 120 ? 1.191 -21.428 35.186 1.00 28.34 142 ASN B O 1
ATOM 3303 N N . THR B 1 121 ? -0.178 -21.573 36.949 1.00 35.68 143 THR B N 1
ATOM 3304 C CA . THR B 1 121 ? -1.231 -20.867 36.242 1.00 38.12 143 THR B CA 1
ATOM 3305 C C . THR B 1 121 ? -0.864 -19.419 35.941 1.00 36.87 143 THR B C 1
ATOM 3306 O O . THR B 1 121 ? -1.454 -18.832 35.068 1.00 34.76 143 THR B O 1
ATOM 3310 N N . SER B 1 122 ? 0.072 -18.824 36.676 1.00 35.55 144 SER B N 1
ATOM 3311 C CA . SER B 1 122 ? 0.388 -17.397 36.480 1.00 34.59 144 SER B CA 1
ATOM 3312 C C . SER B 1 122 ? 1.791 -17.144 35.906 1.00 30.05 144 SER B C 1
ATOM 3313 O O . SER B 1 122 ? 2.039 -16.056 35.379 1.00 33.43 144 SER B O 1
ATOM 3338 N N . GLU B 1 125 ? 8.687 -20.699 33.430 1.00 26.57 147 GLU B N 1
ATOM 3339 C CA . GLU B 1 125 ? 10.123 -20.507 33.245 1.00 29.86 147 GLU B CA 1
ATOM 3340 C C . GLU B 1 125 ? 10.746 -21.726 32.569 1.00 29.70 147 GLU B C 1
ATOM 3341 O O . GLU B 1 125 ? 10.214 -22.808 32.677 1.00 29.54 147 GLU B O 1
ATOM 3347 N N . ALA B 1 126 ? 11.870 -21.542 31.877 1.00 28.33 148 ALA B N 1
ATOM 3348 C CA . ALA B 1 126 ? 12.568 -22.629 31.193 1.00 27.91 148 ALA B CA 1
ATOM 3349 C C . ALA B 1 126 ? 14.080 -22.424 31.194 1.00 30.12 148 ALA B C 1
ATOM 3350 O O . ALA B 1 126 ? 14.555 -21.300 31.215 1.00 31.91 148 ALA B O 1
ATOM 3352 N N . THR B 1 127 ? 14.802 -23.536 31.134 1.00 30.69 149 THR B N 1
ATOM 3353 C CA . THR B 1 127 ? 16.223 -23.529 30.888 1.00 30.65 149 THR B CA 1
ATOM 3354 C C . THR B 1 127 ? 16.567 -24.782 30.104 1.00 32.35 149 THR B C 1
ATOM 3355 O O . THR B 1 127 ? 15.724 -25.655 29.881 1.00 35.90 149 THR B O 1
ATOM 3359 N N . SER B 1 128 ? 17.825 -24.863 29.713 1.00 31.16 150 SER B N 1
ATOM 3360 C CA . SER B 1 128 ? 18.332 -25.936 28.896 1.00 34.13 150 SER B CA 1
ATOM 3361 C C . SER B 1 128 ? 19.781 -26.161 29.258 1.00 36.76 150 SER B C 1
ATOM 3362 O O . SER B 1 128 ? 20.495 -25.210 29.574 1.00 35.07 150 SER B O 1
ATOM 3365 N N . SER B 1 129 ? 20.216 -27.418 29.216 1.00 33.56 151 SER B N 1
ATOM 3366 C CA . SER B 1 129 ? 21.615 -27.768 29.380 1.00 34.54 151 SER B CA 1
ATOM 3367 C C . SER B 1 129 ? 22.058 -28.727 28.256 1.00 36.72 151 SER B C 1
ATOM 3368 O O . SER B 1 129 ? 21.271 -29.560 27.816 1.00 40.53 151 SER B O 1
ATOM 3371 N N . ASP B 1 130 ? 23.319 -28.608 27.822 1.00 36.87 152 ASP B N 1
ATOM 3372 C CA . ASP B 1 130 ? 23.906 -29.451 26.774 1.00 37.66 152 ASP B CA 1
ATOM 3373 C C . ASP B 1 130 ? 24.878 -30.454 27.361 1.00 38.90 152 ASP B C 1
ATOM 3374 O O . ASP B 1 130 ? 25.575 -30.167 28.341 1.00 38.34 152 ASP B O 1
ATOM 3379 N N . PHE B 1 131 ? 24.934 -31.628 26.751 1.00 38.27 153 PHE B N 1
ATOM 3380 C CA . PHE B 1 131 ? 25.839 -32.679 27.205 1.00 38.44 153 PHE B CA 1
ATOM 3381 C C . PHE B 1 131 ? 25.908 -33.757 26.144 1.00 40.98 153 PHE B C 1
ATOM 3382 O O . PHE B 1 131 ? 25.084 -33.783 25.220 1.00 40.21 153 PHE B O 1
ATOM 3390 N N . THR B 1 132 ? 26.880 -34.649 26.285 1.00 41.81 154 THR B N 1
ATOM 3391 C CA . THR B 1 132 ? 26.986 -35.791 25.397 1.00 43.01 154 THR B CA 1
ATOM 3392 C C . THR B 1 132 ? 26.668 -37.034 26.177 1.00 47.05 154 THR B C 1
ATOM 3393 O O . THR B 1 132 ? 27.161 -37.225 27.284 1.00 50.46 154 THR B O 1
ATOM 3397 N N . LEU B 1 133 ? 25.797 -37.861 25.613 1.00 45.34 155 LEU B N 1
ATOM 3398 C CA . LEU B 1 133 ? 25.499 -39.154 26.165 1.00 41.10 155 LEU B CA 1
ATOM 3399 C C . LEU B 1 133 ? 26.336 -40.166 25.412 1.00 43.75 155 LEU B C 1
ATOM 3400 O O . LEU B 1 133 ? 26.172 -40.307 24.198 1.00 37.61 155 LEU B O 1
ATOM 3405 N N . SER B 1 134 ? 27.248 -40.830 26.109 1.00 40.41 156 SER B N 1
ATOM 3406 C CA . SER B 1 134 ? 28.023 -41.887 25.497 1.00 44.48 156 SER B CA 1
ATOM 3407 C C . SER B 1 134 ? 28.065 -43.114 26.387 1.00 47.52 156 SER B C 1
ATOM 3408 O O . SER B 1 134 ? 27.663 -43.089 27.553 1.00 45.78 156 SER B O 1
ATOM 3411 N N . THR B 1 135 ? 28.584 -44.191 25.802 1.00 48.64 157 THR B N 1
ATOM 3412 C CA . THR B 1 135 ? 28.921 -45.395 26.521 1.00 52.80 157 THR B CA 1
ATOM 3413 C C . THR B 1 135 ? 29.642 -45.101 27.814 1.00 46.65 157 THR B C 1
ATOM 3414 O O . THR B 1 135 ? 29.215 -45.536 28.880 1.00 45.22 157 THR B O 1
ATOM 3418 N N . VAL B 1 136 ? 30.759 -44.400 27.691 1.00 47.57 158 VAL B N 1
ATOM 3419 C CA . VAL B 1 136 ? 31.642 -44.120 28.815 1.00 53.33 158 VAL B CA 1
ATOM 3420 C C . VAL B 1 136 ? 31.057 -43.099 29.787 1.00 55.31 158 VAL B C 1
ATOM 3421 O O . VAL B 1 136 ? 31.393 -43.125 30.964 1.00 55.83 158 VAL B O 1
ATOM 3425 N N . SER B 1 137 ? 30.214 -42.185 29.287 1.00 54.57 159 SER B N 1
ATOM 3426 C CA . SER B 1 137 ? 29.546 -41.188 30.124 1.00 47.06 159 SER B CA 1
ATOM 3427 C C . SER B 1 137 ? 28.041 -41.116 29.860 1.00 45.27 159 SER B C 1
ATOM 3428 O O . SER B 1 137 ? 27.579 -40.226 29.139 1.00 45.59 159 SER B O 1
ATOM 3431 N N . PRO B 1 138 ? 27.269 -42.061 30.430 1.00 44.18 160 PRO B N 1
ATOM 3432 C CA . PRO B 1 138 ? 25.837 -42.199 30.145 1.00 41.51 160 PRO B CA 1
ATOM 3433 C C . PRO B 1 138 ? 24.923 -41.552 31.158 1.00 41.52 160 PRO B C 1
ATOM 3434 O O . PRO B 1 138 ? 23.685 -41.628 31.006 1.00 41.65 160 PRO B O 1
ATOM 3438 N N . ASN B 1 139 ? 25.507 -40.921 32.186 1.00 40.65 161 ASN B N 1
ATOM 3439 C CA . ASN B 1 139 ? 24.734 -40.351 33.269 1.00 36.45 161 ASN B CA 1
ATOM 3440 C C . ASN B 1 139 ? 25.064 -38.891 33.453 1.00 35.22 161 ASN B C 1
ATOM 3441 O O . ASN B 1 139 ? 26.225 -38.516 33.498 1.00 32.23 161 ASN B O 1
ATOM 3446 N N . ILE B 1 140 ? 24.028 -38.083 33.594 1.00 34.10 162 ILE B N 1
ATOM 3447 C CA . ILE B 1 140 ? 24.184 -36.642 33.646 1.00 33.21 162 ILE B CA 1
ATOM 3448 C C . ILE B 1 140 ? 23.603 -36.110 34.940 1.00 30.81 162 ILE B C 1
ATOM 3449 O O . ILE B 1 140 ? 22.569 -36.589 35.401 1.00 29.43 162 ILE B O 1
ATOM 3454 N N . TRP B 1 141 ? 24.261 -35.099 35.518 1.00 28.62 163 TRP B N 1
ATOM 3455 C CA . TRP B 1 141 ? 23.748 -34.405 36.705 1.00 30.90 163 TRP B CA 1
ATOM 3456 C C . TRP B 1 141 ? 23.695 -32.909 36.378 1.00 26.68 163 TRP B C 1
ATOM 3457 O O . TRP B 1 141 ? 24.712 -32.305 36.089 1.00 28.20 163 TRP B O 1
ATOM 3468 N N . ILE B 1 142 ? 22.485 -32.344 36.353 1.00 31.21 164 ILE B N 1
ATOM 3469 C CA . ILE B 1 142 ? 22.294 -30.929 36.042 1.00 29.09 164 ILE B CA 1
ATOM 3470 C C . ILE B 1 142 ? 21.854 -30.156 37.288 1.00 27.25 164 ILE B C 1
ATOM 3471 O O . ILE B 1 142 ? 20.783 -30.428 37.853 1.00 31.69 164 ILE B O 1
ATOM 3476 N N . GLY B 1 143 ? 22.648 -29.188 37.683 1.00 27.27 165 GLY B N 1
ATOM 3477 C CA . GLY B 1 143 ? 22.295 -28.304 38.801 1.00 31.73 165 GLY B CA 1
ATOM 3478 C C . GLY B 1 143 ? 23.371 -27.255 39.049 1.00 27.57 165 GLY B C 1
ATOM 3479 O O . GLY B 1 143 ? 24.339 -27.177 38.322 1.00 28.96 165 GLY B O 1
ATOM 3480 N N . PRO B 1 144 ? 23.195 -26.450 40.087 1.00 26.94 166 PRO B N 1
ATOM 3481 C CA . PRO B 1 144 ? 24.111 -25.356 40.354 1.00 31.32 166 PRO B CA 1
ATOM 3482 C C . PRO B 1 144 ? 25.389 -25.808 41.068 1.00 32.94 166 PRO B C 1
ATOM 3483 O O . PRO B 1 144 ? 26.370 -25.106 40.980 1.00 31.24 166 PRO B O 1
ATOM 3487 N N . LEU B 1 145 ? 25.403 -26.988 41.701 1.00 30.22 167 LEU B N 1
ATOM 3488 C CA . LEU B 1 145 ? 26.553 -27.379 42.520 1.00 33.74 167 LEU B CA 1
ATOM 3489 C C . LEU B 1 145 ? 27.084 -28.749 42.113 1.00 30.98 167 LEU B C 1
ATOM 3490 O O . LEU B 1 145 ? 26.317 -29.699 41.944 1.00 28.64 167 LEU B O 1
ATOM 3495 N N . ASP B 1 146 ? 28.392 -28.866 42.022 1.00 32.70 168 ASP B N 1
ATOM 3496 C CA . ASP B 1 146 ? 29.011 -30.096 41.495 1.00 30.59 168 ASP B CA 1
ATOM 3497 C C . ASP B 1 146 ? 28.929 -31.206 42.532 1.00 36.79 168 ASP B C 1
ATOM 3498 O O . ASP B 1 146 ? 29.347 -30.992 43.656 1.00 36.12 168 ASP B O 1
ATOM 3503 N N . PRO B 1 147 ? 28.386 -32.393 42.184 1.00 31.75 169 PRO B N 1
ATOM 3504 C CA . PRO B 1 147 ? 28.261 -33.399 43.228 1.00 32.19 169 PRO B CA 1
ATOM 3505 C C . PRO B 1 147 ? 29.593 -34.119 43.500 1.00 36.71 169 PRO B C 1
ATOM 3506 O O . PRO B 1 147 ? 29.710 -34.830 44.496 1.00 40.09 169 PRO B O 1
ATOM 3521 N N . THR B 1 149 ? 31.004 -36.698 41.921 1.00 45.84 171 THR B N 1
ATOM 3522 C CA . THR B 1 149 ? 30.882 -38.153 41.897 1.00 50.82 171 THR B CA 1
ATOM 3523 C C . THR B 1 149 ? 31.202 -38.609 40.497 1.00 50.77 171 THR B C 1
ATOM 3524 O O . THR B 1 149 ? 30.680 -38.054 39.525 1.00 49.49 171 THR B O 1
ATOM 3528 N N . ASP B 1 150 ? 32.036 -39.632 40.381 1.00 44.91 172 ASP B N 1
ATOM 3529 C CA . ASP B 1 150 ? 32.428 -40.151 39.075 1.00 43.12 172 ASP B CA 1
ATOM 3530 C C . ASP B 1 150 ? 31.277 -40.824 38.368 1.00 39.15 172 ASP B C 1
ATOM 3531 O O . ASP B 1 150 ? 31.321 -41.010 37.163 1.00 36.46 172 ASP B O 1
ATOM 3536 N N . ALA B 1 151 ? 30.251 -41.218 39.117 1.00 39.81 173 ALA B N 1
ATOM 3537 C CA . ALA B 1 151 ? 29.060 -41.798 38.513 1.00 41.99 173 ALA B CA 1
ATOM 3538 C C . ALA B 1 151 ? 28.354 -40.870 37.507 1.00 38.78 173 ALA B C 1
ATOM 3539 O O . ALA B 1 151 ? 27.665 -41.345 36.619 1.00 38.28 173 ALA B O 1
ATOM 3541 N N . PHE B 1 152 ? 28.519 -39.566 37.666 1.00 37.93 174 PHE B N 1
ATOM 3542 C CA . PHE B 1 152 ? 27.795 -38.583 36.877 1.00 37.02 174 PHE B CA 1
ATOM 3543 C C . PHE B 1 152 ? 28.723 -37.602 36.176 1.00 37.17 174 PHE B C 1
ATOM 3544 O O . PHE B 1 152 ? 29.684 -37.141 36.777 1.00 38.44 174 PHE B O 1
ATOM 3563 N N . PHE B 1 154 ? 28.885 -33.921 35.415 1.00 34.05 176 PHE B N 1
ATOM 3564 C CA . PHE B 1 154 ? 28.236 -32.706 35.951 1.00 33.31 176 PHE B CA 1
ATOM 3565 C C . PHE B 1 154 ? 28.128 -31.586 34.913 1.00 31.46 176 PHE B C 1
ATOM 3566 O O . PHE B 1 154 ? 29.104 -31.236 34.273 1.00 33.37 176 PHE B O 1
ATOM 3574 N N . VAL B 1 155 ? 26.926 -31.042 34.755 1.00 31.70 177 VAL B N 1
ATOM 3575 C CA . VAL B 1 155 ? 26.700 -29.932 33.837 1.00 36.38 177 VAL B CA 1
ATOM 3576 C C . VAL B 1 155 ? 26.122 -28.792 34.627 1.00 34.58 177 VAL B C 1
ATOM 3577 O O . VAL B 1 155 ? 24.992 -28.883 35.073 1.00 35.43 177 VAL B O 1
ATOM 3592 N N . ASN B 1 157 ? 24.213 -25.722 35.887 1.00 26.18 179 ASN B N 1
ATOM 3593 C CA . ASN B 1 157 ? 23.076 -24.907 35.484 1.00 31.05 179 ASN B CA 1
ATOM 3594 C C . ASN B 1 157 ? 22.617 -24.088 36.670 1.00 30.93 179 ASN B C 1
ATOM 3595 O O . ASN B 1 157 ? 22.044 -24.613 37.611 1.00 27.73 179 ASN B O 1
ATOM 3600 N N . GLU B 1 158 ? 22.944 -22.802 36.628 1.00 29.47 180 GLU B N 1
ATOM 3601 C CA . GLU B 1 158 ? 22.631 -21.875 37.689 1.00 33.52 180 GLU B CA 1
ATOM 3602 C C . GLU B 1 158 ? 21.274 -21.156 37.497 1.00 32.38 180 GLU B C 1
ATOM 3603 O O . GLU B 1 158 ? 20.864 -20.417 38.356 1.00 30.28 180 GLU B O 1
ATOM 3620 N N . LEU B 1 160 ? 18.587 -23.145 36.969 1.00 30.20 182 LEU B N 1
ATOM 3621 C CA . LEU B 1 160 ? 17.577 -24.126 37.431 1.00 29.13 182 LEU B CA 1
ATOM 3622 C C . LEU B 1 160 ? 16.866 -23.721 38.719 1.00 29.20 182 LEU B C 1
ATOM 3623 O O . LEU B 1 160 ? 15.642 -23.882 38.807 1.00 29.33 182 LEU B O 1
ATOM 3628 N N . PRO B 1 161 ? 17.578 -23.059 39.661 1.00 27.43 183 PRO B N 1
ATOM 3629 C CA . PRO B 1 161 ? 16.832 -22.689 40.865 1.00 25.77 183 PRO B CA 1
ATOM 3630 C C . PRO B 1 161 ? 15.742 -21.669 40.593 1.00 26.67 183 PRO B C 1
ATOM 3631 O O . PRO B 1 161 ? 14.679 -21.711 41.215 1.00 24.48 183 PRO B O 1
ATOM 3635 N N . GLY B 1 162 ? 16.026 -20.727 39.690 1.00 26.83 184 GLY B N 1
ATOM 3636 C CA . GLY B 1 162 ? 15.049 -19.736 39.301 1.00 29.34 184 GLY B CA 1
ATOM 3637 C C . GLY B 1 162 ? 13.799 -20.318 38.670 1.00 31.93 184 GLY B C 1
ATOM 3638 O O . GLY B 1 162 ? 12.721 -19.770 38.845 1.00 31.58 184 GLY B O 1
ATOM 3639 N N . ILE B 1 163 ? 13.898 -21.409 37.933 1.00 29.49 185 ILE B N 1
ATOM 3640 C CA . ILE B 1 163 ? 12.655 -21.926 37.342 1.00 33.96 185 ILE B CA 1
ATOM 3641 C C . ILE B 1 163 ? 11.827 -22.723 38.393 1.00 34.97 185 ILE B C 1
ATOM 3642 O O . ILE B 1 163 ? 10.584 -22.724 38.369 1.00 32.90 185 ILE B O 1
ATOM 3647 N N . VAL B 1 164 ? 12.506 -23.342 39.352 1.00 29.42 186 VAL B N 1
ATOM 3648 C CA . VAL B 1 164 ? 11.836 -23.987 40.450 1.00 27.42 186 VAL B CA 1
ATOM 3649 C C . VAL B 1 164 ? 11.153 -23.011 41.421 1.00 27.25 186 VAL B C 1
ATOM 3650 O O . VAL B 1 164 ? 10.106 -23.332 41.972 1.00 28.73 186 VAL B O 1
ATOM 3654 N N . GLN B 1 165 ? 11.704 -21.819 41.617 1.00 27.39 187 GLN B N 1
ATOM 3655 C CA . GLN B 1 165 ? 11.200 -20.914 42.658 1.00 27.04 187 GLN B CA 1
ATOM 3656 C C . GLN B 1 165 ? 9.797 -20.365 42.383 1.00 28.38 187 GLN B C 1
ATOM 3657 O O . GLN B 1 165 ? 9.139 -19.906 43.308 1.00 27.26 187 GLN B O 1
ATOM 3663 N N . ILE B 1 166 ? 9.333 -20.421 41.138 1.00 30.48 188 ILE B N 1
ATOM 3664 C CA . ILE B 1 166 ? 7.939 -19.998 40.830 1.00 31.32 188 ILE B CA 1
ATOM 3665 C C . ILE B 1 166 ? 6.879 -20.936 41.476 1.00 30.22 188 ILE B C 1
ATOM 3666 O O . ILE B 1 166 ? 5.692 -20.602 41.535 1.00 33.75 188 ILE B O 1
ATOM 3671 N N . VAL B 1 167 ? 7.328 -22.105 41.928 1.00 30.36 189 VAL B N 1
ATOM 3672 C CA . VAL B 1 167 ? 6.469 -23.165 42.454 1.00 30.09 189 VAL B CA 1
ATOM 3673 C C . VAL B 1 167 ? 5.678 -23.819 41.301 1.00 31.12 189 VAL B C 1
ATOM 3674 O O . VAL B 1 167 ? 4.521 -23.513 41.039 1.00 28.17 189 VAL B O 1
ATOM 3678 N N . PRO B 1 168 ? 6.325 -24.749 40.615 1.00 31.13 190 PRO B N 1
ATOM 3679 C CA . PRO B 1 168 ? 5.689 -25.365 39.475 1.00 36.68 190 PRO B CA 1
ATOM 3680 C C . PRO B 1 168 ? 4.490 -26.226 39.884 1.00 33.59 190 PRO B C 1
ATOM 3681 O O . PRO B 1 168 ? 4.513 -26.890 40.911 1.00 34.12 190 PRO B O 1
ATOM 3685 N N . GLN B 1 169 ? 3.460 -26.195 39.066 1.00 35.87 191 GLN B N 1
ATOM 3686 C CA . GLN B 1 169 ? 2.439 -27.227 39.100 1.00 38.53 191 GLN B CA 1
ATOM 3687 C C . GLN B 1 169 ? 2.763 -28.323 38.075 1.00 35.50 191 GLN B C 1
ATOM 3688 O O . GLN B 1 169 ? 2.266 -29.419 38.204 1.00 38.17 191 GLN B O 1
ATOM 3705 N N . ILE B 1 171 ? 6.230 -29.792 35.492 1.00 34.60 193 ILE B N 1
ATOM 3706 C CA . ILE B 1 171 ? 7.567 -29.694 34.912 1.00 35.00 193 ILE B CA 1
ATOM 3707 C C . ILE B 1 171 ? 7.615 -30.567 33.686 1.00 36.57 193 ILE B C 1
ATOM 3708 O O . ILE B 1 171 ? 7.202 -31.724 33.729 1.00 38.87 193 ILE B O 1
ATOM 3713 N N . HIS B 1 172 ? 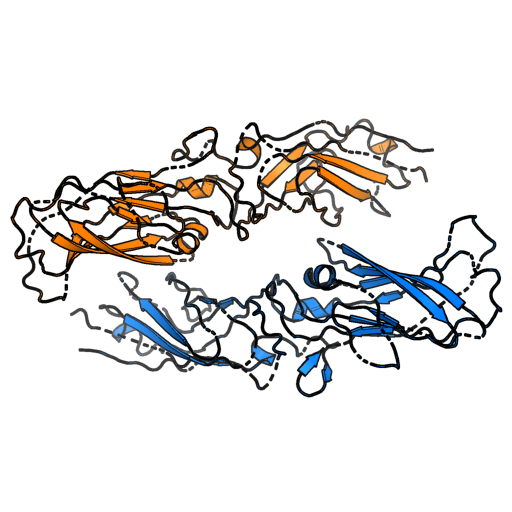8.080 -30.021 32.575 1.00 33.60 194 HIS B N 1
ATOM 3714 C CA . HIS B 1 172 ? 8.188 -30.774 31.342 1.00 34.12 194 HIS B CA 1
ATOM 3715 C C . HIS B 1 172 ? 9.654 -30.898 30.946 1.00 33.40 194 HIS B C 1
ATOM 3716 O O . HIS B 1 172 ? 10.377 -29.883 30.852 1.00 31.97 194 HIS B O 1
ATOM 3723 N N . LEU B 1 173 ? 10.082 -32.131 30.700 1.00 31.76 195 LEU B N 1
ATOM 3724 C CA . LEU B 1 173 ? 11.420 -32.440 30.266 1.00 33.41 195 LEU B CA 1
ATOM 3725 C C . LEU B 1 173 ? 11.398 -32.874 28.832 1.00 39.07 195 LEU B C 1
ATOM 3726 O O . LEU B 1 173 ? 10.582 -33.746 28.445 1.00 34.02 195 LEU B O 1
ATOM 3731 N N . SER B 1 174 ? 12.300 -32.290 28.040 1.00 36.60 196 SER B N 1
ATOM 3732 C CA A SER B 1 174 ? 12.417 -32.603 26.628 0.50 36.00 196 SER B CA 1
ATOM 3733 C CA B SER B 1 174 ? 12.418 -32.619 26.624 0.50 38.07 196 SER B CA 1
ATOM 3734 C C . SER B 1 174 ? 13.865 -32.855 26.236 1.00 38.32 196 SER B C 1
ATOM 3735 O O . SER B 1 174 ? 14.705 -31.951 26.336 1.00 35.02 196 SER B O 1
ATOM 3740 N N . LEU B 1 175 ? 14.153 -34.081 25.795 1.00 36.52 197 LEU B N 1
ATOM 3741 C CA . LEU B 1 175 ? 15.513 -34.452 25.423 1.00 41.07 197 LEU B CA 1
ATOM 3742 C C . LEU B 1 175 ? 15.632 -34.397 23.918 1.00 42.19 197 LEU B C 1
ATOM 3743 O O . LEU B 1 175 ? 14.868 -35.065 23.205 1.00 42.78 197 LEU B O 1
ATOM 3748 N N . SER B 1 176 ? 16.563 -33.572 23.443 1.00 44.20 198 SER B N 1
ATOM 3749 C CA . SER B 1 176 ? 16.829 -33.464 22.007 1.00 45.41 198 SER B CA 1
ATOM 3750 C C . SER B 1 176 ? 18.269 -33.863 21.718 1.00 47.95 198 SER B C 1
ATOM 3751 O O . SER B 1 176 ? 19.148 -33.754 22.583 1.00 45.83 198 SER B O 1
ATOM 3754 N N . ALA B 1 177 ? 18.490 -34.373 20.508 1.00 46.69 199 ALA B N 1
ATOM 3755 C CA . ALA B 1 177 ? 19.814 -34.781 20.060 1.00 48.90 199 ALA B CA 1
ATOM 3756 C C . ALA B 1 177 ? 20.100 -34.260 18.680 1.00 47.58 199 ALA B C 1
ATOM 3757 O O . ALA B 1 177 ? 19.169 -34.003 17.921 1.00 51.70 199 ALA B O 1
ATOM 3759 N N . ASP B 1 178 ? 21.387 -34.101 18.366 1.00 46.23 200 ASP B N 1
ATOM 3760 C CA . ASP B 1 178 ? 21.847 -33.802 17.009 1.00 53.85 200 ASP B CA 1
ATOM 3761 C C . ASP B 1 178 ? 21.234 -34.806 16.017 1.00 53.92 200 ASP B C 1
ATOM 3762 O O . ASP B 1 178 ? 21.306 -36.013 16.227 1.00 47.94 200 ASP B O 1
ATOM 3767 N N . SER B 1 179 ? 20.614 -34.301 14.953 1.00 54.95 201 SER B N 1
ATOM 3768 C CA . SER B 1 179 ? 19.810 -35.155 14.067 1.00 56.54 201 SER B CA 1
ATOM 3769 C C . SER B 1 179 ? 20.627 -36.166 13.277 1.00 53.16 201 SER B C 1
ATOM 3770 O O . SER B 1 179 ? 20.194 -37.301 13.115 1.00 56.08 201 SER B O 1
ATOM 3778 N N . GLN B 1 181 ? 23.547 -37.487 14.010 1.00 67.76 203 GLN B N 1
ATOM 3779 C CA . GLN B 1 181 ? 24.037 -38.526 14.938 1.00 59.47 203 GLN B CA 1
ATOM 3780 C C . GLN B 1 181 ? 22.964 -39.526 15.311 1.00 59.37 203 GLN B C 1
ATOM 3781 O O . GLN B 1 181 ? 23.218 -40.727 15.349 1.00 62.84 203 GLN B O 1
ATOM 3787 N N . TRP B 1 182 ? 21.763 -39.026 15.570 1.00 59.17 204 TRP B N 1
ATOM 3788 C CA . TRP B 1 182 ? 20.645 -39.884 15.961 1.00 59.48 204 TRP B CA 1
ATOM 3789 C C . TRP B 1 182 ? 20.176 -40.838 14.853 1.00 58.15 204 TRP B C 1
ATOM 3790 O O . TRP B 1 182 ? 19.881 -42.006 15.142 1.00 65.93 204 TRP B O 1
ATOM 3801 N N . THR B 1 183 ? 20.095 -40.366 13.606 1.00 60.58 205 THR B N 1
ATOM 3802 C CA . THR B 1 183 ? 19.763 -41.268 12.479 1.00 62.05 205 THR B CA 1
ATOM 3803 C C . THR B 1 183 ? 20.858 -42.309 12.212 1.00 60.51 205 THR B C 1
ATOM 3804 O O . THR B 1 183 ? 20.562 -43.460 11.914 1.00 65.33 205 THR B O 1
ATOM 3808 N N . ASN B 1 184 ? 22.118 -41.900 12.326 1.00 60.83 206 ASN B N 1
ATOM 3809 C CA . ASN B 1 184 ? 23.258 -42.786 12.061 1.00 63.42 206 ASN B CA 1
ATOM 3810 C C . ASN B 1 184 ? 23.616 -43.744 13.188 1.00 64.43 206 ASN B C 1
ATOM 3811 O O . ASN B 1 184 ? 24.426 -44.655 12.995 1.00 62.13 206 ASN B O 1
ATOM 3816 N N . ALA B 1 185 ? 23.043 -43.531 14.367 1.00 62.88 207 ALA B N 1
ATOM 3817 C CA . ALA B 1 185 ? 23.392 -44.355 15.519 1.00 62.55 207 ALA B CA 1
ATOM 3818 C C . ALA B 1 185 ? 22.787 -45.756 15.397 1.00 62.67 207 ALA B C 1
ATOM 3819 O O . ALA B 1 185 ? 21.736 -45.919 14.774 1.00 59.72 207 ALA B O 1
ATOM 3821 N N . PRO B 1 186 ? 23.454 -46.767 15.993 1.00 61.55 208 PRO B N 1
ATOM 3822 C CA . PRO B 1 186 ? 22.898 -48.124 16.030 1.00 65.98 208 PRO B CA 1
ATOM 3823 C C . PRO B 1 186 ? 21.464 -48.132 16.564 1.00 67.29 208 PRO B C 1
ATOM 3824 O O . PRO B 1 186 ? 21.114 -47.312 17.414 1.00 66.39 208 PRO B O 1
ATOM 3828 N N . ALA B 1 187 ? 20.636 -49.041 16.058 1.00 70.91 209 ALA B N 1
ATOM 3829 C CA . ALA B 1 187 ? 19.209 -49.060 16.407 1.00 72.83 209 ALA B CA 1
ATOM 3830 C C . ALA B 1 187 ? 18.970 -49.239 17.911 1.00 73.04 209 ALA B C 1
ATOM 3831 O O . ALA B 1 187 ? 18.025 -48.667 18.443 1.00 66.76 209 ALA B O 1
ATOM 3833 N N . ASP B 1 188 ? 19.824 -50.013 18.587 1.00 68.81 210 ASP B N 1
ATOM 3834 C CA . ASP B 1 188 ? 19.693 -50.236 20.039 1.00 73.47 210 ASP B CA 1
ATOM 3835 C C . ASP B 1 188 ? 20.533 -49.256 20.902 1.00 70.28 210 ASP B C 1
ATOM 3836 O O . ASP B 1 188 ? 20.815 -49.536 22.070 1.00 60.97 210 ASP B O 1
ATOM 3841 N N . ALA B 1 189 ? 20.896 -48.107 20.335 1.00 63.66 211 ALA B N 1
ATOM 3842 C CA . ALA B 1 189 ? 21.915 -47.239 20.947 1.00 62.39 211 ALA B CA 1
ATOM 3843 C C . ALA B 1 189 ? 21.470 -46.620 22.275 1.00 59.96 211 ALA B C 1
ATOM 3844 O O . ALA B 1 189 ? 22.304 -46.444 23.167 1.00 56.27 211 ALA B O 1
ATOM 3846 N N . LEU B 1 190 ? 20.182 -46.295 22.413 1.00 52.50 212 LEU B N 1
ATOM 3847 C CA . LEU B 1 190 ? 19.699 -45.669 23.633 1.00 53.40 212 LEU B CA 1
ATOM 3848 C C . LEU B 1 190 ? 18.390 -46.279 24.149 1.00 50.47 212 LEU B C 1
ATOM 3849 O O . LEU B 1 190 ? 17.393 -46.263 23.447 1.00 48.28 212 LEU B O 1
ATOM 3854 N N . SER B 1 191 ? 18.408 -46.752 25.401 1.00 53.02 213 SER B N 1
ATOM 3855 C CA . SER B 1 191 ? 17.203 -47.133 26.145 1.00 56.51 213 SER B CA 1
ATOM 3856 C C . SER B 1 191 ? 17.378 -46.895 27.665 1.00 58.02 213 SER B C 1
ATOM 3857 O O . SER B 1 191 ? 18.417 -46.410 28.110 1.00 70.13 213 SER B O 1
ATOM 3860 N N . GLU B 1 192 ? 16.352 -47.230 28.455 1.00 64.64 214 GLU B N 1
ATOM 3861 C CA . GLU B 1 192 ? 16.387 -47.156 29.927 1.00 64.58 214 GLU B CA 1
ATOM 3862 C C . GLU B 1 192 ? 16.657 -45.721 30.418 1.00 68.28 214 GLU B C 1
ATOM 3863 O O . GLU B 1 192 ? 17.472 -45.506 31.314 1.00 72.35 214 GLU B O 1
ATOM 3869 N N . LEU B 1 193 ? 15.971 -44.747 29.839 1.00 58.99 215 LEU B N 1
ATOM 3870 C CA . LEU B 1 193 ? 16.221 -43.341 30.159 1.00 56.81 215 LEU B CA 1
ATOM 3871 C C . LEU B 1 193 ? 15.488 -42.908 31.435 1.00 48.68 215 LEU B C 1
ATOM 3872 O O . LEU B 1 193 ? 14.289 -42.684 31.415 1.00 57.13 215 LEU B O 1
ATOM 3877 N N . ARG B 1 194 ? 16.216 -42.824 32.546 1.00 41.60 216 ARG B N 1
ATOM 3878 C CA . ARG B 1 194 ? 15.630 -42.662 33.868 1.00 38.34 216 ARG B CA 1
ATOM 3879 C C . ARG B 1 194 ? 15.969 -41.243 34.376 1.00 37.43 216 ARG B C 1
ATOM 3880 O O . ARG B 1 194 ? 17.133 -40.891 34.393 1.00 33.50 216 ARG B O 1
ATOM 3888 N N . TYR B 1 195 ? 14.965 -40.506 34.833 1.00 37.29 217 TYR B N 1
ATOM 3889 C CA . TYR B 1 195 ? 15.184 -39.200 35.437 1.00 36.63 217 TYR B CA 1
ATOM 3890 C C . TYR B 1 195 ? 14.845 -39.116 36.926 1.00 36.10 217 TYR B C 1
ATOM 3891 O O . TYR B 1 195 ? 14.070 -39.907 37.474 1.00 32.81 217 TYR B O 1
ATOM 3900 N N . ALA B 1 196 ? 15.405 -38.099 37.575 1.00 33.53 218 ALA B N 1
ATOM 3901 C CA . ALA B 1 196 ? 15.112 -37.802 38.971 1.00 34.25 218 ALA B CA 1
ATOM 3902 C C . ALA B 1 196 ? 15.249 -36.282 39.150 1.00 32.54 218 ALA B C 1
ATOM 3903 O O . ALA B 1 196 ? 16.264 -35.735 38.773 1.00 32.59 218 ALA B O 1
ATOM 3905 N N . VAL B 1 197 ? 14.178 -35.638 39.578 1.00 33.16 219 VAL B N 1
ATOM 3906 C CA . VAL B 1 197 ? 14.172 -34.223 39.924 1.00 32.19 219 VAL B CA 1
ATOM 3907 C C . VAL B 1 197 ? 14.196 -34.219 41.430 1.00 31.39 219 VAL B C 1
ATOM 3908 O O . VAL B 1 197 ? 13.301 -34.789 42.070 1.00 39.20 219 VAL B O 1
ATOM 3912 N N . GLU B 1 198 ? 15.226 -33.623 42.015 1.00 30.68 220 GLU B N 1
ATOM 3913 C CA . GLU B 1 198 ? 15.356 -33.613 43.448 1.00 33.86 220 GLU B CA 1
ATOM 3914 C C . GLU B 1 198 ? 15.394 -32.179 43.935 1.00 30.47 220 GLU B C 1
ATOM 3915 O O . GLU B 1 198 ? 16.173 -31.376 43.429 1.00 28.78 220 GLU B O 1
ATOM 3921 N N . LEU B 1 199 ? 14.501 -31.867 44.875 1.00 28.71 221 LEU B N 1
ATOM 3922 C CA . LEU B 1 199 ? 14.349 -30.529 45.407 1.00 28.23 221 LEU B CA 1
ATOM 3923 C C . LEU B 1 199 ? 14.559 -30.565 46.927 1.00 23.56 221 LEU B C 1
ATOM 3924 O O . LEU B 1 199 ? 13.613 -30.663 47.704 1.00 29.28 221 LEU B O 1
ATOM 3929 N N . PRO B 1 200 ? 15.809 -30.461 47.353 1.00 25.51 222 PRO B N 1
ATOM 3930 C CA . PRO B 1 200 ? 16.107 -30.433 48.776 1.00 28.58 222 PRO B CA 1
ATOM 3931 C C . PRO B 1 200 ? 15.674 -29.107 49.412 1.00 27.38 222 PRO B C 1
ATOM 3932 O O . PRO B 1 200 ? 15.993 -28.034 48.867 1.00 26.43 222 PRO B O 1
ATOM 3936 N N . LEU B 1 201 ? 14.997 -29.177 50.556 1.00 27.85 223 LEU B N 1
ATOM 3937 C CA . LEU B 1 201 ? 14.500 -27.990 51.205 1.00 32.68 223 LEU B CA 1
ATOM 3938 C C . LEU B 1 201 ? 15.632 -27.333 52.013 1.00 28.87 223 LEU B C 1
ATOM 3939 O O . LEU B 1 201 ? 15.571 -27.235 53.229 1.00 26.25 223 LEU B O 1
ATOM 3944 N N . THR B 1 202 ? 16.646 -26.870 51.281 1.00 29.71 224 THR B N 1
ATOM 3945 C CA . THR B 1 202 ? 17.688 -25.983 51.767 1.00 26.00 224 THR B CA 1
ATOM 3946 C C . THR B 1 202 ? 17.432 -24.581 51.177 1.00 28.25 224 THR B C 1
ATOM 3947 O O . THR B 1 202 ? 17.697 -24.353 50.006 1.00 28.19 224 THR B O 1
ATOM 3951 N N . PRO B 1 203 ? 16.819 -23.677 51.942 1.00 24.48 225 PRO B N 1
ATOM 3952 C CA . PRO B 1 203 ? 16.468 -22.370 51.380 1.00 26.96 225 PRO B CA 1
ATOM 3953 C C . PRO B 1 203 ? 17.692 -21.551 50.957 1.00 23.52 225 PRO B C 1
ATOM 3954 O O . PRO B 1 203 ? 18.715 -21.566 51.620 1.00 26.20 225 PRO B O 1
ATOM 3958 N N . ALA B 1 204 ? 17.545 -20.883 49.825 1.00 25.57 226 ALA B N 1
ATOM 3959 C CA . ALA B 1 204 ? 18.481 -19.915 49.339 1.00 23.20 226 ALA B CA 1
ATOM 3960 C C . ALA B 1 204 ? 18.053 -18.543 49.808 1.00 25.22 226 ALA B C 1
ATOM 3961 O O . ALA B 1 204 ? 16.954 -18.391 50.303 1.00 25.46 226 ALA B O 1
ATOM 3963 N N . PRO B 1 205 ? 18.923 -17.532 49.643 1.00 22.66 227 PRO B N 1
ATOM 3964 C CA . PRO B 1 205 ? 18.596 -16.171 50.113 1.00 28.07 227 PRO B CA 1
ATOM 3965 C C . PRO B 1 205 ? 17.249 -15.618 49.643 1.00 26.75 227 PRO B C 1
ATOM 3966 O O . PRO B 1 205 ? 16.589 -14.897 50.409 1.00 29.49 227 PRO B O 1
ATOM 3970 N N . GLU B 1 206 ? 16.795 -15.946 48.442 1.00 24.80 228 GLU B N 1
ATOM 3971 C CA . GLU B 1 206 ? 15.511 -15.371 47.941 1.00 27.99 228 GLU B CA 1
ATOM 3972 C C . GLU B 1 206 ? 14.279 -16.083 48.441 1.00 25.26 228 GLU B C 1
ATOM 3973 O O . GLU B 1 206 ? 13.141 -15.753 48.072 1.00 21.93 228 GLU B O 1
ATOM 3979 N N . PHE B 1 207 ? 14.474 -17.122 49.243 1.00 24.02 229 PHE B N 1
ATOM 3980 C CA . PHE B 1 207 ? 13.338 -17.894 49.743 1.00 23.49 229 PHE B CA 1
ATOM 3981 C C . PHE B 1 207 ? 12.405 -16.984 50.531 1.00 23.89 229 PHE B C 1
ATOM 3982 O O . PHE B 1 207 ? 12.877 -16.129 51.269 1.00 23.81 229 PHE B O 1
ATOM 3990 N N . SER B 1 208 ? 11.082 -17.130 50.340 1.00 21.26 230 SER B N 1
ATOM 3991 C CA . SER B 1 208 ? 10.096 -16.338 51.061 1.00 25.69 230 SER B CA 1
ATOM 3992 C C . SER B 1 208 ? 8.799 -17.083 51.191 1.00 25.68 230 SER B C 1
ATOM 3993 O O . SER B 1 208 ? 8.353 -17.724 50.241 1.00 25.89 230 SER B O 1
ATOM 3996 N N . ALA B 1 209 ? 8.234 -17.076 52.389 1.00 24.07 231 ALA B N 1
ATOM 3997 C CA . ALA B 1 209 ? 6.958 -17.733 52.663 1.00 25.37 231 ALA B CA 1
ATOM 3998 C C . ALA B 1 209 ? 6.379 -17.187 53.955 1.00 28.85 231 ALA B C 1
ATOM 3999 O O . ALA B 1 209 ? 7.072 -16.575 54.754 1.00 29.36 231 ALA B O 1
ATOM 4001 N N . VAL B 1 210 ? 5.082 -17.405 54.158 1.00 30.51 232 VAL B N 1
ATOM 4002 C CA . VAL B 1 210 ? 4.436 -17.039 55.409 1.00 31.17 232 VAL B CA 1
ATOM 4003 C C . VAL B 1 210 ? 3.782 -18.266 56.012 1.00 28.83 232 VAL B C 1
ATOM 4004 O O . VAL B 1 210 ? 3.051 -19.025 55.343 1.00 28.34 232 VAL B O 1
ATOM 4008 N N . SER B 1 211 ? 4.065 -18.470 57.293 1.00 29.55 233 SER B N 1
ATOM 4009 C CA . SER B 1 211 ? 3.454 -19.536 58.071 1.00 31.72 233 SER B CA 1
ATOM 4010 C C . SER B 1 211 ? 2.797 -18.920 59.337 1.00 33.62 233 SER B C 1
ATOM 4011 O O . SER B 1 211 ? 3.369 -18.025 59.968 1.00 32.92 233 SER B O 1
ATOM 4014 N N . VAL B 1 212 ? 1.579 -19.358 59.663 1.00 31.40 234 VAL B N 1
ATOM 4015 C CA . VAL B 1 212 ? 0.822 -18.831 60.802 1.00 36.66 234 VAL B CA 1
ATOM 4016 C C . VAL B 1 212 ? 0.822 -19.847 61.930 1.00 40.37 234 VAL B C 1
ATOM 4017 O O . VAL B 1 212 ? 0.469 -20.997 61.709 1.00 47.29 234 VAL B O 1
ATOM 4021 N N . GLU B 1 213 ? 1.253 -19.448 63.126 1.00 32.58 235 GLU B N 1
ATOM 4022 C CA . GLU B 1 213 ? 1.173 -20.324 64.312 1.00 33.05 235 GLU B CA 1
ATOM 4023 C C . GLU B 1 213 ? 0.149 -19.743 65.304 1.00 38.04 235 GLU B C 1
ATOM 4024 O O . GLU B 1 213 ? 0.154 -18.546 65.605 1.00 29.94 235 GLU B O 1
ATOM 4030 N N . ARG B 1 214 ? -0.739 -20.620 65.784 1.00 35.58 236 ARG B N 1
ATOM 4031 C CA . ARG B 1 214 ? -1.848 -20.271 66.654 1.00 35.59 236 ARG B CA 1
ATOM 4032 C C . ARG B 1 214 ? -1.509 -20.625 68.087 1.00 35.11 236 ARG B C 1
ATOM 4033 O O . ARG B 1 214 ? -1.085 -21.731 68.375 1.00 37.04 236 ARG B O 1
ATOM 4041 N N . ILE B 1 215 ? -1.627 -19.647 68.975 1.00 33.86 237 ILE B N 1
ATOM 4042 C CA . ILE B 1 215 ? -1.596 -19.879 70.403 1.00 35.33 237 ILE B CA 1
ATOM 4043 C C . ILE B 1 215 ? -3.027 -19.667 70.853 1.00 32.28 237 ILE B C 1
ATOM 4044 O O . ILE B 1 215 ? -3.531 -18.539 70.907 1.00 30.47 237 ILE B O 1
ATOM 4049 N N . GLU B 1 216 ? -3.684 -20.782 71.107 1.00 32.53 238 GLU B N 1
ATOM 4050 C CA . GLU B 1 216 ? -5.074 -20.839 71.497 1.00 34.44 238 GLU B CA 1
ATOM 4051 C C . GLU B 1 216 ? -5.233 -20.500 72.975 1.00 34.94 238 GLU B C 1
ATOM 4052 O O . GLU B 1 216 ? -4.475 -20.977 73.801 1.00 35.59 238 GLU B O 1
ATOM 4058 N N . ASP B 1 217 ? -6.240 -19.702 73.300 1.00 33.30 239 ASP B N 1
ATOM 4059 C CA . ASP B 1 217 ? -6.569 -19.341 74.668 1.00 37.76 239 ASP B CA 1
ATOM 4060 C C . ASP B 1 217 ? -5.379 -18.713 75.408 1.00 33.93 239 ASP B C 1
ATOM 4061 O O . ASP B 1 217 ? -5.068 -19.051 76.544 1.00 31.02 239 ASP B O 1
ATOM 4066 N N . ALA B 1 218 ? -4.756 -17.754 74.750 1.00 30.15 240 ALA B N 1
ATOM 4067 C CA . ALA B 1 218 ? -3.686 -16.980 75.358 1.00 32.67 240 ALA B CA 1
ATOM 4068 C C . ALA B 1 218 ? -4.225 -16.143 76.509 1.00 30.99 240 ALA B C 1
ATOM 4069 O O . ALA B 1 218 ? -3.517 -15.867 77.468 1.00 31.81 240 ALA B O 1
ATOM 4071 N N . PHE B 1 219 ? -5.462 -15.691 76.363 1.00 28.84 241 PHE B N 1
ATOM 4072 C CA . PHE B 1 219 ? -6.095 -14.841 77.334 1.00 33.12 241 PHE B CA 1
ATOM 4073 C C . PHE B 1 219 ? -7.395 -15.510 77.756 1.00 36.60 241 PHE B C 1
ATOM 4074 O O . PHE B 1 219 ? -8.167 -15.952 76.903 1.00 34.49 241 PHE B O 1
ATOM 4082 N N . ASP B 1 220 ? -7.653 -15.528 79.054 1.00 36.86 242 ASP B N 1
ATOM 4083 C CA . ASP B 1 220 ? -8.816 -16.179 79.617 1.00 40.65 242 ASP B CA 1
ATOM 4084 C C . ASP B 1 220 ? -9.938 -15.160 79.760 1.00 38.79 242 ASP B C 1
ATOM 4085 O O . ASP B 1 220 ? -9.722 -14.085 80.303 1.00 37.46 242 ASP B O 1
ATOM 4090 N N . GLU B 1 221 ? -11.144 -15.497 79.307 1.00 37.38 243 GLU B N 1
ATOM 4091 C CA . GLU B 1 221 ? -12.272 -14.598 79.471 1.00 40.18 243 GLU B CA 1
ATOM 4092 C C . GLU B 1 221 ? -12.506 -14.186 80.949 1.00 36.81 243 GLU B C 1
ATOM 4093 O O . GLU B 1 221 ? -13.028 -13.105 81.223 1.00 42.67 243 GLU B O 1
ATOM 4099 N N . ASP B 1 222 ? -12.089 -15.003 81.901 1.00 37.17 244 ASP B N 1
ATOM 4100 C CA . ASP B 1 222 ? -12.345 -14.689 83.319 1.00 40.13 244 ASP B CA 1
ATOM 4101 C C . ASP B 1 222 ? -11.377 -13.688 83.937 1.00 37.99 244 ASP B C 1
ATOM 4102 O O . ASP B 1 222 ? -11.572 -13.307 85.095 1.00 39.93 244 ASP B O 1
ATOM 4107 N N . PHE B 1 223 ? -10.364 -13.268 83.180 1.00 34.04 245 PHE B N 1
ATOM 4108 C CA A PHE B 1 223 ? -9.362 -12.320 83.714 0.50 33.35 245 PHE B CA 1
ATOM 4109 C CA B PHE B 1 223 ? -9.309 -12.380 83.644 0.50 34.56 245 PHE B CA 1
ATOM 4110 C C . PHE B 1 223 ? -9.223 -11.054 82.870 1.00 34.58 245 PHE B C 1
ATOM 4111 O O . PHE B 1 223 ? -8.755 -10.046 83.395 1.00 35.73 245 PHE B O 1
ATOM 4126 N N . VAL B 1 224 ? -9.663 -11.069 81.610 1.00 34.82 246 VAL B N 1
ATOM 4127 C CA . VAL B 1 224 ? -9.422 -9.913 80.720 1.00 32.73 246 VAL B CA 1
ATOM 4128 C C . VAL B 1 224 ? -10.014 -8.608 81.201 1.00 35.16 246 VAL B C 1
ATOM 4129 O O . VAL B 1 224 ? -9.398 -7.561 81.003 1.00 35.09 246 VAL B O 1
ATOM 4133 N N . ASP B 1 225 ? -11.200 -8.639 81.811 1.00 38.93 247 ASP B N 1
ATOM 4134 C CA . ASP B 1 225 ? -11.851 -7.389 82.231 1.00 43.75 247 ASP B CA 1
ATOM 4135 C C . ASP B 1 225 ? -11.040 -6.698 83.302 1.00 42.12 247 ASP B C 1
ATOM 4136 O O . ASP B 1 225 ? -10.876 -5.476 83.268 1.00 42.59 247 ASP B O 1
ATOM 4141 N N . TYR B 1 226 ? -10.523 -7.473 84.245 1.00 36.59 248 TYR B N 1
ATOM 4142 C CA . TYR B 1 226 ? -9.660 -6.903 85.278 1.00 37.90 248 TYR B CA 1
ATOM 4143 C C . TYR B 1 226 ? -8.277 -6.494 84.737 1.00 37.61 248 TYR B C 1
ATOM 4144 O O . TYR B 1 226 ? -7.822 -5.380 84.984 1.00 36.06 248 TYR B O 1
ATOM 4153 N N . ILE B 1 227 ? -7.607 -7.386 84.003 1.00 38.05 249 ILE B N 1
ATOM 4154 C CA . ILE B 1 227 ? -6.227 -7.122 83.569 1.00 39.65 249 ILE B CA 1
ATOM 4155 C C . ILE B 1 227 ? -6.161 -5.988 82.555 1.00 34.16 249 ILE B C 1
ATOM 4156 O O . ILE B 1 227 ? -5.194 -5.239 82.547 1.00 34.09 249 ILE B O 1
ATOM 4161 N N . PHE B 1 228 ? -7.170 -5.858 81.708 1.00 35.40 250 PHE B N 1
ATOM 4162 C CA . PHE B 1 228 ? -7.110 -4.849 80.652 1.00 35.26 250 PHE B CA 1
ATOM 4163 C C . PHE B 1 228 ? -8.015 -3.636 80.920 1.00 39.71 250 PHE B C 1
ATOM 4164 O O . PHE B 1 228 ? -8.341 -2.897 79.994 1.00 46.10 250 PHE B O 1
ATOM 4172 N N . SER B 1 229 ? -8.338 -3.403 82.195 1.00 45.93 251 SER B N 1
ATOM 4173 C CA A SER B 1 229 ? -9.184 -2.270 82.603 0.50 50.71 251 SER B CA 1
ATOM 4174 C CA B SER B 1 229 ? -9.192 -2.277 82.599 0.50 49.29 251 SER B CA 1
ATOM 4175 C C . SER B 1 229 ? -8.569 -0.939 82.219 1.00 54.94 251 SER B C 1
ATOM 4176 O O . SER B 1 229 ? -9.246 -0.074 81.652 1.00 61.59 251 SER B O 1
ATOM 4181 N N . ASP B 1 230 ? -7.280 -0.786 82.526 1.00 53.15 252 ASP B N 1
ATOM 4182 C CA . ASP B 1 230 ? -6.516 0.408 82.148 1.00 54.92 252 ASP B CA 1
ATOM 4183 C C . ASP B 1 230 ? -5.013 0.153 82.328 1.00 47.60 252 ASP B C 1
ATOM 4184 O O . ASP B 1 230 ? -4.587 -0.991 82.467 1.00 48.79 252 ASP B O 1
ATOM 4189 N N . GLY B 1 231 ? -4.213 1.212 82.305 1.00 47.38 253 GLY B N 1
ATOM 4190 C CA . GLY B 1 231 ? -2.756 1.087 82.241 1.00 40.59 253 GLY B CA 1
ATOM 4191 C C . GLY B 1 231 ? -2.269 0.718 80.855 1.00 40.18 253 GLY B C 1
ATOM 4192 O O . GLY B 1 231 ? -2.952 0.972 79.859 1.00 38.85 253 GLY B O 1
ATOM 4193 N N . SER B 1 232 ? -1.073 0.126 80.786 1.00 36.68 254 SER B N 1
ATOM 4194 C CA . SER B 1 232 ? -0.463 -0.276 79.531 1.00 36.97 254 SER B CA 1
ATOM 4195 C C . SER B 1 232 ? 0.264 -1.601 79.745 1.00 35.44 254 SER B C 1
ATOM 4196 O O . SER B 1 232 ? 0.403 -2.054 80.871 1.00 31.39 254 SER B O 1
ATOM 4199 N N . ALA B 1 233 ? 0.722 -2.216 78.669 1.00 33.34 255 ALA B N 1
ATOM 4200 C CA . ALA B 1 233 ? 1.320 -3.530 78.792 1.00 31.14 255 ALA B CA 1
ATOM 4201 C C . ALA B 1 233 ? 2.246 -3.824 77.630 1.00 30.32 255 ALA B C 1
ATOM 4202 O O . ALA B 1 233 ? 2.291 -3.089 76.655 1.00 29.83 255 ALA B O 1
ATOM 4204 N N . ARG B 1 234 ? 2.956 -4.933 77.726 1.00 29.69 256 ARG B N 1
ATOM 4205 C CA . ARG B 1 234 ? 3.681 -5.449 76.588 1.00 29.21 256 ARG B CA 1
ATOM 4206 C C . ARG B 1 234 ? 3.654 -6.958 76.627 1.00 27.74 256 ARG B C 1
ATOM 4207 O O . ARG B 1 234 ? 3.522 -7.598 77.702 1.00 32.57 256 ARG B O 1
ATOM 4215 N N . ILE B 1 235 ? 3.670 -7.505 75.441 1.00 24.26 257 ILE B N 1
ATOM 4216 C CA . ILE B 1 235 ? 3.840 -8.954 75.277 1.00 25.43 257 ILE B CA 1
ATOM 4217 C C . ILE B 1 235 ? 5.261 -9.124 74.817 1.00 28.93 257 ILE B C 1
ATOM 4218 O O . ILE B 1 235 ? 5.657 -8.507 73.833 1.00 28.74 257 ILE B O 1
ATOM 4223 N N . TYR B 1 236 ? 6.039 -9.906 75.545 1.00 28.28 258 TYR B N 1
ATOM 4224 C CA . TYR B 1 236 ? 7.470 -9.957 75.256 1.00 33.52 258 TYR B CA 1
ATOM 4225 C C . TYR B 1 236 ? 8.083 -11.252 75.689 1.00 45.64 258 TYR B C 1
ATOM 4226 O O . TYR B 1 236 ? 7.464 -12.034 76.406 1.00 45.53 258 TYR B O 1
ATOM 4235 N N . GLY B 1 237 ? 9.296 -11.479 75.194 1.00 52.86 259 GLY B N 1
ATOM 4236 C CA . GLY B 1 237 ? 10.084 -12.640 75.582 1.00 63.00 259 GLY B CA 1
ATOM 4237 C C . GLY B 1 237 ? 11.052 -13.127 74.518 1.00 57.40 259 GLY B C 1
ATOM 4238 O O . GLY B 1 237 ? 11.283 -12.466 73.500 1.00 43.59 259 GLY B O 1
ATOM 4239 N N . GLU B 1 238 ? 11.590 -14.317 74.748 1.00 56.54 260 GLU B N 1
ATOM 4240 C CA . GLU B 1 238 ? 12.618 -14.831 73.893 1.00 53.53 260 GLU B CA 1
ATOM 4241 C C . GLU B 1 238 ? 12.045 -15.882 72.929 1.00 36.64 260 GLU B C 1
ATOM 4242 O O . GLU B 1 238 ? 11.228 -16.739 73.257 1.00 38.82 260 GLU B O 1
ATOM 4248 N N . VAL B 1 239 ? 12.514 -15.792 71.702 1.00 37.26 261 VAL B N 1
ATOM 4249 C CA . VAL B 1 239 ? 12.226 -16.799 70.698 1.00 31.58 261 VAL B CA 1
ATOM 4250 C C . VAL B 1 239 ? 13.487 -17.572 70.438 1.00 34.01 261 VAL B C 1
ATOM 4251 O O . VAL B 1 239 ? 14.549 -16.986 70.310 1.00 41.30 261 VAL B O 1
ATOM 4255 N N . THR B 1 240 ? 13.379 -18.879 70.304 1.00 36.81 262 THR B N 1
ATOM 4256 C CA . THR B 1 240 ? 14.506 -19.676 69.865 1.00 36.51 262 THR B CA 1
ATOM 4257 C C . THR B 1 240 ? 14.096 -20.327 68.560 1.00 35.14 262 THR B C 1
ATOM 4258 O O . THR B 1 240 ? 12.950 -20.685 68.387 1.00 31.73 262 THR B O 1
ATOM 4262 N N . ASN B 1 241 ? 15.008 -20.400 67.602 1.00 32.91 263 ASN B N 1
ATOM 4263 C CA . ASN B 1 241 ? 14.692 -20.942 66.285 1.00 31.06 263 ASN B CA 1
ATOM 4264 C C . ASN B 1 241 ? 15.802 -21.862 65.816 1.00 32.28 263 ASN B C 1
ATOM 4265 O O . ASN B 1 241 ? 16.958 -21.437 65.698 1.00 33.99 263 ASN B O 1
ATOM 4270 N N . GLU B 1 242 ? 15.457 -23.115 65.534 1.00 30.80 264 GLU B N 1
ATOM 4271 C CA . GLU B 1 242 ? 16.423 -24.074 65.003 1.00 30.09 264 GLU B CA 1
ATOM 4272 C C . GLU B 1 242 ? 16.312 -24.243 63.476 1.00 32.72 264 GLU B C 1
ATOM 4273 O O . GLU B 1 242 ? 17.087 -24.975 62.849 1.00 30.58 264 GLU B O 1
ATOM 4287 N N . PRO B 1 244 ? 16.002 -23.215 59.371 1.00 27.39 266 PRO B N 1
ATOM 4288 C CA . PRO B 1 244 ? 16.880 -22.429 58.498 1.00 28.76 266 PRO B CA 1
ATOM 4289 C C . PRO B 1 244 ? 16.161 -21.270 57.782 1.00 29.84 266 PRO B C 1
ATOM 4290 O O . PRO B 1 244 ? 16.240 -21.151 56.563 1.00 36.61 266 PRO B O 1
ATOM 4294 N N . PHE B 1 245 ? 15.412 -20.484 58.536 1.00 30.21 267 PHE B N 1
ATOM 4295 C CA . PHE B 1 245 ? 14.730 -19.313 58.068 1.00 24.41 267 PHE B CA 1
ATOM 4296 C C . PHE B 1 245 ? 14.974 -18.214 59.073 1.00 27.85 267 PHE B C 1
ATOM 4297 O O . PHE B 1 245 ? 14.928 -18.462 60.268 1.00 28.51 267 PHE B O 1
ATOM 4305 N N . ASP B 1 246 ? 15.164 -17.001 58.602 1.00 25.45 268 ASP B N 1
ATOM 4306 C CA . ASP B 1 246 ? 14.943 -15.819 59.445 1.00 26.70 268 ASP B CA 1
ATOM 4307 C C . ASP B 1 246 ? 13.438 -15.558 59.538 1.00 23.87 268 ASP B C 1
ATOM 4308 O O . ASP B 1 246 ? 12.679 -15.946 58.655 1.00 24.47 268 ASP B O 1
ATOM 4321 N N . SER B 1 248 ? 10.340 -12.620 60.464 1.00 21.88 270 SER B N 1
ATOM 4322 C CA . SER B 1 248 ? 9.769 -11.351 60.840 1.00 23.66 270 SER B CA 1
ATOM 4323 C C . SER B 1 248 ? 8.391 -11.685 61.376 1.00 22.29 270 SER B C 1
ATOM 4324 O O . SER B 1 248 ? 7.515 -12.219 60.662 1.00 28.67 270 SER B O 1
ATOM 4327 N N . ILE B 1 249 ? 8.202 -11.433 62.650 1.00 22.58 271 ILE B N 1
ATOM 4328 C CA . ILE B 1 249 ? 7.000 -11.924 63.357 1.00 26.25 271 ILE B CA 1
ATOM 4329 C C . ILE B 1 249 ? 6.015 -10.796 63.511 1.00 24.11 271 ILE B C 1
ATOM 4330 O O . ILE B 1 249 ? 6.280 -9.769 64.155 1.00 25.31 271 ILE B O 1
ATOM 4335 N N . GLU B 1 250 ? 4.829 -11.041 62.965 1.00 26.89 272 GLU B N 1
ATOM 4336 C CA . GLU B 1 250 ? 3.713 -10.128 63.079 1.00 27.38 272 GLU B CA 1
ATOM 4337 C C . GLU B 1 250 ? 2.672 -10.774 63.962 1.00 30.55 272 GLU B C 1
ATOM 4338 O O . GLU B 1 250 ? 2.203 -11.869 63.656 1.00 27.72 272 GLU B O 1
ATOM 4352 N N . VAL B 1 252 ? -0.977 -11.029 65.621 1.00 26.17 274 VAL B N 1
ATOM 4353 C CA . VAL B 1 252 ? -2.377 -10.657 65.554 1.00 26.64 274 VAL B CA 1
ATOM 4354 C C . VAL B 1 252 ? -3.120 -11.228 66.749 1.00 28.43 274 VAL B C 1
ATOM 4355 O O . VAL B 1 252 ? -2.988 -12.404 67.084 1.00 31.71 274 VAL B O 1
ATOM 4359 N N . ILE B 1 253 ? -3.887 -10.362 67.407 1.00 29.54 275 ILE B N 1
ATOM 4360 C CA . ILE B 1 253 ? -4.704 -10.730 68.537 1.00 30.25 275 ILE B CA 1
ATOM 4361 C C . ILE B 1 253 ? -6.093 -11.042 68.005 1.00 29.68 275 ILE B C 1
ATOM 4362 O O . ILE B 1 253 ? -6.669 -10.210 67.325 1.00 33.20 275 ILE B O 1
ATOM 4375 N N . ASP B 1 255 ? -10.157 -12.513 68.668 1.00 32.76 277 ASP B N 1
ATOM 4376 C CA . ASP B 1 255 ? -11.242 -12.665 69.628 1.00 31.75 277 ASP B CA 1
ATOM 4377 C C . ASP B 1 255 ? -11.838 -14.077 69.575 1.00 34.94 277 ASP B C 1
ATOM 4378 O O . ASP B 1 255 ? -11.353 -14.934 68.839 1.00 30.78 277 ASP B O 1
ATOM 4383 N N . GLU B 1 256 ? -12.874 -14.312 70.371 1.00 36.67 278 GLU B N 1
ATOM 4384 C CA . GLU B 1 256 ? -13.454 -15.667 70.508 1.00 38.26 278 GLU B CA 1
ATOM 4385 C C . GLU B 1 256 ? -14.041 -16.209 69.193 1.00 36.97 278 GLU B C 1
ATOM 4386 O O . GLU B 1 256 ? -14.245 -17.405 69.064 1.00 36.80 278 GLU B O 1
ATOM 4392 N N . ASN B 1 257 ? -14.334 -15.334 68.241 1.00 36.31 279 ASN B N 1
ATOM 4393 C CA . ASN B 1 257 ? -14.814 -15.762 66.919 1.00 37.47 279 ASN B CA 1
ATOM 4394 C C . ASN B 1 257 ? -13.730 -15.820 65.844 1.00 38.36 279 ASN B C 1
ATOM 4395 O O . ASN B 1 257 ? -14.029 -15.889 64.666 1.00 40.19 279 ASN B O 1
ATOM 4400 N N . ASN B 1 258 ? -12.471 -15.779 66.258 1.00 37.77 280 ASN B N 1
ATOM 4401 C CA . ASN B 1 258 ? -11.350 -15.685 65.358 1.00 43.18 280 ASN B CA 1
ATOM 4402 C C . ASN B 1 258 ? -11.458 -14.482 64.414 1.00 40.93 280 ASN B C 1
ATOM 4403 O O . ASN B 1 258 ? -11.142 -14.607 63.250 1.00 38.14 280 ASN B O 1
ATOM 4408 N N . VAL B 1 259 ? -11.948 -13.353 64.934 1.00 38.15 281 VAL B N 1
ATOM 4409 C CA . VAL B 1 259 ? -11.899 -12.055 64.285 1.00 38.14 281 VAL B CA 1
ATOM 4410 C C . VAL B 1 259 ? -10.812 -11.180 64.929 1.00 43.42 281 VAL B C 1
ATOM 4411 O O . VAL B 1 259 ? -10.722 -11.119 66.165 1.00 36.96 281 VAL B O 1
ATOM 4415 N N . PRO B 1 260 ? -9.956 -10.532 64.118 1.00 41.62 282 PRO B N 1
ATOM 4416 C CA . PRO B 1 260 ? -8.855 -9.788 64.736 1.00 41.73 282 PRO B CA 1
ATOM 4417 C C . PRO B 1 260 ? -9.344 -8.662 65.618 1.00 37.28 282 PRO B C 1
ATOM 4418 O O . PRO B 1 260 ? -10.317 -8.009 65.295 1.00 34.88 282 PRO B O 1
ATOM 4422 N N . VAL B 1 261 ? -8.714 -8.496 66.772 1.00 33.20 283 VAL B N 1
ATOM 4423 C CA . VAL B 1 261 ? -8.919 -7.333 67.616 1.00 34.51 283 VAL B CA 1
ATOM 4424 C C . VAL B 1 261 ? -8.198 -6.214 66.880 1.00 34.68 283 VAL B C 1
ATOM 4425 O O . VAL B 1 261 ? -7.194 -6.501 66.180 1.00 33.85 283 VAL B O 1
ATOM 4429 N N . ASP B 1 262 ? -8.704 -4.987 66.984 1.00 35.01 284 ASP B N 1
ATOM 4430 C CA . ASP B 1 262 ? -8.198 -3.837 66.212 1.00 40.26 284 ASP B CA 1
ATOM 4431 C C . ASP B 1 262 ? -6.966 -3.203 66.885 1.00 41.73 284 ASP B C 1
ATOM 4432 O O . ASP B 1 262 ? -6.997 -2.083 67.396 1.00 41.51 284 ASP B O 1
ATOM 4437 N N . ILE B 1 263 ? -5.889 -3.965 66.902 1.00 40.97 285 ILE B N 1
ATOM 4438 C CA A ILE B 1 263 ? -4.634 -3.510 67.462 0.50 38.73 285 ILE B CA 1
ATOM 4439 C CA B ILE B 1 263 ? -4.626 -3.510 67.449 0.50 38.92 285 ILE B CA 1
ATOM 4440 C C . ILE B 1 263 ? -3.524 -4.032 66.558 1.00 37.43 285 ILE B C 1
ATOM 4441 O O . ILE B 1 263 ? -3.482 -5.233 66.218 1.00 33.56 285 ILE B O 1
ATOM 4450 N N . GLN B 1 264 ? -2.638 -3.131 66.161 1.00 31.34 286 GLN B N 1
ATOM 4451 C CA . GLN B 1 264 ? -1.527 -3.520 65.345 1.00 36.28 286 GLN B CA 1
ATOM 4452 C C . GLN B 1 264 ? -0.217 -3.185 66.049 1.00 34.60 286 GLN B C 1
ATOM 4453 O O . GLN B 1 264 ? -0.154 -2.303 66.901 1.00 35.71 286 GLN B O 1
ATOM 4459 N N . PHE B 1 265 ? 0.805 -3.951 65.718 1.00 32.32 287 PHE B N 1
ATOM 4460 C CA . PHE B 1 265 ? 2.127 -3.732 66.265 1.00 33.80 287 PHE B CA 1
ATOM 4461 C C . PHE B 1 265 ? 3.150 -3.816 65.155 1.00 34.79 287 PHE B C 1
ATOM 4462 O O . PHE B 1 265 ? 2.962 -4.565 64.203 1.00 31.58 287 PHE B O 1
ATOM 4470 N N . PRO B 1 266 ? 4.258 -3.091 65.311 1.00 34.71 288 PRO B N 1
ATOM 4471 C CA . PRO B 1 266 ? 5.382 -3.327 64.418 1.00 38.19 288 PRO B CA 1
ATOM 4472 C C . PRO B 1 266 ? 5.811 -4.785 64.461 1.00 33.41 288 PRO B C 1
ATOM 4473 O O . PRO B 1 266 ? 5.770 -5.419 65.548 1.00 29.90 288 PRO B O 1
ATOM 4477 N N . ALA B 1 267 ? 6.205 -5.334 63.310 1.00 31.06 289 ALA B N 1
ATOM 4478 C CA . ALA B 1 267 ? 6.780 -6.660 63.263 1.00 31.95 289 ALA B CA 1
ATOM 4479 C C . ALA B 1 267 ? 8.085 -6.743 64.072 1.00 30.77 289 ALA B C 1
ATOM 4480 O O . ALA B 1 267 ? 8.759 -5.749 64.307 1.00 28.13 289 ALA B O 1
ATOM 4482 N N . GLN B 1 268 ? 8.410 -7.927 64.547 1.00 24.56 290 GLN B N 1
ATOM 4483 C CA . GLN B 1 268 ? 9.609 -8.158 65.315 1.00 24.98 290 GLN B CA 1
ATOM 4484 C C . GLN B 1 268 ? 10.485 -9.173 64.631 1.00 29.63 290 GLN B C 1
ATOM 4485 O O . GLN B 1 268 ? 10.048 -10.305 64.384 1.00 26.23 290 GLN B O 1
ATOM 4491 N N . GLU B 1 269 ? 11.741 -8.822 64.389 1.00 27.73 291 GLU B N 1
ATOM 4492 C CA . GLU B 1 269 ? 12.656 -9.696 63.659 1.00 30.74 291 GLU B CA 1
ATOM 4493 C C . GLU B 1 269 ? 13.342 -10.651 64.572 1.00 31.50 291 GLU B C 1
ATOM 4494 O O . GLU B 1 269 ? 13.781 -10.276 65.633 1.00 32.15 291 GLU B O 1
ATOM 4500 N N . VAL B 1 270 ? 13.496 -11.882 64.114 1.00 28.32 292 VAL B N 1
ATOM 4501 C CA . VAL B 1 270 ? 14.329 -12.861 64.784 1.00 31.26 292 VAL B CA 1
ATOM 4502 C C . VAL B 1 270 ? 15.212 -13.485 63.733 1.00 30.97 292 VAL B C 1
ATOM 4503 O O . VAL B 1 270 ? 14.752 -14.331 62.937 1.00 27.54 292 VAL B O 1
ATOM 4518 N N . GLY B 1 272 ? 18.706 -15.690 63.114 1.00 28.24 294 GLY B N 1
ATOM 4519 C CA . GLY B 1 272 ? 19.529 -16.585 63.905 1.00 31.14 294 GLY B CA 1
ATOM 4520 C C . GLY B 1 272 ? 18.760 -17.436 64.920 1.00 35.91 294 GLY B C 1
ATOM 4521 O O . GLY B 1 272 ? 17.540 -17.631 64.828 1.00 30.40 294 GLY B O 1
ATOM 4522 N N . GLN B 1 273 ? 19.494 -17.954 65.888 1.00 30.01 295 GLN B N 1
ATOM 4523 C CA . GLN B 1 273 ? 18.990 -19.012 66.739 1.00 31.29 295 GLN B CA 1
ATOM 4524 C C . GLN B 1 273 ? 18.212 -18.439 67.924 1.00 32.52 295 GLN B C 1
ATOM 4525 O O . GLN B 1 273 ? 17.431 -19.143 68.525 1.00 36.06 295 GLN B O 1
ATOM 4531 N N . SER B 1 274 ? 18.425 -17.164 68.241 1.00 30.00 296 SER B N 1
ATOM 4532 C CA . SER B 1 274 ? 17.788 -16.525 69.395 1.00 36.92 296 SER B CA 1
ATOM 4533 C C . SER B 1 274 ? 17.469 -15.100 69.111 1.00 34.61 296 SER B C 1
ATOM 4534 O O . SER B 1 274 ? 18.246 -14.405 68.453 1.00 37.54 296 SER B O 1
ATOM 4537 N N . GLY B 1 275 ? 16.391 -14.610 69.707 1.00 34.04 297 GLY B N 1
ATOM 4538 C CA . GLY B 1 275 ? 15.999 -13.208 69.573 1.00 35.65 297 GLY B CA 1
ATOM 4539 C C . GLY B 1 275 ? 14.958 -12.781 70.610 1.00 32.66 297 GLY B C 1
ATOM 4540 O O . GLY B 1 275 ? 14.158 -13.572 71.009 1.00 36.73 297 GLY B O 1
ATOM 4541 N N . GLU B 1 276 ? 15.036 -11.553 71.091 1.00 38.59 298 GLU B N 1
ATOM 4542 C CA . GLU B 1 276 ? 14.013 -10.978 71.964 1.00 41.02 298 GLU B CA 1
ATOM 4543 C C . GLU B 1 276 ? 12.985 -10.282 71.105 1.00 39.50 298 GLU B C 1
ATOM 4544 O O . GLU B 1 276 ? 13.373 -9.567 70.206 1.00 33.34 298 GLU B O 1
ATOM 4550 N N . VAL B 1 277 ? 11.699 -10.456 71.408 1.00 37.00 299 VAL B N 1
ATOM 4551 C CA . VAL B 1 277 ? 10.621 -9.673 70.792 1.00 34.96 299 VAL B CA 1
ATOM 4552 C C . VAL B 1 277 ? 9.773 -8.938 71.844 1.00 37.15 299 VAL B C 1
ATOM 4553 O O . VAL B 1 277 ? 9.601 -9.421 72.985 1.00 31.45 299 VAL B O 1
ATOM 4557 N N . ILE B 1 278 ? 9.250 -7.780 71.449 1.00 29.97 300 ILE B N 1
ATOM 4558 C CA . ILE B 1 278 ? 8.420 -6.919 72.290 1.00 31.00 300 ILE B CA 1
ATOM 4559 C C . ILE B 1 278 ? 7.271 -6.387 71.447 1.00 30.27 300 ILE B C 1
ATOM 4560 O O . ILE B 1 278 ? 7.494 -5.826 70.378 1.00 24.97 300 ILE B O 1
ATOM 4565 N N . PHE B 1 279 ? 6.042 -6.626 71.897 1.00 24.41 301 PHE B N 1
ATOM 4566 C CA . PHE B 1 279 ? 4.854 -6.043 71.283 1.00 27.08 301 PHE B CA 1
ATOM 4567 C C . PHE B 1 279 ? 4.152 -5.135 72.296 1.00 28.60 301 PHE B C 1
ATOM 4568 O O . PHE B 1 279 ? 3.607 -5.622 73.300 1.00 29.15 301 PHE B O 1
ATOM 4576 N N . GLU B 1 280 ? 4.195 -3.823 72.060 1.00 29.27 302 GLU B N 1
ATOM 4577 C CA . GLU B 1 280 ? 3.647 -2.865 73.011 1.00 32.37 302 GLU B CA 1
ATOM 4578 C C . GLU B 1 280 ? 2.156 -2.664 72.849 1.00 32.30 302 GLU B C 1
ATOM 4579 O O . GLU B 1 280 ? 1.662 -2.491 71.726 1.00 31.21 302 GLU B O 1
ATOM 4585 N N . ILE B 1 281 ? 1.438 -2.713 73.976 1.00 27.86 303 ILE B N 1
ATOM 4586 C CA . ILE B 1 281 ? 0.014 -2.423 74.010 1.00 29.30 303 ILE B CA 1
ATOM 4587 C C . ILE B 1 281 ? -0.075 -1.074 74.663 1.00 28.88 303 ILE B C 1
ATOM 4588 O O . ILE B 1 281 ? 0.157 -0.951 75.852 1.00 30.55 303 ILE B O 1
ATOM 4593 N N . THR B 1 282 ? -0.435 -0.049 73.898 1.00 30.10 304 THR B N 1
ATOM 4594 C CA . THR B 1 282 ? -0.473 1.306 74.445 1.00 33.30 304 THR B CA 1
ATOM 4595 C C . THR B 1 282 ? -1.675 1.497 75.326 1.00 37.68 304 THR B C 1
ATOM 4596 O O . THR B 1 282 ? -2.630 0.737 75.266 1.00 33.05 304 THR B O 1
ATOM 4606 N N . GLU B 1 284 ? -3.951 3.661 75.009 1.00 45.98 306 GLU B N 1
ATOM 4607 C CA . GLU B 1 284 ? -5.103 3.846 74.137 1.00 50.05 306 GLU B CA 1
ATOM 4608 C C . GLU B 1 284 ? -5.702 2.523 73.668 1.00 52.12 306 GLU B C 1
ATOM 4609 O O . GLU B 1 284 ? -6.907 2.406 73.507 1.00 50.31 306 GLU B O 1
ATOM 4615 N N . ASP B 1 285 ? -4.860 1.529 73.424 1.00 46.47 307 ASP B N 1
ATOM 4616 C CA . ASP B 1 285 ? -5.351 0.273 72.896 1.00 40.25 307 ASP B CA 1
ATOM 4617 C C . ASP B 1 285 ? -5.712 -0.742 73.983 1.00 35.57 307 ASP B C 1
ATOM 4618 O O . ASP B 1 285 ? -6.354 -1.730 73.684 1.00 36.36 307 ASP B O 1
ATOM 4631 N N . PRO B 1 287 ? -7.915 -1.067 76.379 1.00 42.30 309 PRO B N 1
ATOM 4632 C CA . PRO B 1 287 ? -9.316 -1.511 76.585 1.00 44.50 309 PRO B CA 1
ATOM 4633 C C . PRO B 1 287 ? -9.824 -2.472 75.505 1.00 44.38 309 PRO B C 1
ATOM 4634 O O . PRO B 1 287 ? -10.676 -3.315 75.780 1.00 41.40 309 PRO B O 1
ATOM 4668 N N . ASP B 1 291 ? -11.375 -8.043 74.516 1.00 41.61 313 ASP B N 1
ATOM 4669 C CA . ASP B 1 291 ? -11.880 -9.041 73.583 1.00 39.68 313 ASP B CA 1
ATOM 4670 C C . ASP B 1 291 ? -10.840 -10.076 73.188 1.00 39.54 313 ASP B C 1
ATOM 4671 O O . ASP B 1 291 ? -11.167 -11.030 72.456 1.00 34.55 313 ASP B O 1
ATOM 4676 N N . ALA B 1 292 ? -9.599 -9.918 73.660 1.00 31.74 314 ALA B N 1
ATOM 4677 C CA . ALA B 1 292 ? -8.531 -10.810 73.226 1.00 32.40 314 ALA B CA 1
ATOM 4678 C C . ALA B 1 292 ? -8.718 -12.238 73.793 1.00 28.70 314 ALA B C 1
ATOM 4679 O O . ALA B 1 292 ? -9.041 -12.414 74.971 1.00 30.42 314 ALA B O 1
ATOM 4681 N N . ARG B 1 293 ? -8.508 -13.253 72.957 1.00 30.79 315 ARG B N 1
ATOM 4682 C CA . ARG B 1 293 ? -8.522 -14.651 73.397 1.00 33.12 315 ARG B CA 1
ATOM 4683 C C . ARG B 1 293 ? -7.335 -15.472 72.874 1.00 32.55 315 ARG B C 1
ATOM 4684 O O . ARG B 1 293 ? -6.766 -16.235 73.620 1.00 32.47 315 ARG B O 1
ATOM 4692 N N . HIS B 1 294 ? -7.020 -15.340 71.586 1.00 28.20 316 HIS B N 1
ATOM 4693 C CA . HIS B 1 294 ? -6.004 -16.101 70.945 1.00 30.26 316 HIS B CA 1
ATOM 4694 C C . HIS B 1 294 ? -4.976 -15.174 70.323 1.00 28.17 316 HIS B C 1
ATOM 4695 O O . HIS B 1 294 ? -5.223 -14.004 70.105 1.00 28.29 316 HIS B O 1
ATOM 4702 N N . ILE B 1 295 ? -3.829 -15.748 70.023 1.00 27.28 317 ILE B N 1
ATOM 4703 C CA . ILE B 1 295 ? -2.793 -15.046 69.305 1.00 30.09 317 ILE B CA 1
ATOM 4704 C C . ILE B 1 295 ? -2.474 -15.825 68.032 1.00 28.40 317 ILE B C 1
ATOM 4705 O O . ILE B 1 295 ? -2.266 -17.046 68.066 1.00 31.79 317 ILE B O 1
ATOM 4710 N N . ASP B 1 296 ? -2.411 -15.110 66.924 1.00 28.18 318 ASP B N 1
ATOM 4711 C CA . ASP B 1 296 ? -1.781 -15.616 65.693 1.00 30.24 318 ASP B CA 1
ATOM 4712 C C . ASP B 1 296 ? -0.438 -14.927 65.483 1.00 28.28 318 ASP B C 1
ATOM 4713 O O . ASP B 1 296 ? -0.376 -13.704 65.457 1.00 34.75 318 ASP B O 1
ATOM 4718 N N . LEU B 1 297 ? 0.612 -15.733 65.400 1.00 27.74 319 LEU B N 1
ATOM 4719 C CA . LEU B 1 297 ? 1.948 -15.269 65.029 1.00 32.25 319 LEU B CA 1
ATOM 4720 C C . LEU B 1 297 ? 2.080 -15.524 63.548 1.00 26.55 319 LEU B C 1
ATOM 4721 O O . LEU B 1 297 ? 2.141 -16.690 63.106 1.00 28.37 319 LEU B O 1
ATOM 4726 N N . ASN B 1 298 ? 2.037 -14.459 62.763 1.00 26.49 320 ASN B N 1
ATOM 4727 C CA . ASN B 1 298 ? 2.356 -14.569 61.335 1.00 28.15 320 ASN B CA 1
ATOM 4728 C C . ASN B 1 298 ? 3.865 -14.532 61.158 1.00 28.67 320 ASN B C 1
ATOM 4729 O O . ASN B 1 298 ? 4.525 -13.491 61.359 1.00 26.92 320 ASN B O 1
ATOM 4734 N N . LEU B 1 299 ? 4.414 -15.653 60.757 1.00 24.81 321 LEU B N 1
ATOM 4735 C CA . LEU B 1 299 ? 5.865 -15.801 60.622 1.00 24.50 321 LEU B CA 1
ATOM 4736 C C . LEU B 1 299 ? 6.277 -15.579 59.167 1.00 24.94 321 LEU B C 1
ATOM 4737 O O . LEU B 1 299 ? 6.052 -16.461 58.316 1.00 28.83 321 LEU B O 1
ATOM 4742 N N . HIS B 1 300 ? 6.841 -14.418 58.866 1.00 26.71 322 HIS B N 1
ATOM 4743 C CA A HIS B 1 300 ? 7.354 -14.138 57.535 0.50 25.15 322 HIS B CA 1
ATOM 4744 C CA B HIS B 1 300 ? 7.381 -14.175 57.482 0.50 26.16 322 HIS B CA 1
ATOM 4745 C C . HIS B 1 300 ? 8.771 -14.744 57.431 1.00 27.02 322 HIS B C 1
ATOM 4746 O O . HIS B 1 300 ? 9.717 -14.212 58.020 1.00 27.08 322 HIS B O 1
ATOM 4759 N N . LEU B 1 301 ? 8.878 -15.842 56.693 1.00 20.95 323 LEU B N 1
ATOM 4760 C CA . LEU B 1 301 ? 10.128 -16.588 56.569 1.00 25.02 323 LEU B CA 1
ATOM 4761 C C . LEU B 1 301 ? 10.940 -16.133 55.372 1.00 27.76 323 LEU B C 1
ATOM 4762 O O . LEU B 1 301 ? 10.406 -15.905 54.287 1.00 28.87 323 LEU B O 1
ATOM 4767 N N . THR B 1 302 ? 12.232 -15.963 55.583 1.00 25.33 324 THR B N 1
ATOM 4768 C CA . THR B 1 302 ? 13.108 -15.600 54.503 1.00 23.68 324 THR B CA 1
ATOM 4769 C C . THR B 1 302 ? 14.355 -16.437 54.586 1.00 26.78 324 THR B C 1
ATOM 4770 O O . THR B 1 302 ? 14.792 -16.855 55.674 1.00 32.01 324 THR B O 1
ATOM 4774 N N . GLY B 1 303 ? 14.949 -16.671 53.421 1.00 25.90 325 GLY B N 1
ATOM 4775 C CA . GLY B 1 303 ? 16.160 -17.426 53.326 1.00 25.20 325 GLY B CA 1
ATOM 4776 C C . GLY B 1 303 ? 17.375 -16.740 53.909 1.00 24.69 325 GLY B C 1
ATOM 4777 O O . GLY B 1 303 ? 17.482 -15.505 53.929 1.00 26.40 325 GLY B O 1
ATOM 4778 N N . ARG B 1 304 ? 18.344 -17.549 54.313 1.00 25.19 326 ARG B N 1
ATOM 4779 C CA . ARG B 1 304 ? 19.668 -17.056 54.733 1.00 28.58 326 ARG B CA 1
ATOM 4780 C C . ARG B 1 304 ? 20.708 -17.415 53.661 1.00 32.47 326 ARG B C 1
ATOM 4781 O O . ARG B 1 304 ? 20.335 -17.998 52.656 1.00 34.29 326 ARG B O 1
ATOM 4789 N N . ASP B 1 305 ? 22.012 -17.194 53.889 1.00 34.29 327 ASP B N 1
ATOM 4790 C CA A ASP B 1 305 ? 23.005 -17.604 52.859 0.50 37.15 327 ASP B CA 1
ATOM 4791 C CA B ASP B 1 305 ? 23.052 -17.530 52.908 0.50 38.15 327 ASP B CA 1
ATOM 4792 C C . ASP B 1 305 ? 23.986 -18.662 53.357 1.00 40.09 327 ASP B C 1
ATOM 4793 O O . ASP B 1 305 ? 25.084 -18.795 52.820 1.00 45.11 327 ASP B O 1
ATOM 4802 N N . GLN B 1 306 ? 23.576 -19.466 54.335 1.00 38.25 328 GLN B N 1
ATOM 4803 C CA A GLN B 1 306 ? 24.496 -20.424 54.959 0.50 40.70 328 GLN B CA 1
ATOM 4804 C CA B GLN B 1 306 ? 24.504 -20.426 54.956 0.50 41.24 328 GLN B CA 1
ATOM 4805 C C . GLN B 1 306 ? 24.229 -21.871 54.536 1.00 42.90 328 GLN B C 1
ATOM 4806 O O . GLN B 1 306 ? 24.841 -22.784 55.067 1.00 38.20 328 GLN B O 1
ATOM 4817 N N . GLY B 1 307 ? 23.301 -22.080 53.600 1.00 42.22 329 GLY B N 1
ATOM 4818 C CA . GLY B 1 307 ? 23.037 -23.440 53.096 1.00 36.19 329 GLY B CA 1
ATOM 4819 C C . GLY B 1 307 ? 22.547 -24.470 54.112 1.00 34.83 329 GLY B C 1
ATOM 4820 O O . GLY B 1 307 ? 22.874 -25.648 53.995 1.00 42.40 329 GLY B O 1
ATOM 4821 N N . GLU B 1 308 ? 21.729 -24.047 55.073 1.00 29.25 330 GLU B N 1
ATOM 4822 C CA . GLU B 1 308 ? 21.226 -24.951 56.107 1.00 36.34 330 GLU B CA 1
ATOM 4823 C C . GLU B 1 308 ? 19.958 -25.673 55.622 1.00 28.79 330 GLU B C 1
ATOM 4824 O O . GLU B 1 308 ? 19.046 -25.045 55.080 1.00 28.09 330 GLU B O 1
ATOM 4830 N N . ALA B 1 309 ? 19.878 -26.968 55.861 1.00 29.32 331 ALA B N 1
ATOM 4831 C CA . ALA B 1 309 ? 18.738 -27.786 55.419 1.00 32.68 331 ALA B CA 1
ATOM 4832 C C . ALA B 1 309 ? 17.614 -27.801 56.436 1.00 27.97 331 ALA B C 1
ATOM 4833 O O . ALA B 1 309 ? 17.878 -27.708 57.642 1.00 27.55 331 ALA B O 1
ATOM 4835 N N . LEU B 1 310 ? 16.368 -27.886 55.973 1.00 25.12 332 LEU B N 1
ATOM 4836 C CA . LEU B 1 310 ? 15.227 -28.072 56.859 1.00 26.35 332 LEU B CA 1
ATOM 4837 C C . LEU B 1 310 ? 15.236 -29.540 57.293 1.00 28.59 332 LEU B C 1
ATOM 4838 O O . LEU B 1 310 ? 15.359 -30.418 56.474 1.00 27.05 332 LEU B O 1
ATOM 4865 N N . GLY B 1 313 ? 11.966 -32.309 63.115 1.00 37.22 335 GLY B N 1
ATOM 4866 C CA . GLY B 1 313 ? 12.255 -32.132 64.543 1.00 40.62 335 GLY B CA 1
ATOM 4867 C C . GLY B 1 313 ? 12.965 -30.847 64.953 1.00 40.31 335 GLY B C 1
ATOM 4868 O O . GLY B 1 313 ? 13.117 -30.605 66.135 1.00 37.25 335 GLY B O 1
ATOM 4869 N N . GLN B 1 314 ? 13.362 -29.990 64.008 1.00 38.88 336 GLN B N 1
ATOM 4870 C CA . GLN B 1 314 ? 13.792 -28.646 64.358 1.00 31.96 336 GLN B CA 1
ATOM 4871 C C . GLN B 1 314 ? 12.612 -27.892 64.958 1.00 31.09 336 GLN B C 1
ATOM 4872 O O . GLN B 1 314 ? 11.488 -27.992 64.455 1.00 36.39 336 GLN B O 1
ATOM 4889 N N . THR B 1 316 ? 10.942 -24.151 66.725 1.00 29.06 338 THR B N 1
ATOM 4890 C CA . THR B 1 316 ? 10.913 -22.727 67.059 1.00 28.62 338 THR B CA 1
ATOM 4891 C C . THR B 1 316 ? 10.046 -22.525 68.289 1.00 28.56 338 THR B C 1
ATOM 4892 O O . THR B 1 316 ? 8.897 -22.945 68.307 1.00 35.73 338 THR B O 1
ATOM 4896 N N . THR B 1 317 ? 10.574 -21.832 69.278 1.00 30.26 339 THR B N 1
ATOM 4897 C CA . THR B 1 317 ? 9.969 -21.739 70.598 1.00 34.81 339 THR B CA 1
ATOM 4898 C C . THR B 1 317 ? 9.690 -20.314 70.855 1.00 28.99 339 THR B C 1
ATOM 4899 O O . THR B 1 317 ? 10.599 -19.497 70.689 1.00 30.34 339 THR B O 1
ATOM 4903 N N . PHE B 1 318 ? 8.466 -19.986 71.281 1.00 31.27 340 PHE B N 1
ATOM 4904 C CA . PHE B 1 318 ? 8.094 -18.627 71.617 1.00 32.43 340 PHE B CA 1
ATOM 4905 C C . PHE B 1 318 ? 7.775 -18.536 73.131 1.00 40.97 340 PHE B C 1
ATOM 4906 O O . PHE B 1 318 ? 6.662 -18.791 73.535 1.00 51.65 340 PHE B O 1
ATOM 4914 N N . ASN B 1 319 ? 8.741 -18.127 73.945 1.00 48.99 341 ASN B N 1
ATOM 4915 C CA A ASN B 1 319 ? 8.547 -18.001 75.382 0.50 47.43 341 ASN B CA 1
ATOM 4916 C CA B ASN B 1 319 ? 8.526 -17.997 75.382 0.50 47.60 341 ASN B CA 1
ATOM 4917 C C . ASN B 1 319 ? 8.071 -16.570 75.706 1.00 39.20 341 ASN B C 1
ATOM 4918 O O . ASN B 1 319 ? 8.880 -15.703 76.052 1.00 46.43 341 ASN B O 1
ATOM 4927 N N . LEU B 1 320 ? 6.772 -16.345 75.602 1.00 40.69 342 LEU B N 1
ATOM 4928 C CA . LEU B 1 320 ? 6.195 -15.015 75.806 1.00 46.98 342 LEU B CA 1
ATOM 4929 C C . LEU B 1 320 ? 5.213 -14.915 76.988 1.00 35.26 342 LEU B C 1
ATOM 4930 O O . LEU B 1 320 ? 4.462 -15.832 77.331 1.00 39.13 342 LEU B O 1
ATOM 4942 N N . LEU B 1 322 ? 2.883 -11.629 79.280 1.00 28.55 344 LEU B N 1
ATOM 4943 C CA . LEU B 1 322 ? 2.328 -10.300 79.307 1.00 28.18 344 LEU B CA 1
ATOM 4944 C C . LEU B 1 322 ? 2.793 -9.607 80.589 1.00 28.98 344 LEU B C 1
ATOM 4945 O O . LEU B 1 322 ? 2.714 -10.187 81.667 1.00 34.12 344 LEU B O 1
ATOM 4972 N N . GLU B 1 325 ? 1.630 -2.694 83.420 1.00 38.47 347 GLU B N 1
ATOM 4973 C CA . GLU B 1 325 ? 1.921 -1.607 84.344 1.00 46.96 347 GLU B CA 1
ATOM 4974 C C . GLU B 1 325 ? 0.616 -0.875 84.618 1.00 48.40 347 GLU B C 1
ATOM 4975 O O . GLU B 1 325 ? -0.126 -0.550 83.674 1.00 41.37 347 GLU B O 1
ATOM 4981 N N . GLY B 1 326 ? 0.344 -0.599 85.889 1.00 50.79 348 GLY B N 1
ATOM 4982 C CA . GLY B 1 326 ? -0.945 -0.023 86.312 1.00 59.56 348 GLY B CA 1
ATOM 4983 C C . GLY B 1 326 ? -1.172 1.406 85.839 1.00 60.86 348 GLY B C 1
ATOM 4984 O O . GLY B 1 326 ? -0.235 2.082 85.421 1.00 66.92 348 GLY B O 1
ATOM 4985 N N . GLY B 1 327 ? -2.415 1.865 85.911 1.00 68.32 349 GLY B N 1
ATOM 4986 C CA . GLY B 1 327 ? -2.764 3.230 85.526 1.00 73.59 349 GLY B CA 1
ATOM 4987 C C . GLY B 1 327 ? -2.548 4.188 86.676 1.00 77.98 349 GLY B C 1
ATOM 4988 O O . GLY B 1 327 ? -1.514 4.137 87.333 1.00 77.27 349 GLY B O 1
#

InterPro domains:
  IPR027977 Protein of unknown function DUF4621 [PF15414] (24-352)

Radius of gyration: 29.95 Å; Cα contacts (8 Å, |Δi|>4): 1336; chains: 2; bounding box: 50×80×86 Å

Organism: Parabacteroides distasonis (strain ATCC 8503 / DSM 20701 / CIP 104284 / JCM 5825 / NCTC 11152) (NCBI:txid435591)

B-factor: mean 42.51, std 16.57, range [20.32, 171.09]

Nearest PDB structures (foldseek):
  4h3w-assembly2_B  TM=9.872E-01  e=5.684E-45  Parabacteroides distasonis ATCC 8503
  6v1v-assembly1_D  TM=1.999E-01  e=1.446E-03  Bacillus thuringiensis
  6vls-assembly1_A  TM=2.157E-01  e=1.167E-02  Escherichia coli
  6i56-assembly1_A  TM=2.074E-01  e=4.869E-02  Bacillus subtilis subsp. subtilis str. 168
  2yc2-assembly2_B  TM=3.980E-01  e=1.552E+00  Chlamydomonas reinhardtii

Solvent-accessible surface area: 29910 Å² total

Secondary structure (DSSP, 8-state):
---------B--HHHHS----TT--EETTEE--EEE-----------EEEEEE---GGGGGGSSS--B--BS--EEE--B---EEEEEEEEE------EEEEEEEEESS----EESSS---TT------HHHHTT----EEEEEE---TTTS-TTS-B---EEEE----B-TT-EEEEEEEETTSS-TTTHHHHTSSS-EEEEEEEE------B----TTS---S-----B----EEEEEEEE--------EEEEEEEE--SS-------EEE------/---------B--HHHHS----TT--EETTEE--EEE-----------EEEEEE---GGGGGGSSS--B--BS--EEE--B---EEEEEEEEE------EEEEEEEEESS----EESSS---TT------HHHHTT----EEEEEE---TTTS-TTS-B---EEEE----B-TT-EEEEEEEETTSS-TTTHHHHTSSS-EEEEEEEE------B----TTS---S-----B----EEEEEEEE--------EEEEEEEE--SS-------EEE-----

Sequence (557 aa):
ESWWVAPLGGYVTTSDDVVNVEVPSIREVDGAYVIYDGEIGSLRAASDVEIASSEDITTGDIDGLFDGDFVLALTTNPHITLSNVNASLDCSLSIEAENTSSEATSSDFTLSTVSSPNIWIGPLDPTDAFFVNELPGIVQIVPQIHLSLSSADSQWTNAPADALSELRYAVELPLTPAPEFSAVSSVERIIEDAFDEDFFVDYIFSSDGSARIYGEVTNEPFDSIEVIDENNVPVDIQFPAQEVGQSSGEVIFEITEDPDARHIDLNLHLTGRDDQQGEALGQTTFNNLLEGGIESWWVAPLGGYVTTSDDVVNVEVPSIRREVDGAYVIYDGEIGSLRAASDVEIASSEDITTGDIDGLFDGDFVLALTTNPHITLSNVNASLDCSLSIEAENTSEATSSDFTLSTVSPNIWIGPLDPTDAFFVNELPGIVQIVPQIHLSSLSADSQWTNAPADALSELRYAVELPLTPAPEFSAVSVERIEDAFDEDFFVDYIFSSDGSARIYGEVTNEPFDSIEVIDENNVPVDIIQFPAQEVGQSGEVIFEITEDPDARHIDLNLHHLTGRDDQQGEALGQTTFNNLLEGG

Foldseek 3Di:
DDDDDFQFFDDALCQQWVVCQVQWDQDPNFTKKDKDFAADDDDPPLWWTDKDDTQRQSLCRRAPDDWFQQADKWKKKKWQFCAKWWKKKWKAFDDPVDIDMWIDIDHNCANMEMDIDDDDDSNYYTDVVSVRCRRPGSIMIIMDTRSSVVPDDPPGTDPMMMMTMRTQQHAQATKGKGKTKRFFSDDPVCCCPVVVDDWKKKKDKKFFFFWWWKFFWAPVPDTDPDGFHIDTDVGMDIDMGIGHVNRHTTMDMIIDITGGDHPRDGGSTMDDRMMDDDD/DDDDDFQAKDDALCQQWVVCQVQWDQDPNFTKKDKDFAADDPDPDLWWTDKDDTQRQSQCRRAPDDWFQQADKWKKKKWQFCAKWWKKKWKAFDDDVDIDMWIDIDHNCANMEMDIDDDDDSNYYTDVVRVRCRRPGSIMIIMGTRVSVVPDDPPGTDPMMMMTMGTQQHAQATKGKGKDKRFFSDPPVCCCPVVVDDWKKKKDKKFFFFWWWKFFWAPVPDTDPDGFHIDTDVGMDIDIGIGHVNRHTTMDMIIDITGGDHPRDGGSTMIDRIMDDD

CATH classification: 2.60.290.20 (+1 more: 2.60.120.1260)